Protein AF-A0A7G1IHC3-F1 (afdb_monomer)

Nearest PDB structures (foldseek):
  1m8n-assembly3_C  TM=1.573E-01  e=2.334E+00  Choristoneura fumiferana
  3ult-assembly2_B  TM=1.343E-01  e=1.373E+00  Lolium perenne

InterPro domains:
  IPR000030 PPE domain [PF00823] (1-62)
  IPR002989 Mycobacterial pentapeptide repeat [PF01469] (125-163)
  IPR002989 Mycobacterial pentapeptide repeat [PF01469] (211-246)
  IPR002989 Mycobacterial pentapeptide repeat [PF01469] (264-300)
  IPR002989 Mycobacterial pentapeptide repeat [PF01469] (302-340)
  IPR002989 Mycobacterial pentapeptide repeat [PF01469] (373-404)
  IPR038332 PPE superfamily [G3DSA:1.20.1260.20] (1-70)
  IPR038332 PPE superfamily [SSF140459] (1-67)

Mean predicted aligned error: 14.93 Å

Sequence (526 aa):
MVHPLEVAANRNAFVKLVLSNVFGQNAPLIAAAEGIYEEMWAADVSAMVGYHGGAATAASALQSWQQALSGLPGLGQAAASAVGAAAASPAAAPFGIVLSNTGLGNTGDWNVGGGNMGSFNLGNGNFGSLNLGGGNIGNLNSGSGNFGFANFGSGNTGNTNFGWGNRAGNLNFGSGNFFGNGNFGFGNSFSSGNLGSGNTFNPFDFSSGNNFGDANQGAFNIGSANIGSSNIGFANIGDNNFGFGNNGNNNIGFGLTGDNQVGFGAFNTGTNNMGFGNSGNNNIGFFNSGEGNFGFFNSGTGNFGFANSGDTNSGFWNSGNTNTGFGNGGSVNFGVGNGGFTNMGFGNSGDANLGLGNAGIDNAGGFSSGNLNTGFYNAGDSNTGFGNFGDVNTGLFNSGDFNTAIGSAATPAGATSSGFGNTGTNVSGFFNNGNDTSGFQNHGDFSSGFQNMGDGQTGLFNSGNDNTGIGNSGSFVYGIGNTAMTGFSSGLFHSGVGSSGVGNSGDGSAGLFNQGDNQAGILGQP

Structure (mmCIF, N/CA/C/O backbone):
data_AF-A0A7G1IHC3-F1
#
_entry.id   AF-A0A7G1IHC3-F1
#
loop_
_atom_site.group_PDB
_atom_site.id
_atom_site.type_symbol
_atom_site.label_atom_id
_atom_site.label_alt_id
_atom_site.label_comp_id
_atom_site.label_asym_id
_atom_site.label_entity_id
_atom_site.label_seq_id
_atom_site.pdbx_PDB_ins_code
_atom_site.Cartn_x
_atom_site.Cartn_y
_atom_site.Cartn_z
_atom_site.occupancy
_atom_site.B_iso_or_equiv
_atom_site.auth_seq_id
_atom_site.auth_comp_id
_atom_site.auth_asym_id
_atom_site.auth_atom_id
_atom_site.pdbx_PDB_model_num
ATOM 1 N N . MET A 1 1 ? 0.791 -19.599 -56.441 1.00 90.50 1 MET A N 1
ATOM 2 C CA . MET A 1 1 ? 1.344 -18.394 -55.811 1.00 90.50 1 MET A CA 1
ATOM 3 C C . MET A 1 1 ? 0.178 -17.490 -55.472 1.00 90.50 1 MET A C 1
ATOM 5 O O . MET A 1 1 ? -0.541 -17.086 -56.382 1.00 90.50 1 MET A O 1
ATOM 9 N N . VAL A 1 2 ? -0.047 -17.276 -54.188 1.00 94.88 2 VAL A N 1
ATOM 10 C CA . VAL A 1 2 ? -1.046 -16.399 -53.589 1.00 94.88 2 VAL A CA 1
ATOM 11 C C . VAL A 1 2 ? -0.651 -14.956 -53.865 1.00 94.88 2 VAL A C 1
ATOM 13 O O . VAL A 1 2 ? 0.533 -14.609 -53.905 1.00 94.88 2 VAL A O 1
ATOM 16 N N . HIS A 1 3 ? -1.636 -14.094 -54.104 1.00 96.88 3 HIS A N 1
ATOM 17 C CA . HIS A 1 3 ? -1.338 -12.704 -54.412 1.00 96.88 3 HIS A CA 1
ATOM 18 C C . HIS A 1 3 ? -0.908 -11.957 -53.132 1.00 96.88 3 HIS A C 1
ATOM 20 O O . HIS A 1 3 ? -1.599 -12.053 -52.116 1.00 96.88 3 HIS A O 1
ATOM 26 N N . PRO A 1 4 ? 0.158 -11.131 -53.142 1.00 95.25 4 PRO A N 1
ATOM 27 C CA . PRO A 1 4 ? 0.633 -10.441 -51.934 1.00 95.25 4 PRO A CA 1
ATOM 28 C C . PRO A 1 4 ? -0.426 -9.585 -51.219 1.00 95.25 4 PRO A C 1
ATOM 30 O O . PRO A 1 4 ? -0.385 -9.425 -50.001 1.00 95.25 4 PRO A O 1
ATOM 33 N N . LEU A 1 5 ? -1.403 -9.049 -51.962 1.00 95.69 5 LEU A N 1
ATOM 34 C CA . LEU A 1 5 ? -2.519 -8.293 -51.376 1.00 95.69 5 LEU A CA 1
ATOM 35 C C . LEU A 1 5 ? -3.477 -9.161 -50.546 1.00 95.69 5 LEU A C 1
ATOM 37 O O . LEU A 1 5 ? -4.069 -8.644 -49.604 1.00 95.69 5 LEU A O 1
ATOM 41 N N . GLU A 1 6 ? -3.618 -10.451 -50.851 1.00 94.50 6 GLU A N 1
ATOM 42 C CA . GLU A 1 6 ? -4.447 -11.379 -50.066 1.00 94.50 6 GLU A CA 1
ATOM 43 C C . GLU A 1 6 ? -3.779 -11.676 -48.721 1.00 94.50 6 GLU A C 1
ATOM 45 O O . GLU A 1 6 ? -4.416 -11.583 -47.669 1.00 94.50 6 GLU A O 1
ATOM 50 N N . VAL A 1 7 ? -2.460 -11.888 -48.741 1.00 96.88 7 VAL A N 1
ATOM 51 C CA . VAL A 1 7 ? -1.641 -12.034 -47.531 1.00 96.88 7 VAL A CA 1
ATOM 52 C C . VAL A 1 7 ? -1.723 -10.771 -46.672 1.00 96.88 7 VAL A C 1
ATOM 54 O O . VAL A 1 7 ? -2.004 -10.841 -45.474 1.00 96.88 7 VAL A O 1
ATOM 57 N N . ALA A 1 8 ? -1.554 -9.594 -47.279 1.00 95.50 8 ALA A N 1
ATOM 58 C CA . ALA A 1 8 ? -1.656 -8.320 -46.572 1.00 95.50 8 ALA A CA 1
ATOM 59 C C . ALA A 1 8 ? -3.064 -8.075 -45.998 1.00 95.50 8 ALA A C 1
ATOM 61 O O . ALA A 1 8 ? -3.195 -7.560 -44.885 1.00 95.50 8 ALA A O 1
ATOM 62 N N . ALA A 1 9 ? -4.124 -8.446 -46.720 1.00 97.19 9 ALA A N 1
ATOM 63 C CA . ALA A 1 9 ? -5.499 -8.333 -46.239 1.00 97.19 9 ALA A CA 1
ATOM 64 C C . ALA A 1 9 ? -5.748 -9.233 -45.018 1.00 97.19 9 ALA A C 1
ATOM 66 O O . ALA A 1 9 ? -6.288 -8.759 -44.015 1.00 97.19 9 ALA A O 1
ATOM 67 N N . ASN A 1 10 ? -5.290 -10.487 -45.064 1.00 98.00 10 ASN A N 1
ATOM 68 C CA . ASN A 1 10 ? -5.365 -11.420 -43.940 1.00 98.00 10 ASN A CA 1
ATOM 69 C C . ASN A 1 10 ? -4.608 -10.887 -42.708 1.00 98.00 10 ASN A C 1
ATOM 71 O O . ASN A 1 10 ? -5.196 -10.791 -41.629 1.00 98.00 10 ASN A O 1
ATOM 75 N N . ARG A 1 11 ? -3.352 -10.438 -42.867 1.00 98.06 11 ARG A N 1
ATOM 76 C CA . ARG A 1 11 ? -2.563 -9.904 -41.740 1.00 98.06 11 ARG A CA 1
ATOM 77 C C . ARG A 1 11 ? -3.173 -8.631 -41.149 1.00 98.06 11 ARG A C 1
ATOM 79 O O . ARG A 1 11 ? -3.184 -8.472 -39.930 1.00 98.06 11 ARG A O 1
ATOM 86 N N . ASN A 1 12 ? -3.740 -7.752 -41.976 1.00 97.75 12 ASN A N 1
ATOM 87 C CA . ASN A 1 12 ? -4.452 -6.565 -41.495 1.00 97.75 12 ASN A CA 1
ATOM 88 C C . ASN A 1 12 ? -5.723 -6.920 -40.706 1.00 97.75 12 ASN A C 1
ATOM 90 O O . ASN A 1 12 ? -6.030 -6.262 -39.711 1.00 97.75 12 ASN A O 1
ATOM 94 N N . ALA A 1 13 ? -6.466 -7.948 -41.125 1.00 96.56 13 ALA A N 1
ATOM 95 C CA . ALA A 1 13 ? -7.625 -8.439 -40.382 1.00 96.56 13 ALA A CA 1
ATOM 96 C C . ALA A 1 13 ? -7.212 -9.059 -39.038 1.00 96.56 13 ALA A C 1
ATOM 98 O O . ALA A 1 13 ? -7.807 -8.735 -38.011 1.00 96.56 13 ALA A O 1
ATOM 99 N N . PHE A 1 14 ? -6.146 -9.863 -39.027 1.00 97.94 14 PHE A N 1
ATOM 100 C CA . PHE A 1 14 ? -5.568 -10.439 -37.813 1.00 97.94 14 PHE A CA 1
ATOM 101 C C . PHE A 1 14 ? -5.195 -9.360 -36.787 1.00 97.94 14 PHE A C 1
ATOM 103 O O . PHE A 1 14 ? -5.631 -9.425 -35.640 1.00 97.94 14 PHE A O 1
ATOM 110 N N . VAL A 1 15 ? -4.462 -8.318 -37.199 1.00 97.38 15 VAL A N 1
ATOM 111 C CA . VAL A 1 15 ? -4.062 -7.223 -36.294 1.00 97.38 15 VAL A CA 1
ATOM 112 C C . VAL A 1 15 ? -5.285 -6.523 -35.696 1.00 97.38 15 VAL A C 1
ATOM 114 O O . VAL A 1 15 ? -5.316 -6.270 -34.494 1.00 97.38 15 VAL A O 1
ATOM 117 N N . LYS A 1 16 ? -6.334 -6.266 -36.488 1.00 96.75 16 LYS A N 1
ATOM 118 C CA . LYS A 1 16 ? -7.584 -5.672 -35.979 1.00 96.75 16 LYS A CA 1
ATOM 119 C C . LYS A 1 16 ? -8.285 -6.567 -34.954 1.00 96.75 16 LYS A C 1
ATOM 121 O O . LYS A 1 16 ? -8.810 -6.057 -33.962 1.00 96.75 16 LYS A O 1
ATOM 126 N N . LEU A 1 17 ? -8.291 -7.881 -35.173 1.00 97.31 17 LEU A N 1
ATOM 127 C CA . LEU A 1 17 ? -8.881 -8.847 -34.243 1.00 97.31 17 LEU A CA 1
ATOM 128 C C . LEU A 1 17 ? -8.104 -8.909 -32.926 1.00 97.31 17 LEU A C 1
ATOM 130 O O . LEU A 1 17 ? -8.733 -8.901 -31.871 1.00 97.31 17 LEU A O 1
ATOM 134 N N . VAL A 1 18 ? -6.768 -8.897 -32.981 1.00 96.81 18 VAL A N 1
ATOM 135 C CA . VAL A 1 18 ? -5.894 -8.873 -31.795 1.00 96.81 18 VAL A CA 1
ATOM 136 C C . VAL A 1 18 ? -6.072 -7.579 -31.004 1.00 96.81 18 VAL A C 1
ATOM 138 O O . VAL A 1 18 ? -6.298 -7.633 -29.798 1.00 96.81 18 VAL A O 1
ATOM 141 N N . LEU A 1 19 ? -6.052 -6.420 -31.672 1.00 96.44 19 LEU A N 1
ATOM 142 C CA . LEU A 1 19 ? -6.216 -5.116 -31.017 1.00 96.44 19 LEU A CA 1
ATOM 143 C C . LEU A 1 19 ? -7.574 -4.961 -30.320 1.00 96.44 19 LEU A C 1
ATOM 145 O O . LEU A 1 19 ? -7.679 -4.236 -29.336 1.00 96.44 19 LEU A O 1
ATOM 149 N N . SER A 1 20 ? -8.613 -5.640 -30.811 1.00 96.06 20 SER A N 1
ATOM 150 C CA . SER A 1 20 ? -9.948 -5.613 -30.206 1.00 96.06 20 SER A CA 1
ATOM 151 C C . SER A 1 20 ? -10.203 -6.749 -29.208 1.00 96.06 20 SER A C 1
ATOM 153 O O . SER A 1 20 ? -11.289 -6.808 -28.639 1.00 96.06 20 SER A O 1
ATOM 155 N N . ASN A 1 21 ? -9.228 -7.621 -28.928 1.00 95.88 21 ASN A N 1
ATOM 156 C CA . ASN A 1 21 ? -9.387 -8.821 -28.095 1.00 95.88 21 ASN A CA 1
ATOM 157 C C . ASN A 1 21 ? -9.190 -8.582 -26.581 1.00 95.88 21 ASN A C 1
ATOM 159 O O . ASN A 1 21 ? -8.541 -9.378 -25.906 1.00 95.88 21 ASN A O 1
ATOM 163 N N . VAL A 1 22 ? -9.726 -7.484 -26.041 1.00 93.44 22 VAL A N 1
ATOM 164 C CA . VAL A 1 22 ? -9.483 -7.039 -24.650 1.00 93.44 22 VAL A CA 1
ATOM 165 C C . VAL A 1 22 ? -9.882 -8.082 -23.590 1.00 93.44 22 VAL A C 1
ATOM 167 O O . VAL A 1 22 ? -9.236 -8.171 -22.552 1.00 93.44 22 VAL A O 1
ATOM 170 N N . PHE A 1 23 ? -10.902 -8.903 -23.855 1.00 92.12 23 PHE A N 1
ATOM 171 C CA . PHE A 1 23 ? -11.416 -9.927 -22.934 1.00 92.12 23 PHE A CA 1
ATOM 172 C C . PHE A 1 23 ? -11.316 -11.354 -23.495 1.00 92.12 23 PHE A C 1
ATOM 174 O O . PHE A 1 23 ? -11.978 -12.263 -22.999 1.00 92.12 23 PHE A O 1
ATOM 181 N N . GLY A 1 24 ? -10.536 -11.572 -24.558 1.00 91.31 24 GLY A N 1
ATOM 182 C CA . GLY A 1 24 ? -10.444 -12.884 -25.213 1.00 91.31 24 GLY A CA 1
ATOM 183 C C . GLY A 1 24 ? -11.624 -13.234 -26.135 1.00 91.31 24 GLY A C 1
ATOM 184 O O . GLY A 1 24 ? -11.681 -14.343 -26.664 1.00 91.31 24 GLY A O 1
ATOM 185 N N . GLN A 1 25 ? -12.550 -12.303 -26.376 1.00 96.12 25 GLN A N 1
ATOM 186 C CA . GLN A 1 25 ? -13.776 -12.516 -27.151 1.00 96.12 25 GLN A CA 1
ATOM 187 C C . GLN A 1 25 ? -13.547 -12.860 -28.636 1.00 96.12 25 GLN A C 1
ATOM 189 O O . GLN A 1 25 ? -14.422 -13.445 -29.271 1.00 96.12 25 GLN A O 1
ATOM 194 N N . ASN A 1 26 ? -12.375 -12.535 -29.188 1.00 97.00 26 ASN A N 1
ATOM 195 C CA . ASN A 1 26 ? -12.017 -12.771 -30.589 1.00 97.00 26 ASN A CA 1
ATOM 196 C C . ASN A 1 26 ? -11.132 -14.008 -30.798 1.00 97.00 26 ASN A C 1
ATOM 198 O O . ASN A 1 26 ? -10.715 -14.253 -31.931 1.00 97.00 26 ASN A O 1
ATOM 202 N N . ALA A 1 27 ? -10.840 -14.802 -29.761 1.00 96.06 27 ALA A N 1
ATOM 203 C CA . ALA A 1 27 ? -9.932 -15.948 -29.879 1.00 96.06 27 ALA A CA 1
ATOM 204 C C . ALA A 1 27 ? -10.288 -16.926 -31.030 1.00 96.06 27 ALA A C 1
ATOM 206 O O . ALA A 1 27 ? -9.381 -17.280 -31.788 1.00 96.06 27 ALA A O 1
ATOM 207 N N . PRO A 1 28 ? -11.567 -17.297 -31.273 1.00 96.81 28 PRO A N 1
ATOM 208 C CA . PRO A 1 28 ? -11.924 -18.155 -32.410 1.00 96.81 28 PRO A CA 1
ATOM 209 C C . PRO A 1 28 ? -11.663 -17.509 -33.781 1.00 96.81 28 PRO A C 1
ATOM 211 O O . PRO A 1 28 ? -11.268 -18.190 -34.724 1.00 96.81 28 PRO A O 1
ATOM 214 N N . LEU A 1 29 ? -11.856 -16.192 -33.900 1.00 95.44 29 LEU A N 1
ATOM 215 C CA . LEU A 1 29 ? -11.645 -15.456 -35.152 1.00 95.44 29 LEU A CA 1
ATOM 216 C C . LEU A 1 29 ? -10.157 -15.253 -35.450 1.00 95.44 29 LEU A C 1
ATOM 218 O O . LEU A 1 29 ? -9.751 -15.299 -36.608 1.00 95.44 29 LEU A O 1
ATOM 222 N N . ILE A 1 30 ? -9.342 -15.067 -34.411 1.00 97.25 30 ILE A N 1
ATOM 223 C CA . ILE A 1 30 ? -7.880 -15.010 -34.523 1.00 97.25 30 ILE A CA 1
ATOM 224 C C . ILE A 1 30 ? -7.348 -16.357 -35.029 1.00 97.25 30 ILE A C 1
ATOM 226 O O . ILE A 1 30 ? -6.575 -16.382 -35.984 1.00 97.25 30 ILE A O 1
ATOM 230 N N . ALA A 1 31 ? -7.818 -17.471 -34.455 1.00 96.81 31 ALA A N 1
ATOM 231 C CA . ALA A 1 31 ? -7.443 -18.812 -34.903 1.00 96.81 31 ALA A CA 1
ATOM 232 C C . ALA A 1 31 ? -7.859 -19.083 -36.360 1.00 96.81 31 ALA A C 1
ATOM 234 O O . ALA A 1 31 ? -7.087 -19.655 -37.125 1.00 96.81 31 ALA A O 1
ATOM 235 N N . ALA A 1 32 ? -9.048 -18.630 -36.773 1.00 97.06 32 ALA A N 1
ATOM 236 C CA . ALA A 1 32 ? -9.495 -18.748 -38.161 1.00 97.06 32 ALA A CA 1
ATOM 237 C C . ALA A 1 32 ? -8.635 -17.919 -39.135 1.00 97.06 32 ALA A C 1
ATOM 239 O O . ALA A 1 32 ? -8.307 -18.392 -40.221 1.00 97.06 32 ALA A O 1
ATOM 240 N N . ALA A 1 33 ? -8.242 -16.699 -38.751 1.00 97.00 33 ALA A N 1
ATOM 241 C CA . ALA A 1 33 ? -7.371 -15.856 -39.569 1.00 97.00 33 ALA A CA 1
ATOM 242 C C . ALA A 1 33 ? -5.976 -16.477 -39.760 1.00 97.00 33 ALA A C 1
ATOM 244 O O . ALA A 1 33 ? -5.457 -16.458 -40.876 1.00 97.00 33 ALA A O 1
ATOM 245 N N . GLU A 1 34 ? -5.406 -17.063 -38.705 1.00 97.69 34 GLU A N 1
ATOM 246 C CA . GLU A 1 34 ? -4.150 -17.822 -38.783 1.00 97.69 34 GLU A CA 1
ATOM 247 C C . GLU A 1 34 ? -4.308 -19.091 -39.638 1.00 97.69 34 GLU A C 1
ATOM 249 O O . GLU A 1 34 ? -3.471 -19.352 -40.494 1.00 97.69 34 GLU A O 1
ATOM 254 N N . GLY A 1 35 ? -5.426 -19.818 -39.533 1.00 97.69 35 GLY A N 1
ATOM 255 C CA . GLY A 1 35 ? -5.702 -20.969 -40.404 1.00 97.69 35 GLY A CA 1
ATOM 256 C C . GLY A 1 35 ? -5.699 -20.620 -41.900 1.00 97.69 35 GLY A C 1
ATOM 257 O O . GLY A 1 35 ? -5.083 -21.320 -42.698 1.00 97.69 35 GLY A O 1
ATOM 258 N N . ILE A 1 36 ? -6.310 -19.492 -42.281 1.00 97.00 36 ILE A N 1
ATOM 259 C CA . ILE A 1 36 ? -6.294 -18.999 -43.673 1.00 97.00 36 ILE A CA 1
ATOM 260 C C . ILE A 1 36 ? -4.870 -18.622 -44.114 1.00 97.00 36 ILE A C 1
ATOM 262 O O . ILE A 1 36 ? -4.503 -18.806 -45.275 1.00 97.00 36 ILE A O 1
ATOM 266 N N . TYR A 1 37 ? -4.053 -18.086 -43.206 1.00 97.94 37 TYR A N 1
ATOM 267 C CA . TYR A 1 37 ? -2.656 -17.775 -43.501 1.00 97.94 37 TYR A CA 1
ATOM 268 C C . TYR A 1 37 ? -1.836 -19.042 -43.782 1.00 97.94 37 TYR A C 1
ATOM 270 O O . TYR A 1 37 ? -1.081 -19.074 -44.755 1.00 97.94 37 TYR A O 1
ATOM 278 N N . GLU A 1 38 ? -2.045 -20.101 -43.002 1.00 97.00 38 GLU A N 1
ATOM 279 C CA . GLU A 1 38 ? -1.405 -21.405 -43.214 1.00 97.00 38 GLU A CA 1
ATOM 280 C C . GLU A 1 38 ? -1.816 -22.053 -44.545 1.00 97.00 38 GLU A C 1
ATOM 282 O O . GLU A 1 38 ? -0.980 -22.630 -45.243 1.00 97.00 38 GLU A O 1
ATOM 287 N N . GLU A 1 39 ? -3.076 -21.908 -44.963 1.00 96.81 39 GLU A N 1
ATOM 288 C CA . GLU A 1 39 ? -3.523 -22.358 -46.289 1.00 96.81 39 GLU A CA 1
ATOM 289 C C . GLU A 1 39 ? -2.813 -21.606 -47.423 1.00 96.81 39 GLU A C 1
ATOM 291 O O . GLU A 1 39 ? -2.359 -22.222 -48.393 1.00 96.81 39 GLU A O 1
ATOM 296 N N . MET A 1 40 ? -2.667 -20.281 -47.293 1.00 97.69 40 MET A N 1
ATOM 297 C CA . MET A 1 40 ? -1.923 -19.473 -48.264 1.00 97.69 40 MET A CA 1
ATOM 298 C C . MET A 1 40 ? -0.446 -19.885 -48.324 1.00 97.69 40 MET A C 1
ATOM 300 O O . MET A 1 40 ? 0.117 -20.017 -49.414 1.00 97.69 40 MET A O 1
ATOM 304 N N . TRP A 1 41 ? 0.169 -20.151 -47.170 1.00 97.00 41 TRP A N 1
ATOM 305 C CA . TRP A 1 41 ? 1.542 -20.646 -47.089 1.00 97.00 41 TRP A CA 1
ATOM 306 C C . TRP A 1 41 ? 1.699 -22.008 -47.778 1.00 97.00 41 TRP A C 1
ATOM 308 O O . TRP A 1 41 ? 2.582 -22.179 -48.624 1.00 97.00 41 TRP A O 1
ATOM 318 N N . ALA A 1 42 ? 0.806 -22.958 -47.496 1.00 96.19 42 ALA A N 1
ATOM 319 C CA . ALA A 1 42 ? 0.822 -24.280 -48.117 1.00 96.19 42 ALA A CA 1
ATOM 320 C C . ALA A 1 42 ? 0.663 -24.211 -49.648 1.00 96.19 42 ALA A C 1
ATOM 322 O O . ALA A 1 42 ? 1.341 -24.942 -50.380 1.00 96.19 42 ALA A O 1
ATOM 323 N N . ALA A 1 43 ? -0.189 -23.312 -50.148 1.00 96.38 43 ALA A N 1
ATOM 324 C CA . ALA A 1 43 ? -0.388 -23.100 -51.581 1.00 96.38 43 ALA A CA 1
ATOM 325 C C . ALA A 1 43 ? 0.877 -22.569 -52.281 1.00 96.38 43 ALA A C 1
ATOM 327 O O . ALA A 1 43 ? 1.217 -23.027 -53.379 1.00 96.38 43 ALA A O 1
ATOM 328 N N . ASP A 1 44 ? 1.602 -21.645 -51.650 1.00 96.81 44 ASP A N 1
ATOM 329 C CA . ASP A 1 44 ? 2.861 -21.110 -52.181 1.00 96.81 44 ASP A CA 1
ATOM 330 C C . ASP A 1 44 ? 3.984 -22.140 -52.164 1.00 96.81 44 ASP A C 1
ATOM 332 O O . ASP A 1 44 ? 4.686 -22.303 -53.167 1.00 96.81 44 ASP A O 1
ATOM 336 N N . VAL A 1 45 ? 4.108 -22.903 -51.076 1.00 96.06 45 VAL A N 1
ATOM 337 C CA . VAL A 1 45 ? 5.068 -24.010 -50.985 1.00 96.06 45 VAL A CA 1
ATOM 338 C C . VAL A 1 45 ? 4.799 -25.038 -52.083 1.00 96.06 45 VAL A C 1
ATOM 340 O O . VAL A 1 45 ? 5.721 -25.417 -52.806 1.00 96.06 45 VAL A O 1
ATOM 343 N N . SER A 1 46 ? 3.542 -25.448 -52.273 1.00 96.00 46 SER A N 1
ATOM 344 C CA . SER A 1 46 ? 3.161 -26.388 -53.334 1.00 96.00 46 SER A CA 1
ATOM 345 C C . SER A 1 46 ? 3.521 -25.861 -54.728 1.00 96.00 46 SER A C 1
ATOM 347 O O . SER A 1 46 ? 4.121 -26.581 -55.533 1.00 96.00 46 SER A O 1
ATOM 349 N N . ALA A 1 47 ? 3.237 -24.583 -55.000 1.00 94.94 47 ALA A N 1
ATOM 350 C CA . ALA A 1 47 ? 3.565 -23.950 -56.274 1.00 94.94 47 ALA A CA 1
ATOM 351 C C . ALA A 1 47 ? 5.081 -23.907 -56.532 1.00 94.94 47 ALA A C 1
ATOM 353 O O . ALA A 1 47 ? 5.527 -24.227 -57.637 1.00 94.94 47 ALA A O 1
ATOM 354 N N . MET A 1 48 ? 5.882 -23.561 -55.521 1.00 94.31 48 MET A N 1
ATOM 355 C CA . MET A 1 48 ? 7.341 -23.489 -55.642 1.00 94.31 48 MET A CA 1
ATOM 356 C C . MET A 1 48 ? 7.992 -24.868 -55.768 1.00 94.31 48 MET A C 1
ATOM 358 O O . MET A 1 48 ? 8.934 -25.026 -56.545 1.00 94.31 48 MET A O 1
ATOM 362 N N . VAL A 1 49 ? 7.468 -25.883 -55.076 1.00 95.06 49 VAL A N 1
ATOM 363 C CA . VAL A 1 49 ? 7.908 -27.278 -55.238 1.00 95.06 49 VAL A CA 1
ATOM 364 C C . VAL A 1 49 ? 7.599 -27.778 -56.650 1.00 95.06 49 VAL A C 1
ATOM 366 O O . VAL A 1 49 ? 8.464 -28.380 -57.289 1.00 95.06 49 VAL A O 1
ATOM 369 N N . GLY A 1 50 ? 6.408 -27.478 -57.178 1.00 94.50 50 GLY A N 1
ATOM 370 C CA . GLY A 1 50 ? 6.041 -27.798 -58.559 1.00 94.50 50 GLY A CA 1
ATOM 371 C C . GLY A 1 50 ? 6.947 -27.108 -59.583 1.00 94.50 50 GLY A C 1
ATOM 372 O O . GLY A 1 50 ? 7.455 -27.759 -60.498 1.00 94.50 50 GLY A O 1
ATOM 373 N N . TYR A 1 51 ? 7.216 -25.813 -59.394 1.00 94.38 51 TYR A N 1
ATOM 374 C CA . TYR A 1 51 ? 8.143 -25.052 -60.236 1.00 94.38 51 TYR A CA 1
ATOM 375 C C . TYR A 1 51 ? 9.559 -25.638 -60.205 1.00 94.38 51 TYR A C 1
ATOM 377 O O . TYR A 1 51 ? 10.146 -25.872 -61.260 1.00 94.38 51 TYR A O 1
ATOM 385 N N . HIS A 1 52 ? 10.087 -25.938 -59.015 1.00 94.50 52 HIS A N 1
ATOM 386 C CA . HIS A 1 52 ? 11.395 -26.570 -58.859 1.00 94.50 52 HIS A CA 1
ATOM 387 C C . HIS A 1 52 ? 11.454 -27.929 -59.566 1.00 94.50 52 HIS A C 1
ATOM 389 O O . HIS A 1 52 ? 12.407 -28.191 -60.293 1.00 94.50 52 HIS A O 1
ATOM 395 N N . GLY A 1 53 ? 10.428 -28.774 -59.416 1.00 93.88 53 GLY A N 1
ATOM 396 C CA . GLY A 1 53 ? 10.353 -30.065 -60.105 1.00 93.88 53 GLY A CA 1
ATOM 397 C C . GLY A 1 53 ? 10.373 -29.927 -61.631 1.00 93.88 53 GLY A C 1
ATOM 398 O O . GLY A 1 53 ? 11.123 -30.635 -62.311 1.00 93.88 53 GLY A O 1
ATOM 399 N N . GLY A 1 54 ? 9.609 -28.975 -62.174 1.00 93.44 54 GLY A N 1
ATOM 400 C CA . GLY A 1 54 ? 9.606 -28.667 -63.606 1.00 93.44 54 GLY A CA 1
ATOM 401 C C . GLY A 1 54 ? 10.957 -28.142 -64.101 1.00 93.44 54 GLY A C 1
ATOM 402 O O . GLY A 1 54 ? 11.494 -28.647 -65.088 1.00 93.44 54 GLY A O 1
ATOM 403 N N . ALA A 1 55 ? 11.546 -27.182 -63.384 1.00 92.50 55 ALA A N 1
ATOM 404 C CA . ALA A 1 55 ? 12.846 -26.604 -63.716 1.00 92.50 55 ALA A CA 1
ATOM 405 C C . ALA A 1 55 ? 13.981 -27.637 -63.633 1.00 92.50 55 ALA A C 1
ATOM 407 O O . ALA A 1 55 ? 14.815 -27.702 -64.534 1.00 92.50 55 ALA A O 1
ATOM 408 N N . ALA A 1 56 ? 13.990 -28.488 -62.604 1.00 92.62 56 ALA A N 1
ATOM 409 C CA . ALA A 1 56 ? 14.974 -29.555 -62.440 1.00 92.62 56 ALA A CA 1
ATOM 410 C C . ALA A 1 56 ? 14.878 -30.606 -63.557 1.00 92.62 56 ALA A C 1
ATOM 412 O O . ALA A 1 56 ? 15.902 -31.067 -64.057 1.00 92.62 56 ALA A O 1
ATOM 413 N N . THR A 1 57 ? 13.660 -30.943 -63.992 1.00 94.25 57 THR A N 1
ATOM 414 C CA . THR A 1 57 ? 13.437 -31.859 -65.124 1.00 94.25 57 THR A CA 1
ATOM 415 C C . THR A 1 57 ? 13.909 -31.249 -66.445 1.00 94.25 57 THR A C 1
ATOM 417 O O . THR A 1 57 ? 14.541 -31.923 -67.253 1.00 94.25 57 THR A O 1
ATOM 420 N N . ALA A 1 58 ? 13.653 -29.957 -66.669 1.00 90.75 58 ALA A N 1
ATOM 421 C CA . ALA A 1 58 ? 14.163 -29.259 -67.847 1.00 90.75 58 ALA A CA 1
ATOM 422 C C . ALA A 1 58 ? 15.700 -29.165 -67.833 1.00 90.75 58 ALA A C 1
ATOM 424 O O . ALA A 1 58 ? 16.340 -29.376 -68.860 1.00 90.75 58 ALA A O 1
ATOM 425 N N . ALA A 1 59 ? 16.298 -28.901 -66.669 1.00 87.12 59 ALA A N 1
ATOM 426 C CA . ALA A 1 59 ? 17.745 -28.835 -66.506 1.00 87.12 59 ALA A CA 1
ATOM 427 C C . ALA A 1 59 ? 18.424 -30.198 -66.711 1.00 87.12 59 ALA A C 1
ATOM 429 O O . ALA A 1 59 ? 19.488 -30.253 -67.322 1.00 87.12 59 ALA A O 1
ATOM 430 N N . SER A 1 60 ? 17.813 -31.302 -66.264 1.00 87.06 60 SER A N 1
ATOM 431 C CA . SER A 1 60 ? 18.370 -32.650 -66.458 1.00 87.06 60 SER A CA 1
ATOM 432 C C . SER A 1 60 ? 18.312 -33.131 -67.912 1.00 87.06 60 SER A C 1
ATOM 434 O O . SER A 1 60 ? 19.088 -34.005 -68.295 1.00 87.06 60 SER A O 1
ATOM 436 N N . ALA A 1 61 ? 17.444 -32.538 -68.737 1.00 88.44 61 ALA A N 1
ATOM 437 C CA . ALA A 1 61 ? 17.392 -32.789 -70.175 1.00 88.44 61 ALA A CA 1
ATOM 438 C C . ALA A 1 61 ? 18.497 -32.056 -70.968 1.00 88.44 61 ALA A C 1
ATOM 440 O O . ALA A 1 61 ? 18.699 -32.354 -72.148 1.00 88.44 61 ALA A O 1
ATOM 441 N N . LEU A 1 62 ? 19.220 -31.110 -70.355 1.00 83.69 62 LEU A N 1
ATOM 442 C CA . LEU A 1 62 ? 20.333 -30.410 -70.998 1.00 83.69 62 LEU A CA 1
ATOM 443 C C . LEU A 1 62 ? 21.591 -31.287 -71.000 1.00 83.69 62 LEU A C 1
ATOM 445 O O . LEU A 1 62 ? 22.060 -31.744 -69.959 1.00 83.69 62 LEU A O 1
ATOM 449 N N . GLN A 1 63 ? 22.172 -31.495 -72.182 1.00 79.56 63 GLN A N 1
ATOM 450 C CA . GLN A 1 63 ? 23.440 -32.212 -72.315 1.00 79.56 63 GLN A CA 1
ATOM 451 C C . GLN A 1 63 ? 24.608 -31.364 -71.803 1.00 79.56 63 GLN A C 1
ATOM 453 O O . GLN A 1 63 ? 24.647 -30.148 -71.994 1.00 79.56 63 GLN A O 1
ATOM 458 N N . SER A 1 64 ? 25.600 -32.016 -71.191 1.00 76.31 64 SER A N 1
ATOM 459 C CA . SER A 1 64 ? 26.838 -31.337 -70.801 1.00 76.31 64 SER A CA 1
ATOM 460 C C . SER A 1 64 ? 27.586 -30.819 -72.033 1.00 76.31 64 SER A C 1
ATOM 462 O O . SER A 1 64 ? 27.598 -31.465 -73.084 1.00 76.31 64 SER A O 1
ATOM 464 N N . TRP A 1 65 ? 28.268 -29.676 -71.899 1.00 69.38 65 TRP A N 1
ATOM 465 C CA . TRP A 1 65 ? 29.087 -29.120 -72.983 1.00 69.38 65 TRP A CA 1
ATOM 466 C C . TRP A 1 65 ? 30.142 -30.136 -73.463 1.00 69.38 65 TRP A C 1
ATOM 468 O O . TRP A 1 65 ? 30.348 -30.280 -74.665 1.00 69.38 65 TRP A O 1
ATOM 478 N N . GLN A 1 66 ? 30.742 -30.926 -72.558 1.00 65.12 66 GLN A N 1
ATOM 479 C CA . GLN A 1 66 ? 31.638 -32.028 -72.934 1.00 65.12 66 GLN A CA 1
ATOM 480 C C . GLN A 1 66 ? 30.973 -33.071 -73.852 1.00 65.12 66 GLN A C 1
ATOM 482 O O . GLN A 1 66 ? 31.593 -33.499 -74.825 1.00 65.12 66 GLN A O 1
ATOM 487 N N . GLN A 1 67 ? 29.729 -33.479 -73.579 1.00 67.06 67 GLN A N 1
ATOM 488 C CA . GLN A 1 67 ? 29.004 -34.425 -74.436 1.00 67.06 67 GLN A CA 1
ATOM 489 C C . GLN A 1 67 ? 28.608 -33.793 -75.773 1.00 67.06 67 GLN A C 1
ATOM 491 O O . GLN A 1 67 ? 28.802 -34.425 -76.811 1.00 67.06 67 GLN A O 1
ATOM 496 N N . ALA A 1 68 ? 28.153 -32.538 -75.770 1.00 68.25 68 ALA A N 1
ATOM 497 C CA . ALA A 1 68 ? 27.800 -31.803 -76.986 1.00 68.25 68 ALA A CA 1
ATOM 498 C C . ALA A 1 68 ? 29.007 -31.576 -77.927 1.00 68.25 68 ALA A C 1
ATOM 500 O O . ALA A 1 68 ? 28.851 -31.584 -79.146 1.00 68.25 68 ALA A O 1
ATOM 501 N N . LEU A 1 69 ? 30.222 -31.427 -77.382 1.00 67.00 69 LEU A N 1
ATOM 502 C CA . LEU A 1 69 ? 31.467 -31.233 -78.149 1.00 67.00 69 LEU A CA 1
ATOM 503 C C . LEU A 1 69 ? 32.129 -32.533 -78.616 1.00 67.00 69 LEU A C 1
ATOM 505 O O . LEU A 1 69 ? 32.983 -32.490 -79.499 1.00 67.00 69 LEU A O 1
ATOM 509 N N . SER A 1 70 ? 31.759 -33.685 -78.050 1.00 63.53 70 SER A N 1
ATOM 510 C CA . SER A 1 70 ? 32.399 -34.975 -78.359 1.00 63.53 70 SER A CA 1
ATOM 511 C C . SER A 1 70 ? 32.205 -35.441 -79.811 1.00 63.53 70 SER A C 1
ATOM 513 O O . SER A 1 70 ? 33.000 -36.235 -80.310 1.00 63.53 70 SER A O 1
ATOM 515 N N . GLY A 1 71 ? 31.190 -34.914 -80.507 1.00 62.19 71 GLY A N 1
ATOM 516 C CA . GLY A 1 71 ? 30.920 -35.180 -81.924 1.00 62.19 71 GLY A CA 1
ATOM 517 C C . GLY A 1 71 ? 31.615 -34.234 -82.914 1.00 62.19 71 GLY A C 1
ATOM 518 O O . GLY A 1 71 ? 31.484 -34.434 -84.120 1.00 62.19 71 GLY A O 1
ATOM 519 N N . LEU A 1 72 ? 32.341 -33.210 -82.444 1.00 60.56 72 LEU A N 1
ATOM 520 C CA . LEU A 1 72 ? 33.023 -32.219 -83.286 1.00 60.56 72 LEU A CA 1
ATOM 521 C C . LEU A 1 72 ? 34.531 -32.536 -83.368 1.00 60.56 72 LEU A C 1
ATOM 523 O O . LEU A 1 72 ? 35.232 -32.432 -82.355 1.00 60.56 72 LEU A O 1
ATOM 527 N N . PRO A 1 73 ? 35.070 -32.913 -84.547 1.00 58.91 73 PRO A N 1
ATOM 528 C CA . PRO A 1 73 ? 36.481 -3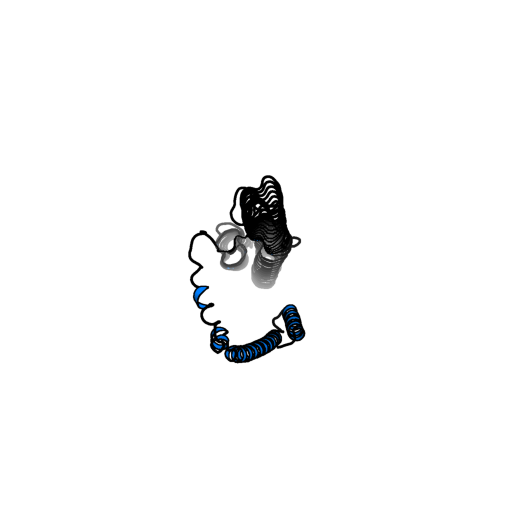3.266 -84.682 1.00 58.91 73 PRO A CA 1
ATOM 529 C C . PRO A 1 73 ? 37.398 -32.092 -84.295 1.00 58.91 73 PRO A C 1
ATOM 531 O O . PRO A 1 73 ? 37.361 -31.040 -84.926 1.00 58.91 73 PRO A O 1
ATOM 534 N N . GLY A 1 74 ? 38.237 -32.281 -83.270 1.00 60.62 74 GLY A N 1
ATOM 535 C CA . GLY A 1 74 ? 39.363 -31.389 -82.946 1.00 60.62 74 GLY A CA 1
ATOM 536 C C . GLY A 1 74 ? 39.242 -30.502 -81.697 1.00 60.62 74 GLY A C 1
ATOM 537 O O . GLY A 1 74 ? 40.257 -29.955 -81.278 1.00 60.62 74 GLY A O 1
ATOM 538 N N . LEU A 1 75 ? 38.074 -30.380 -81.048 1.00 56.28 75 LEU A N 1
ATOM 539 C CA . LEU A 1 75 ? 37.904 -29.488 -79.876 1.00 56.28 75 LEU A CA 1
ATOM 540 C C . LEU A 1 75 ? 37.948 -30.182 -78.501 1.00 56.28 75 LEU A C 1
ATOM 542 O O . LEU A 1 75 ? 38.279 -29.540 -77.505 1.00 56.28 75 LEU A O 1
ATOM 546 N N . GLY A 1 76 ? 37.690 -31.491 -78.419 1.00 54.44 76 GLY A N 1
ATOM 547 C CA . GLY A 1 76 ? 37.656 -32.220 -77.139 1.00 54.44 76 GLY A CA 1
ATOM 548 C C . GLY A 1 76 ? 38.999 -32.306 -76.394 1.00 54.44 76 GLY A C 1
ATOM 549 O O . GLY A 1 76 ? 39.013 -32.488 -75.180 1.00 54.44 76 GLY A O 1
ATOM 550 N N . GLN A 1 77 ? 40.132 -32.136 -77.086 1.00 52.97 77 GLN A N 1
ATOM 551 C CA . GLN A 1 77 ? 41.468 -32.257 -76.483 1.00 52.97 77 GLN A CA 1
ATOM 552 C C . GLN A 1 77 ? 41.970 -30.965 -75.811 1.00 52.97 77 GLN A C 1
ATOM 554 O O . GLN A 1 77 ? 42.845 -31.038 -74.955 1.00 52.97 77 GLN A O 1
ATOM 559 N N . ALA A 1 78 ? 41.394 -29.796 -76.119 1.00 53.47 78 ALA A N 1
ATOM 560 C CA . ALA A 1 78 ? 41.815 -28.515 -75.533 1.00 53.47 78 ALA A CA 1
ATOM 561 C C . ALA A 1 78 ? 41.216 -28.250 -74.134 1.00 53.47 78 ALA A C 1
ATOM 563 O O . ALA A 1 78 ? 41.800 -27.523 -73.329 1.00 53.47 78 ALA A O 1
ATOM 564 N N . ALA A 1 79 ? 40.067 -28.858 -73.815 1.00 49.56 79 ALA A N 1
ATOM 565 C CA . ALA A 1 79 ? 39.353 -28.630 -72.556 1.00 49.56 79 ALA A CA 1
ATOM 566 C C . ALA A 1 79 ? 39.950 -29.389 -71.351 1.00 49.56 79 ALA A C 1
ATOM 568 O O . ALA A 1 79 ? 39.783 -28.958 -70.213 1.00 49.56 79 ALA A O 1
ATOM 569 N N . ALA A 1 80 ? 40.687 -30.484 -71.579 1.00 44.91 80 ALA A N 1
ATOM 570 C CA . ALA A 1 80 ? 41.334 -31.253 -70.508 1.00 44.91 80 ALA A CA 1
ATOM 571 C C . ALA A 1 80 ? 42.571 -30.545 -69.914 1.00 44.91 80 ALA A C 1
ATOM 573 O O . ALA A 1 80 ? 42.933 -30.782 -68.764 1.00 44.91 80 ALA A O 1
ATOM 574 N N . SER A 1 81 ? 43.195 -29.635 -70.665 1.00 49.25 81 SER A N 1
ATOM 575 C CA . SER A 1 81 ? 44.406 -28.903 -70.263 1.00 49.25 81 SER A CA 1
ATOM 576 C C . SER A 1 81 ? 44.159 -27.683 -69.362 1.00 49.25 81 SER A C 1
ATOM 578 O O . SER A 1 81 ? 45.108 -27.172 -68.774 1.00 49.25 81 SER A O 1
ATOM 580 N N . ALA A 1 82 ? 42.915 -27.213 -69.213 1.00 50.50 82 ALA A N 1
ATOM 581 C CA . ALA A 1 82 ? 42.611 -25.982 -68.470 1.00 50.50 82 ALA A CA 1
ATOM 582 C C . ALA A 1 82 ? 42.389 -26.184 -66.955 1.00 50.50 82 ALA A C 1
ATOM 584 O O . ALA A 1 82 ? 42.452 -25.224 -66.194 1.00 50.50 82 ALA A O 1
ATOM 585 N N . VAL A 1 83 ? 42.161 -27.419 -66.491 1.00 44.53 83 VAL A N 1
ATOM 586 C CA . VAL A 1 83 ? 41.792 -27.703 -65.085 1.00 44.53 83 VAL A CA 1
ATOM 587 C C . VAL A 1 83 ? 43.015 -27.994 -64.192 1.00 44.53 83 VAL A C 1
ATOM 589 O O . VAL A 1 83 ? 42.906 -28.019 -62.971 1.00 44.53 83 VAL A O 1
ATOM 592 N N . GLY A 1 84 ? 44.209 -28.159 -64.776 1.00 40.91 84 GLY A N 1
ATOM 593 C CA . GLY A 1 84 ? 45.458 -28.430 -64.046 1.00 40.91 84 GLY A CA 1
ATOM 594 C C . GL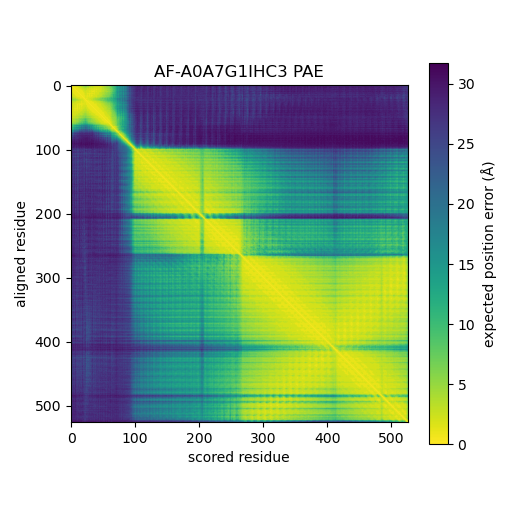Y A 1 84 ? 46.275 -27.196 -63.632 1.00 40.91 84 GLY A C 1
ATOM 595 O O . GLY A 1 84 ? 47.310 -27.347 -62.993 1.00 40.91 84 GLY A O 1
ATOM 596 N N . ALA A 1 85 ? 45.850 -25.979 -63.988 1.00 43.53 85 ALA A N 1
ATOM 597 C CA . ALA A 1 85 ? 46.666 -24.763 -63.857 1.00 43.53 85 ALA A CA 1
ATOM 598 C C . ALA A 1 85 ? 46.410 -23.932 -62.579 1.00 43.53 85 ALA A C 1
ATOM 600 O O . ALA A 1 85 ? 46.896 -22.810 -62.474 1.00 43.53 85 ALA A O 1
ATOM 601 N N . ALA A 1 86 ? 45.655 -24.448 -61.603 1.00 41.78 86 ALA A N 1
ATOM 602 C CA . ALA A 1 86 ? 45.259 -23.693 -60.405 1.00 41.78 86 ALA A CA 1
ATOM 603 C C . ALA A 1 86 ? 46.233 -23.801 -59.205 1.00 41.78 86 ALA A C 1
ATOM 605 O O . ALA A 1 86 ? 45.919 -23.302 -58.129 1.00 41.78 86 ALA A O 1
ATOM 606 N N . ALA A 1 87 ? 47.402 -24.440 -59.354 1.00 40.50 87 ALA A N 1
ATOM 607 C CA . ALA A 1 87 ? 48.306 -24.739 -58.230 1.00 40.50 87 ALA A CA 1
ATOM 608 C C . ALA A 1 87 ? 49.802 -24.461 -58.496 1.00 40.50 87 ALA A C 1
ATOM 610 O O . ALA A 1 87 ? 50.660 -25.164 -57.965 1.00 40.50 87 ALA A O 1
ATOM 611 N N . ALA A 1 88 ? 50.145 -23.444 -59.295 1.00 36.28 88 ALA A N 1
ATOM 612 C CA . ALA A 1 88 ? 51.540 -23.047 -59.507 1.00 36.28 88 ALA A CA 1
ATOM 613 C C . ALA A 1 88 ? 51.750 -21.539 -59.299 1.00 36.28 88 ALA A C 1
ATOM 615 O O . ALA A 1 88 ? 51.008 -20.713 -59.827 1.00 36.28 88 ALA A O 1
ATOM 616 N N . SER A 1 89 ? 52.780 -21.210 -58.515 1.00 36.94 89 SER A N 1
ATOM 617 C CA . SER A 1 89 ? 53.361 -19.879 -58.287 1.00 36.94 89 SER A CA 1
ATOM 618 C C . SER A 1 89 ? 53.536 -19.073 -59.587 1.00 36.94 89 SER A C 1
ATOM 620 O O . SER A 1 89 ? 53.715 -19.678 -60.646 1.00 36.94 89 SER A O 1
ATOM 622 N N . PRO A 1 90 ? 53.547 -17.723 -59.548 1.00 45.34 90 PRO A N 1
ATOM 623 C CA . PRO A 1 90 ? 53.530 -16.912 -60.758 1.00 45.34 90 PRO A CA 1
ATOM 624 C C . PRO A 1 90 ? 54.905 -16.945 -61.431 1.00 45.34 90 PRO A C 1
ATOM 626 O O . PRO A 1 90 ? 55.778 -16.125 -61.163 1.00 45.34 90 PRO A O 1
ATOM 629 N N . ALA A 1 91 ? 55.096 -17.906 -62.324 1.00 40.00 91 ALA A N 1
ATOM 630 C CA . ALA A 1 91 ? 56.184 -17.919 -63.282 1.00 40.00 91 ALA A CA 1
ATOM 631 C C . ALA A 1 91 ? 55.587 -18.149 -64.675 1.00 40.00 91 ALA A C 1
ATOM 633 O O . ALA A 1 91 ? 55.229 -19.263 -65.039 1.00 40.00 91 ALA A O 1
ATOM 634 N N . ALA A 1 92 ? 55.493 -17.043 -65.420 1.00 44.78 92 ALA A N 1
ATOM 635 C CA . ALA A 1 92 ? 55.244 -16.941 -66.858 1.00 44.78 92 ALA A CA 1
ATOM 636 C C . ALA A 1 92 ? 53.907 -17.503 -67.392 1.00 44.78 92 ALA A C 1
ATOM 638 O O . ALA A 1 92 ? 53.812 -18.636 -67.855 1.00 44.78 92 ALA A O 1
ATOM 639 N N . ALA A 1 93 ? 52.892 -16.633 -67.458 1.00 43.12 93 ALA A N 1
ATOM 640 C CA . ALA A 1 93 ? 51.780 -16.800 -68.394 1.00 43.12 93 ALA A CA 1
ATOM 641 C C . ALA A 1 93 ? 52.236 -16.447 -69.835 1.00 43.12 93 ALA A C 1
ATOM 643 O O . ALA A 1 93 ? 52.968 -15.471 -70.011 1.00 43.12 93 ALA A O 1
ATOM 644 N N . PRO A 1 94 ? 51.795 -17.177 -70.881 1.00 44.06 94 PRO A N 1
ATOM 645 C CA . PRO A 1 94 ? 52.284 -17.034 -72.261 1.00 44.06 94 PRO A CA 1
ATOM 646 C C . PRO A 1 94 ? 51.687 -15.840 -73.037 1.00 44.06 94 PRO A C 1
ATOM 648 O O . PRO A 1 94 ? 51.887 -15.722 -74.242 1.00 44.06 94 PRO A O 1
ATOM 651 N N . PHE A 1 95 ? 51.000 -14.922 -72.354 1.00 45.31 95 PHE A N 1
ATOM 652 C CA . PHE A 1 95 ? 50.568 -13.635 -72.894 1.00 45.31 95 PHE A CA 1
ATOM 653 C C . PHE A 1 95 ? 51.033 -12.542 -71.931 1.00 45.31 95 PHE A C 1
ATOM 655 O O . PHE A 1 95 ? 50.470 -12.374 -70.851 1.00 45.31 95 PHE A O 1
ATOM 662 N N . GLY A 1 96 ? 52.092 -11.822 -72.301 1.00 42.69 96 GLY A N 1
ATOM 663 C CA . GLY A 1 96 ? 52.616 -10.697 -71.531 1.00 42.69 96 GLY A CA 1
ATOM 664 C C . GLY A 1 96 ? 51.672 -9.501 -71.597 1.00 42.69 96 GLY A C 1
ATOM 665 O O . GLY A 1 96 ? 51.915 -8.561 -72.350 1.00 42.69 96 GLY A O 1
ATOM 666 N N . ILE A 1 97 ? 50.587 -9.526 -70.823 1.00 50.25 97 ILE A N 1
ATOM 667 C CA . ILE A 1 97 ? 49.858 -8.303 -70.491 1.00 50.25 97 ILE A CA 1
ATOM 668 C C . ILE A 1 97 ? 50.809 -7.501 -69.608 1.00 50.25 97 ILE A C 1
ATOM 670 O O . ILE A 1 97 ? 51.079 -7.884 -68.472 1.00 50.25 97 ILE A O 1
ATOM 674 N N . VAL A 1 98 ? 51.372 -6.421 -70.149 1.00 56.84 98 VAL A N 1
ATOM 675 C CA . VAL A 1 98 ? 52.205 -5.512 -69.363 1.00 56.84 98 VAL A CA 1
ATOM 676 C C . VAL A 1 98 ? 51.318 -4.934 -68.265 1.00 56.84 98 VAL A C 1
ATOM 678 O O . VAL A 1 98 ? 50.396 -4.167 -68.547 1.00 56.84 98 VAL A O 1
ATOM 681 N N . LEU A 1 99 ? 51.570 -5.318 -67.011 1.00 70.56 99 LEU A N 1
ATOM 682 C CA . LEU A 1 99 ? 50.839 -4.781 -65.873 1.00 70.56 99 LEU A CA 1
ATOM 683 C C . LEU A 1 99 ? 51.368 -3.396 -65.465 1.00 70.56 99 LEU A C 1
ATOM 685 O O . LEU A 1 99 ? 51.794 -3.174 -64.339 1.00 70.56 99 LEU A O 1
ATOM 689 N N . SER A 1 100 ? 51.338 -2.443 -66.399 1.00 84.38 100 SER A N 1
ATOM 690 C CA . SER A 1 100 ? 51.866 -1.094 -66.187 1.00 84.38 100 SER A CA 1
ATOM 691 C C . SER A 1 100 ? 51.029 -0.269 -65.215 1.00 84.38 100 SER A C 1
ATOM 693 O O . SER A 1 100 ? 49.801 -0.231 -65.288 1.00 84.38 100 SER A O 1
ATOM 695 N N . ASN A 1 101 ? 51.722 0.494 -64.374 1.00 89.38 101 ASN A N 1
ATOM 696 C CA . ASN A 1 101 ? 51.124 1.614 -63.662 1.00 89.38 101 ASN A CA 1
ATOM 697 C C . ASN A 1 101 ? 50.871 2.792 -64.617 1.00 89.38 101 ASN A C 1
ATOM 699 O O . ASN A 1 101 ? 51.668 3.063 -65.514 1.00 89.38 101 ASN A O 1
ATOM 703 N N . THR A 1 102 ? 49.795 3.534 -64.374 1.00 91.75 102 THR A N 1
ATOM 704 C CA . THR A 1 102 ? 49.430 4.772 -65.069 1.00 91.75 102 THR A CA 1
ATOM 705 C C . THR A 1 102 ? 49.498 5.942 -64.090 1.00 91.75 102 THR A C 1
ATOM 707 O O . THR A 1 102 ? 48.678 6.026 -63.181 1.00 91.75 102 THR A O 1
ATOM 710 N N . GLY A 1 103 ? 50.457 6.852 -64.289 1.00 89.44 103 GLY A N 1
ATOM 711 C CA . GLY A 1 103 ? 50.720 8.021 -63.436 1.00 89.44 103 GLY A CA 1
ATOM 712 C C . GLY A 1 103 ? 52.038 7.921 -62.651 1.00 89.44 103 GLY A C 1
ATOM 713 O O . GLY A 1 103 ? 52.785 6.953 -62.792 1.00 89.44 103 GLY A O 1
ATOM 714 N N . LEU A 1 104 ? 52.377 8.964 -61.884 1.00 91.00 104 LEU A N 1
ATOM 715 C CA . LEU A 1 104 ? 53.713 9.140 -61.290 1.00 91.00 104 LEU A CA 1
ATOM 716 C C . LEU A 1 104 ? 53.821 8.569 -59.870 1.00 91.00 104 LEU A C 1
ATOM 718 O O . LEU A 1 104 ? 52.903 8.703 -59.067 1.00 91.00 104 LEU A O 1
ATOM 722 N N . GLY A 1 105 ? 54.982 8.000 -59.533 1.00 91.62 105 GLY A N 1
ATOM 723 C CA . GLY A 1 105 ? 55.306 7.581 -58.162 1.00 91.62 105 GLY A CA 1
ATOM 724 C C . GLY A 1 105 ? 54.583 6.321 -57.678 1.00 91.62 105 GLY A C 1
ATOM 725 O O . GLY A 1 105 ? 54.474 6.121 -56.474 1.00 91.62 105 GLY A O 1
ATOM 726 N N . ASN A 1 106 ? 54.070 5.495 -58.595 1.00 93.19 106 ASN A N 1
ATOM 727 C CA . ASN A 1 106 ? 53.437 4.222 -58.254 1.00 93.19 106 ASN A CA 1
ATOM 728 C C . ASN A 1 106 ? 54.474 3.089 -58.125 1.00 93.19 106 ASN A C 1
ATOM 730 O O . ASN A 1 106 ? 55.307 2.917 -59.016 1.00 93.19 106 ASN A O 1
ATOM 734 N N . THR A 1 107 ? 54.356 2.278 -57.074 1.00 94.25 107 THR A N 1
ATOM 735 C CA . THR A 1 107 ? 55.162 1.081 -56.787 1.00 94.25 107 THR A CA 1
ATOM 736 C C . THR A 1 107 ? 54.247 -0.145 -56.714 1.00 94.25 107 THR A C 1
ATOM 738 O O . THR A 1 107 ? 53.355 -0.174 -55.871 1.00 94.25 107 THR A O 1
ATOM 741 N N . GLY A 1 108 ? 54.482 -1.157 -57.559 1.00 90.69 108 GLY A N 1
ATOM 742 C CA . GLY A 1 108 ? 53.632 -2.351 -57.731 1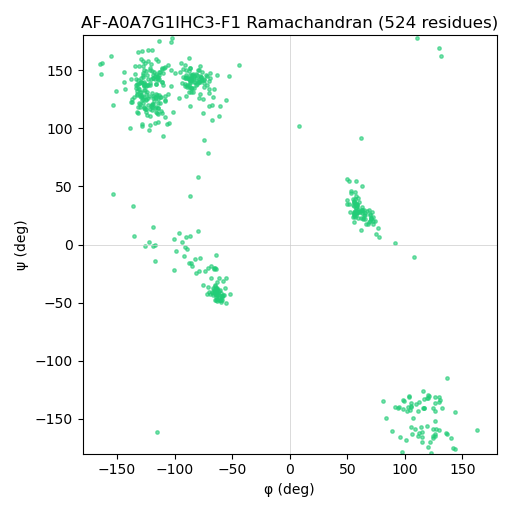.00 90.69 108 GLY A CA 1
ATOM 743 C C . GLY A 1 108 ? 52.990 -2.405 -59.125 1.00 90.69 108 GLY A C 1
ATOM 744 O O . GLY A 1 108 ? 53.521 -1.768 -60.034 1.00 90.69 108 GLY A O 1
ATOM 745 N N . ASP A 1 109 ? 51.867 -3.114 -59.287 1.00 90.50 109 ASP A N 1
ATOM 746 C CA . ASP A 1 109 ? 51.256 -3.406 -60.600 1.00 90.50 109 ASP A CA 1
ATOM 747 C C . ASP A 1 109 ? 49.831 -2.831 -60.753 1.00 90.50 109 ASP A C 1
ATOM 749 O O . ASP A 1 109 ? 49.046 -2.825 -59.806 1.00 90.50 109 ASP A O 1
ATOM 753 N N . TRP A 1 110 ? 49.450 -2.402 -61.965 1.00 92.44 110 TRP A N 1
ATOM 754 C CA . TRP A 1 110 ? 48.078 -1.950 -62.304 1.00 92.44 110 TRP A CA 1
ATOM 755 C C . TRP A 1 110 ? 47.512 -0.812 -61.437 1.00 92.44 110 TRP A C 1
ATOM 757 O O . TRP A 1 110 ? 46.308 -0.720 -61.197 1.00 92.44 110 TRP A O 1
ATOM 767 N N . ASN A 1 111 ? 48.365 0.102 -60.983 1.00 92.75 111 ASN A N 1
ATOM 768 C CA . ASN A 1 111 ? 47.910 1.307 -60.296 1.00 92.75 111 ASN A CA 1
ATOM 769 C C . ASN A 1 111 ? 47.559 2.414 -61.297 1.00 92.75 111 ASN A C 1
ATOM 771 O O . ASN A 1 111 ? 48.342 2.697 -62.201 1.00 92.75 111 ASN A O 1
ATOM 775 N N . VAL A 1 112 ? 46.430 3.090 -61.106 1.00 94.12 112 VAL A N 1
ATOM 776 C CA . VAL A 1 112 ? 45.972 4.232 -61.907 1.00 94.12 112 VAL A CA 1
ATOM 777 C C . VAL A 1 112 ? 45.838 5.456 -61.002 1.00 94.12 112 VAL A C 1
ATOM 779 O O . VAL A 1 112 ? 45.039 5.452 -60.072 1.00 94.12 112 VAL A O 1
ATOM 782 N N . GLY A 1 113 ? 46.610 6.508 -61.280 1.00 92.62 113 GLY A N 1
ATOM 783 C CA . GLY A 1 113 ? 46.764 7.702 -60.439 1.00 92.62 113 GLY A CA 1
ATOM 784 C C . GLY A 1 113 ? 48.218 7.885 -59.992 1.00 92.62 113 GLY A C 1
ATOM 785 O O . GLY A 1 113 ? 49.128 7.420 -60.672 1.00 92.62 113 GLY A O 1
ATOM 786 N N . GLY A 1 114 ? 48.477 8.581 -58.886 1.00 93.44 114 GLY A N 1
ATOM 787 C CA . GLY A 1 114 ? 49.838 8.891 -58.432 1.00 93.44 114 GLY A CA 1
ATOM 788 C C . GLY A 1 114 ? 50.134 8.513 -56.983 1.00 93.44 114 GLY A C 1
ATOM 789 O O . GLY A 1 114 ? 49.277 8.636 -56.112 1.00 93.44 114 GLY A O 1
ATOM 790 N N . GLY A 1 115 ? 51.375 8.107 -56.709 1.00 94.94 115 GLY A N 1
ATOM 791 C CA . GLY A 1 115 ? 51.879 7.864 -55.353 1.00 94.94 115 GLY A CA 1
ATOM 792 C C . GLY A 1 115 ? 51.339 6.604 -54.668 1.00 94.94 115 GLY A C 1
ATOM 793 O O . GLY A 1 115 ? 51.293 6.572 -53.442 1.00 94.94 115 GLY A O 1
ATOM 794 N N . ASN A 1 116 ? 50.880 5.599 -55.419 1.00 95.81 116 ASN A N 1
ATOM 795 C CA . ASN A 1 116 ? 50.348 4.362 -54.839 1.00 95.81 116 ASN A CA 1
ATOM 796 C C . ASN A 1 116 ? 51.460 3.336 -54.546 1.00 95.81 116 ASN A C 1
ATOM 798 O O . ASN A 1 116 ? 52.375 3.177 -55.347 1.00 95.81 116 ASN A O 1
ATOM 802 N N . MET A 1 117 ? 51.363 2.592 -53.444 1.00 96.00 117 MET A N 1
ATOM 803 C CA . MET A 1 117 ? 52.239 1.469 -53.093 1.00 96.00 117 MET A CA 1
ATOM 804 C C . MET A 1 117 ? 51.410 0.200 -52.864 1.00 96.00 117 MET A C 1
ATOM 806 O O . MET A 1 117 ? 50.686 0.108 -51.879 1.00 96.00 117 MET A O 1
ATOM 810 N N . GLY A 1 118 ? 51.538 -0.782 -53.753 1.00 92.81 118 GLY A N 1
ATOM 811 C CA . GLY A 1 118 ? 50.716 -1.995 -53.815 1.00 92.81 118 GLY A CA 1
ATOM 812 C C . GLY A 1 118 ? 50.182 -2.204 -55.231 1.00 92.81 118 GLY A C 1
ATOM 813 O O . GLY A 1 118 ? 50.737 -1.646 -56.175 1.00 92.81 118 GLY A O 1
ATOM 814 N N . SER A 1 119 ? 49.118 -2.990 -55.399 1.00 93.94 119 SER A N 1
ATOM 815 C CA . SER A 1 119 ? 48.621 -3.351 -56.735 1.00 93.94 119 SER A CA 1
ATOM 816 C C . SER A 1 119 ? 47.130 -3.066 -56.916 1.00 93.94 119 SER A C 1
ATOM 818 O O . SER A 1 119 ? 46.361 -3.103 -55.955 1.00 93.94 119 SER A O 1
ATOM 820 N N . PHE A 1 120 ? 46.700 -2.834 -58.159 1.00 94.81 120 PHE A N 1
ATOM 821 C CA . PHE A 1 120 ? 45.294 -2.630 -58.541 1.00 94.81 120 PHE A CA 1
ATOM 822 C C . PHE A 1 120 ? 44.599 -1.450 -57.837 1.00 94.81 120 PHE A C 1
ATOM 824 O O . PHE A 1 120 ? 43.409 -1.525 -57.531 1.00 94.81 120 PHE A O 1
ATOM 831 N N . ASN A 1 121 ? 45.320 -0.363 -57.550 1.00 94.88 121 ASN A N 1
ATOM 832 C CA . ASN A 1 121 ? 44.719 0.829 -56.946 1.00 94.88 121 ASN A CA 1
ATOM 833 C C . ASN A 1 121 ? 44.232 1.824 -58.009 1.00 94.88 121 ASN A C 1
ATOM 835 O O . ASN A 1 121 ? 44.955 2.113 -58.960 1.00 94.88 121 ASN A O 1
ATOM 839 N N . LEU A 1 122 ? 43.053 2.415 -57.812 1.00 96.31 122 LEU A N 1
ATOM 840 C CA . LEU A 1 122 ? 42.508 3.502 -58.629 1.00 96.31 122 LEU A CA 1
ATOM 841 C C . LEU A 1 122 ? 42.337 4.768 -57.779 1.00 96.31 122 LEU A C 1
ATOM 843 O O . LEU A 1 122 ? 41.397 4.877 -57.000 1.00 96.31 122 LEU A O 1
ATOM 847 N N . GLY A 1 123 ? 43.230 5.739 -57.955 1.00 94.81 123 GLY A N 1
ATOM 848 C CA . GLY A 1 123 ? 43.281 7.004 -57.224 1.00 94.81 123 GLY A CA 1
ATOM 849 C C . GLY A 1 123 ? 44.707 7.363 -56.801 1.00 94.81 123 GLY A C 1
ATOM 850 O O . GLY A 1 123 ? 45.674 6.849 -57.359 1.00 94.81 123 GLY A O 1
ATOM 851 N N . ASN A 1 124 ? 44.855 8.271 -55.831 1.00 96.19 124 ASN A N 1
ATOM 852 C CA . ASN A 1 124 ? 46.165 8.798 -55.428 1.00 96.19 124 ASN A CA 1
ATOM 853 C C . ASN A 1 124 ? 46.539 8.412 -53.993 1.00 96.19 124 ASN A C 1
ATOM 855 O O . ASN A 1 124 ? 45.695 8.476 -53.104 1.00 96.19 124 ASN A O 1
ATOM 859 N N . GLY A 1 125 ? 47.818 8.134 -53.741 1.00 95.56 125 GLY A N 1
ATOM 860 C CA . GLY A 1 125 ? 48.379 8.030 -52.390 1.00 95.56 125 GLY A CA 1
ATOM 861 C C . GLY A 1 125 ? 47.894 6.828 -51.580 1.00 95.56 125 GLY A C 1
ATOM 862 O O . GLY A 1 125 ? 47.777 6.939 -50.363 1.00 95.56 125 GLY A O 1
ATOM 863 N N . ASN A 1 126 ? 47.556 5.710 -52.226 1.00 96.56 126 ASN A N 1
ATOM 864 C CA . ASN A 1 126 ? 47.116 4.501 -51.530 1.00 96.56 126 ASN A CA 1
ATOM 865 C C . ASN A 1 126 ? 48.306 3.620 -51.112 1.00 96.56 126 ASN A C 1
ATOM 867 O O . ASN A 1 126 ? 49.221 3.410 -51.902 1.00 96.56 126 ASN A O 1
ATOM 871 N N . PHE A 1 127 ? 48.268 3.053 -49.907 1.00 97.19 127 PHE A N 1
ATOM 872 C CA . PHE A 1 127 ? 49.205 2.047 -49.404 1.00 97.19 127 PHE A CA 1
ATOM 873 C C . PHE A 1 127 ? 48.459 0.732 -49.145 1.00 97.19 127 PHE A C 1
ATOM 875 O O . PHE A 1 127 ? 47.619 0.662 -48.255 1.00 97.19 127 PHE A O 1
ATOM 882 N N . GLY A 1 128 ? 48.768 -0.315 -49.902 1.00 94.62 128 GLY A N 1
ATOM 883 C CA . GLY A 1 128 ? 48.016 -1.570 -49.976 1.00 94.62 128 GLY A CA 1
ATOM 884 C C . GLY A 1 128 ? 47.406 -1.773 -51.366 1.00 94.62 128 GLY A C 1
ATOM 885 O O . GLY A 1 128 ? 47.772 -1.081 -52.313 1.00 94.62 128 GLY A O 1
ATOM 886 N N . SER A 1 129 ? 46.523 -2.758 -51.523 1.00 95.06 129 SER A N 1
ATOM 887 C CA . SER A 1 129 ? 46.029 -3.208 -52.834 1.00 95.06 129 SER A CA 1
ATOM 888 C C . SER A 1 129 ? 44.509 -3.144 -52.972 1.00 95.06 129 SER A C 1
ATOM 890 O O . SER A 1 129 ? 43.777 -3.219 -51.984 1.00 95.06 129 SER A O 1
ATOM 892 N N . LEU A 1 130 ? 44.036 -3.092 -54.221 1.00 96.56 130 LEU A N 1
ATOM 893 C CA . LEU A 1 130 ? 42.613 -3.100 -54.588 1.00 96.56 130 LEU A CA 1
ATOM 894 C C . LEU A 1 130 ? 41.820 -1.937 -53.966 1.00 96.56 130 LEU A C 1
ATOM 896 O O . LEU A 1 130 ? 40.660 -2.106 -53.594 1.00 96.56 130 LEU A O 1
ATOM 900 N N . ASN A 1 131 ? 42.442 -0.764 -53.820 1.00 96.00 131 ASN A N 1
ATOM 901 C CA . ASN A 1 131 ? 41.764 0.419 -53.296 1.00 96.00 131 ASN A CA 1
ATOM 902 C C . ASN A 1 131 ? 41.199 1.294 -54.424 1.00 96.00 131 ASN A C 1
ATOM 904 O O . ASN A 1 131 ? 41.870 1.549 -55.422 1.00 96.00 131 ASN A O 1
ATOM 908 N N . LEU A 1 132 ? 39.989 1.812 -54.232 1.00 97.12 132 LEU A N 1
ATOM 909 C CA . LEU A 1 132 ? 39.335 2.803 -55.083 1.00 97.12 132 LEU A CA 1
ATOM 910 C C . LEU A 1 132 ? 39.207 4.116 -54.306 1.00 97.12 132 LEU A C 1
ATOM 912 O O . LEU A 1 132 ? 38.639 4.116 -53.225 1.00 97.12 132 LEU A O 1
ATOM 916 N N . GLY A 1 133 ? 39.679 5.234 -54.853 1.00 95.50 133 GLY A N 1
ATOM 917 C CA . GLY A 1 133 ? 39.770 6.527 -54.169 1.00 95.50 133 GLY A CA 1
ATOM 918 C C . GLY A 1 133 ? 41.190 6.834 -53.685 1.00 95.50 133 GLY A C 1
ATOM 919 O O . GLY A 1 133 ? 42.153 6.211 -54.133 1.00 95.50 133 GLY A O 1
ATOM 920 N N . GLY A 1 134 ? 41.354 7.855 -52.838 1.00 95.06 134 GLY A N 1
ATOM 921 C CA . GLY A 1 134 ? 42.680 8.372 -52.474 1.00 95.06 134 GLY A CA 1
ATOM 922 C C . GLY A 1 134 ? 43.022 8.292 -50.989 1.00 95.06 134 GLY A C 1
ATOM 923 O O . GLY A 1 134 ? 42.153 8.436 -50.134 1.00 95.06 134 GLY A O 1
ATOM 924 N N . GLY A 1 135 ? 44.307 8.135 -50.672 1.00 96.25 1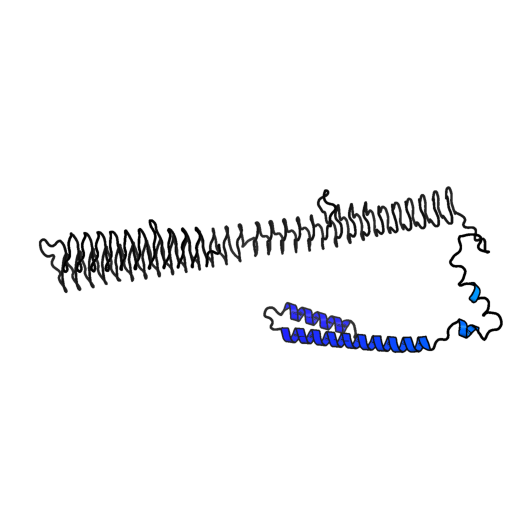35 GLY A N 1
ATOM 925 C CA . GLY A 1 135 ? 44.821 8.193 -49.302 1.00 96.25 135 GLY A CA 1
ATOM 926 C C . GLY A 1 135 ? 44.412 7.011 -48.423 1.00 96.25 135 GLY A C 1
ATOM 927 O O . GLY A 1 135 ? 44.297 7.180 -47.212 1.00 96.25 135 GLY A O 1
ATOM 928 N N . ASN A 1 136 ? 44.129 5.843 -49.005 1.00 97.31 136 ASN A N 1
ATOM 929 C CA . ASN A 1 136 ? 43.772 4.651 -48.236 1.00 97.31 136 ASN A CA 1
ATOM 930 C C . ASN A 1 136 ? 45.020 3.895 -47.757 1.00 97.31 136 ASN A C 1
ATOM 932 O O . ASN A 1 136 ? 45.990 3.773 -48.500 1.00 97.31 136 ASN A O 1
ATOM 936 N N . ILE A 1 137 ? 44.977 3.340 -46.547 1.00 97.56 137 ILE A N 1
ATOM 937 C CA . ILE A 1 137 ? 45.993 2.451 -45.972 1.00 97.56 137 ILE A CA 1
ATOM 938 C C . ILE A 1 137 ? 45.327 1.107 -45.648 1.00 97.56 137 ILE A C 1
ATOM 940 O O . ILE A 1 137 ? 44.414 1.044 -44.831 1.00 97.56 137 ILE A O 1
ATOM 944 N N . GLY A 1 138 ? 45.792 0.026 -46.266 1.00 95.69 138 GLY A N 1
ATOM 945 C CA . GLY A 1 138 ? 45.200 -1.311 -46.205 1.00 95.69 138 GLY A CA 1
ATOM 946 C C . GLY A 1 138 ? 44.617 -1.748 -47.553 1.00 95.69 138 GLY A C 1
ATOM 947 O O . GLY A 1 138 ? 44.989 -1.213 -48.596 1.00 95.69 138 GLY A O 1
ATOM 948 N N . ASN A 1 139 ? 43.740 -2.757 -47.556 1.00 95.81 139 ASN A N 1
ATOM 949 C CA . ASN A 1 139 ? 43.274 -3.402 -48.792 1.00 95.81 139 ASN A CA 1
ATOM 950 C C . ASN A 1 139 ? 41.755 -3.313 -48.969 1.00 95.81 139 ASN A C 1
ATOM 952 O O . ASN A 1 139 ? 41.014 -3.281 -47.986 1.00 95.81 139 ASN A O 1
ATOM 956 N N . LEU A 1 140 ? 41.299 -3.391 -50.222 1.00 97.25 140 LEU A N 1
ATOM 957 C CA . LEU A 1 140 ? 39.878 -3.470 -50.592 1.00 97.25 140 LEU A CA 1
ATOM 958 C C . LEU A 1 140 ? 39.029 -2.277 -50.115 1.00 97.25 140 LEU A C 1
ATOM 960 O O . LEU A 1 140 ? 37.831 -2.422 -49.886 1.00 97.25 140 LEU A O 1
ATOM 964 N N . ASN A 1 141 ? 39.618 -1.090 -49.958 1.00 96.62 141 ASN A N 1
ATOM 965 C CA . ASN A 1 141 ? 38.865 0.091 -49.537 1.00 96.62 141 ASN A CA 1
ATOM 966 C C . ASN A 1 141 ? 38.296 0.853 -50.740 1.00 96.62 141 ASN A C 1
ATOM 968 O O . ASN A 1 141 ? 38.997 1.082 -51.720 1.00 96.62 141 ASN A O 1
ATOM 972 N N . SER A 1 142 ? 37.045 1.299 -50.647 1.00 97.50 142 SER A N 1
ATOM 973 C CA . SER A 1 142 ? 36.363 2.101 -51.666 1.00 97.50 142 SER A CA 1
ATOM 974 C C . SER A 1 142 ? 35.902 3.433 -51.082 1.00 97.50 142 SER A C 1
ATOM 976 O O . SER A 1 142 ? 34.963 3.473 -50.294 1.00 97.50 142 SER A O 1
ATOM 978 N N . GLY A 1 143 ? 36.533 4.522 -51.505 1.00 96.12 143 GLY A N 1
ATOM 979 C CA . GLY A 1 143 ? 36.417 5.882 -50.985 1.00 96.12 143 GLY A CA 1
ATOM 980 C C . GLY A 1 143 ? 37.795 6.421 -50.588 1.00 96.12 143 GLY A C 1
ATOM 981 O O . GLY A 1 143 ? 38.818 5.882 -51.004 1.00 96.12 143 GLY A O 1
ATOM 982 N N . SER A 1 144 ? 37.851 7.502 -49.813 1.00 96.56 144 SER A N 1
ATOM 983 C CA . SER A 1 144 ? 39.127 8.165 -49.500 1.00 96.56 144 SER A CA 1
ATOM 984 C C . SER A 1 144 ? 39.454 8.164 -48.011 1.00 96.56 144 SER A C 1
ATOM 986 O O . SER A 1 144 ? 38.565 8.280 -47.169 1.00 96.56 144 SER A O 1
ATOM 988 N N . GLY A 1 145 ? 40.742 8.114 -47.676 1.00 96.31 145 GLY A N 1
ATOM 989 C CA . GLY A 1 145 ? 41.228 8.269 -46.304 1.00 96.31 145 GLY A CA 1
ATOM 990 C C . GLY A 1 145 ? 40.841 7.126 -45.365 1.00 96.31 145 GLY A C 1
ATOM 991 O O . GLY A 1 145 ? 40.648 7.371 -44.176 1.00 96.31 145 GLY A O 1
ATOM 992 N N . ASN A 1 146 ? 40.659 5.906 -45.878 1.00 97.25 146 ASN A N 1
ATOM 993 C CA . ASN A 1 146 ? 40.346 4.745 -45.046 1.00 97.25 146 ASN A CA 1
ATOM 994 C C . ASN A 1 146 ? 41.617 4.067 -44.525 1.00 97.25 146 ASN A C 1
ATOM 996 O O . ASN A 1 146 ? 42.589 3.923 -45.260 1.00 97.25 146 ASN A O 1
ATOM 1000 N N . PHE A 1 147 ? 41.581 3.586 -43.286 1.00 97.62 147 PHE A N 1
ATOM 1001 C CA . PHE A 1 147 ? 42.617 2.764 -42.668 1.00 97.62 147 PHE A CA 1
ATOM 1002 C C . PHE A 1 147 ? 42.031 1.405 -42.270 1.00 97.62 147 PHE A C 1
ATOM 1004 O O . PHE A 1 147 ? 41.171 1.342 -41.392 1.00 97.62 147 PHE A O 1
ATOM 1011 N N . GLY A 1 148 ? 42.507 0.322 -42.881 1.00 95.56 148 GLY A N 1
ATOM 1012 C CA . GLY A 1 148 ? 42.086 -1.053 -42.604 1.00 95.56 148 GLY A CA 1
ATOM 1013 C C . GLY A 1 148 ? 41.636 -1.806 -43.855 1.00 95.56 148 GLY A C 1
ATOM 1014 O O . GLY A 1 148 ? 42.129 -1.560 -44.957 1.00 95.56 148 GLY A O 1
ATOM 1015 N N . PHE A 1 149 ? 40.736 -2.770 -43.678 1.00 96.75 149 PHE A N 1
ATOM 1016 C CA . PHE A 1 149 ? 40.322 -3.705 -44.723 1.00 96.75 149 PHE A CA 1
ATOM 1017 C C . PHE A 1 149 ? 38.843 -3.564 -45.093 1.00 96.75 149 PHE A C 1
ATOM 1019 O O . PHE A 1 149 ? 37.990 -3.502 -44.208 1.00 96.75 149 PHE A O 1
ATOM 1026 N N . ALA A 1 150 ? 38.535 -3.621 -46.391 1.00 97.06 150 ALA A N 1
ATOM 1027 C CA . ALA A 1 150 ? 37.171 -3.724 -46.920 1.00 97.06 150 ALA A CA 1
ATOM 1028 C C . ALA A 1 150 ? 36.207 -2.629 -46.426 1.00 97.06 150 ALA A C 1
ATOM 1030 O O . ALA A 1 150 ? 35.043 -2.905 -46.132 1.00 97.06 150 ALA A O 1
ATOM 1031 N N . ASN A 1 151 ? 36.680 -1.386 -46.308 1.00 96.88 151 ASN A N 1
ATOM 1032 C CA . ASN A 1 151 ? 35.816 -0.264 -45.949 1.00 96.88 151 ASN A CA 1
ATOM 1033 C C . ASN A 1 151 ? 35.166 0.353 -47.192 1.00 96.88 151 ASN A C 1
ATOM 1035 O O . ASN A 1 151 ? 35.835 0.595 -48.197 1.00 96.88 151 ASN A O 1
ATOM 1039 N N . PHE A 1 152 ? 33.880 0.674 -47.099 1.00 97.50 152 PHE A N 1
ATOM 1040 C CA . PHE A 1 152 ? 33.133 1.397 -48.123 1.00 97.50 152 PHE A CA 1
ATOM 1041 C C . PHE A 1 152 ? 32.701 2.766 -47.592 1.00 97.50 152 PHE A C 1
ATOM 1043 O O . PHE A 1 152 ? 32.038 2.858 -46.563 1.00 97.50 152 PHE A O 1
ATOM 1050 N N . GLY A 1 153 ? 33.059 3.831 -48.304 1.00 96.25 153 GLY A N 1
ATOM 1051 C CA . GLY A 1 153 ? 32.940 5.222 -47.876 1.00 96.25 153 GLY A CA 1
ATOM 1052 C C . GLY A 1 153 ? 34.300 5.819 -47.506 1.00 96.25 153 GLY A C 1
ATOM 1053 O O . GLY A 1 153 ? 35.338 5.302 -47.907 1.00 96.25 153 GLY A O 1
ATOM 1054 N N . SER A 1 154 ? 34.315 6.939 -46.787 1.00 96.69 154 SER A N 1
ATOM 1055 C CA . SER A 1 154 ? 35.542 7.722 -46.551 1.00 96.69 154 SER A CA 1
ATOM 1056 C C . SER A 1 154 ? 35.813 7.954 -45.070 1.00 96.69 154 SER A C 1
ATOM 1058 O O . SER A 1 154 ? 34.885 8.125 -44.278 1.00 96.69 154 SER A O 1
ATOM 1060 N N . GLY A 1 155 ? 37.092 8.049 -44.710 1.00 96.06 155 GLY A N 1
ATOM 1061 C CA . GLY A 1 155 ? 37.536 8.398 -43.360 1.00 96.06 155 GLY A CA 1
ATOM 1062 C C . GLY A 1 155 ? 37.294 7.311 -42.313 1.00 96.06 155 GLY A C 1
ATOM 1063 O O . GLY A 1 155 ? 37.179 7.641 -41.131 1.00 96.06 155 GLY A O 1
ATOM 1064 N N . ASN A 1 156 ? 37.170 6.046 -42.722 1.00 97.00 156 ASN A N 1
ATOM 1065 C CA . ASN A 1 156 ? 36.956 4.935 -41.798 1.00 97.00 156 ASN A CA 1
ATOM 1066 C C . ASN A 1 156 ? 38.284 4.412 -41.223 1.00 97.00 156 ASN A C 1
ATOM 1068 O O . ASN A 1 156 ? 39.302 4.396 -41.907 1.00 97.00 156 ASN A O 1
ATOM 1072 N N . THR A 1 157 ? 38.292 3.961 -39.969 1.00 96.62 157 THR A N 1
ATOM 1073 C CA . THR A 1 157 ? 39.440 3.321 -39.304 1.00 96.62 157 THR A CA 1
ATOM 1074 C C . THR A 1 157 ? 38.990 2.033 -38.622 1.00 96.62 157 THR A C 1
ATOM 1076 O O . THR A 1 157 ? 38.248 2.080 -37.641 1.00 96.62 157 THR A O 1
ATOM 1079 N N . GLY A 1 158 ? 39.471 0.901 -39.130 1.00 94.88 158 GLY A N 1
ATOM 1080 C CA . GLY A 1 158 ? 39.044 -0.450 -38.771 1.00 94.88 158 GLY A CA 1
ATOM 1081 C C . GLY A 1 158 ? 38.645 -1.239 -40.018 1.00 94.88 158 GLY A C 1
ATOM 1082 O O . GLY A 1 158 ? 38.983 -0.849 -41.136 1.00 94.88 158 GLY A O 1
ATOM 1083 N N . ASN A 1 159 ? 37.947 -2.355 -39.842 1.00 95.94 159 ASN A N 1
ATOM 1084 C CA . ASN A 1 159 ? 37.613 -3.261 -40.939 1.00 95.94 159 ASN A CA 1
ATOM 1085 C C . ASN A 1 159 ? 36.113 -3.301 -41.217 1.00 95.94 159 ASN A C 1
ATOM 1087 O O . ASN A 1 159 ? 35.294 -3.260 -40.294 1.00 95.94 159 ASN A O 1
ATOM 1091 N N . THR A 1 160 ? 35.751 -3.525 -42.481 1.00 96.88 160 THR A N 1
ATOM 1092 C CA . THR A 1 160 ? 34.377 -3.840 -42.912 1.00 96.88 160 THR A CA 1
ATOM 1093 C C . THR A 1 160 ? 33.349 -2.788 -42.485 1.00 96.88 160 THR A C 1
ATOM 1095 O O . THR A 1 160 ? 32.224 -3.121 -42.124 1.00 96.88 160 THR A O 1
ATOM 1098 N N . ASN A 1 161 ? 33.737 -1.511 -42.494 1.00 96.69 161 ASN A N 1
ATOM 1099 C CA . ASN A 1 161 ? 32.822 -0.412 -42.199 1.00 96.69 161 ASN A CA 1
ATOM 1100 C C . ASN A 1 161 ? 32.165 0.108 -43.481 1.00 96.69 161 ASN A C 1
ATOM 1102 O O . ASN A 1 161 ? 32.843 0.328 -44.486 1.00 96.69 161 ASN A O 1
ATOM 1106 N N . PHE A 1 162 ? 30.861 0.358 -43.425 1.00 97.56 162 PHE A N 1
ATOM 1107 C CA . PHE A 1 162 ? 30.073 0.960 -44.494 1.00 97.56 162 PHE A CA 1
ATOM 1108 C C . PHE A 1 162 ? 29.555 2.331 -44.051 1.00 97.56 162 PHE A C 1
ATOM 1110 O O . PHE A 1 162 ? 28.762 2.413 -43.118 1.00 97.56 162 PHE A O 1
ATOM 1117 N N . GLY A 1 163 ? 29.967 3.397 -44.736 1.00 95.75 163 GLY A N 1
ATOM 1118 C CA . GLY A 1 163 ? 29.587 4.786 -44.465 1.00 95.75 163 GLY A CA 1
ATOM 1119 C C . GLY A 1 163 ? 30.800 5.694 -44.257 1.00 95.75 163 GLY A C 1
ATOM 1120 O O . GLY A 1 163 ? 31.901 5.394 -44.722 1.00 95.75 163 GLY A O 1
ATOM 1121 N N . TRP A 1 164 ? 30.610 6.832 -43.589 1.00 96.19 164 TRP A N 1
ATOM 1122 C CA . TRP A 1 164 ? 31.660 7.839 -43.419 1.00 96.19 164 TRP A CA 1
ATOM 1123 C C . TRP A 1 164 ? 32.093 8.007 -41.970 1.00 96.19 164 TRP A C 1
ATOM 1125 O O . TRP A 1 164 ? 31.271 8.054 -41.056 1.00 96.19 164 TRP A O 1
ATOM 1135 N N . GLY A 1 165 ? 33.395 8.195 -41.766 1.00 94.75 165 GLY A N 1
ATOM 1136 C CA . GLY A 1 165 ? 33.935 8.639 -40.484 1.00 94.75 165 GLY A CA 1
ATOM 1137 C C . GLY A 1 165 ? 33.741 7.652 -39.333 1.00 94.75 165 GLY A C 1
ATOM 1138 O O . GLY A 1 165 ? 33.704 8.091 -38.185 1.00 94.75 165 GLY A O 1
ATOM 1139 N N . ASN A 1 166 ? 33.608 6.349 -39.605 1.00 95.62 166 ASN A N 1
ATOM 1140 C CA . ASN A 1 166 ? 33.592 5.339 -38.548 1.00 95.62 166 ASN A CA 1
ATOM 1141 C C . ASN A 1 166 ? 35.019 5.138 -38.035 1.00 95.62 166 ASN A C 1
ATOM 1143 O O . ASN A 1 166 ? 35.888 4.673 -38.771 1.00 95.62 166 ASN A O 1
ATOM 1147 N N . ARG A 1 167 ? 35.293 5.520 -36.791 1.00 92.31 167 ARG A N 1
ATOM 1148 C CA . ARG A 1 167 ? 36.652 5.600 -36.244 1.00 92.31 167 ARG A CA 1
ATOM 1149 C C . ARG A 1 167 ? 36.846 4.594 -35.117 1.00 92.31 167 ARG A C 1
ATOM 1151 O O . ARG A 1 167 ? 36.091 4.599 -34.150 1.00 92.31 167 ARG A O 1
ATOM 1158 N N . ALA A 1 168 ? 37.917 3.808 -35.218 1.00 90.12 168 ALA A N 1
ATOM 1159 C CA . ALA A 1 168 ? 38.327 2.818 -34.223 1.00 90.12 168 ALA A CA 1
ATOM 1160 C C . ALA A 1 168 ? 37.230 1.776 -33.936 1.00 90.12 168 ALA A C 1
ATOM 1162 O O . ALA A 1 168 ? 36.815 1.579 -32.796 1.00 90.12 168 ALA A O 1
ATOM 1163 N N . GLY A 1 169 ? 36.752 1.121 -34.995 1.00 89.69 169 GLY A N 1
ATOM 1164 C CA . GLY A 1 169 ? 35.675 0.141 -34.908 1.00 89.69 169 GLY A CA 1
ATOM 1165 C C . GLY A 1 169 ? 35.563 -0.725 -36.156 1.00 89.69 169 GLY A C 1
ATOM 1166 O O . GLY A 1 169 ? 35.978 -0.317 -37.241 1.00 89.69 169 GLY A O 1
ATOM 1167 N N . ASN A 1 170 ? 35.006 -1.922 -36.004 1.00 94.06 170 ASN A N 1
ATOM 1168 C CA . ASN A 1 170 ? 34.759 -2.853 -37.101 1.00 94.06 170 ASN A CA 1
ATOM 1169 C C . ASN A 1 170 ? 33.262 -3.068 -37.317 1.00 94.06 170 ASN A C 1
ATOM 1171 O O . ASN A 1 170 ? 32.474 -2.926 -36.383 1.00 94.06 170 ASN A O 1
ATOM 1175 N N . LEU A 1 171 ? 32.892 -3.513 -38.519 1.00 95.56 171 LEU A N 1
ATOM 1176 C CA . LEU A 1 171 ? 31.535 -3.974 -38.848 1.00 95.56 171 LEU A CA 1
ATOM 1177 C C . LEU A 1 171 ? 30.448 -2.912 -38.615 1.00 95.56 171 LEU A C 1
ATOM 1179 O O . LEU A 1 171 ? 29.306 -3.251 -38.314 1.00 95.56 171 LEU A O 1
ATOM 1183 N N . ASN A 1 172 ? 30.784 -1.627 -38.719 1.00 95.56 172 ASN A N 1
ATOM 1184 C CA . ASN A 1 172 ? 29.800 -0.566 -38.544 1.00 95.56 172 ASN A CA 1
ATOM 1185 C C . ASN A 1 172 ? 29.078 -0.280 -39.863 1.00 95.56 172 ASN A C 1
ATOM 1187 O O . ASN A 1 172 ? 29.719 -0.070 -40.894 1.00 95.56 172 ASN A O 1
ATOM 1191 N N . PHE A 1 173 ? 27.752 -0.216 -39.815 1.00 96.81 173 PHE A N 1
ATOM 1192 C CA . PHE A 1 173 ? 26.896 0.228 -40.906 1.00 96.81 173 PHE A CA 1
ATOM 1193 C C . PHE A 1 173 ? 26.259 1.570 -40.539 1.00 96.81 173 PHE A C 1
ATOM 1195 O O . PHE A 1 173 ? 25.438 1.655 -39.631 1.00 96.81 173 PHE A O 1
ATOM 1202 N N . GLY A 1 174 ? 26.634 2.628 -41.249 1.00 95.19 174 GLY A N 1
ATOM 1203 C CA . GLY A 1 174 ? 26.246 4.004 -40.952 1.00 95.19 174 GLY A CA 1
ATOM 1204 C C . GLY A 1 174 ? 27.470 4.903 -40.798 1.00 95.19 174 GLY A C 1
ATOM 1205 O O . GLY A 1 174 ? 28.566 4.561 -41.230 1.00 95.19 174 GLY A O 1
ATOM 1206 N N . SER A 1 175 ? 27.294 6.106 -40.259 1.00 95.81 175 SER A N 1
ATOM 1207 C CA . SER A 1 175 ? 28.364 7.117 -40.224 1.00 95.81 175 SER A CA 1
ATOM 1208 C C . SER A 1 175 ? 28.610 7.661 -38.826 1.00 95.81 175 SER A C 1
ATOM 1210 O O . SER A 1 175 ? 27.691 7.766 -38.018 1.00 95.81 175 SER A O 1
ATOM 1212 N N . GLY A 1 176 ? 29.853 8.055 -38.561 1.00 94.94 176 GLY A N 1
ATOM 1213 C CA . GLY A 1 176 ? 30.247 8.690 -37.306 1.00 94.94 176 GLY A CA 1
ATOM 1214 C C . GLY A 1 176 ? 30.230 7.764 -36.091 1.00 94.94 176 GLY A C 1
ATOM 1215 O O . GLY A 1 176 ? 30.160 8.267 -34.975 1.00 94.94 176 GLY A O 1
ATOM 1216 N N . ASN A 1 177 ? 30.280 6.440 -36.273 1.00 94.31 177 ASN A N 1
ATOM 1217 C CA . ASN A 1 177 ? 30.415 5.523 -35.142 1.00 94.31 177 ASN A CA 1
ATOM 1218 C C . ASN A 1 177 ? 31.861 5.555 -34.620 1.00 94.31 177 ASN A C 1
ATOM 1220 O O . ASN A 1 177 ? 32.810 5.363 -35.386 1.00 94.31 177 ASN A O 1
ATOM 1224 N N . PHE A 1 178 ? 32.036 5.821 -33.330 1.00 91.75 178 PHE A N 1
ATOM 1225 C CA . PHE A 1 178 ? 33.329 6.071 -32.699 1.00 91.75 178 PHE A CA 1
ATOM 1226 C C . PHE A 1 178 ? 33.587 5.090 -31.558 1.00 91.75 178 PHE A C 1
ATOM 1228 O O . PHE A 1 178 ? 32.760 4.967 -30.661 1.00 91.75 178 PHE A O 1
ATOM 1235 N N . PHE A 1 179 ? 34.744 4.420 -31.565 1.00 90.38 179 PHE A N 1
ATOM 1236 C CA . PHE A 1 179 ? 35.141 3.459 -30.525 1.00 90.38 179 PHE A CA 1
ATOM 1237 C C . PHE A 1 179 ? 34.065 2.397 -30.242 1.00 90.38 179 PHE A C 1
ATOM 1239 O O . PHE A 1 179 ? 33.613 2.224 -29.112 1.00 90.38 179 PHE A O 1
ATOM 1246 N N . GLY A 1 180 ? 33.636 1.691 -31.288 1.00 88.88 180 GLY A N 1
ATOM 1247 C CA . GLY A 1 180 ? 32.551 0.720 -31.201 1.00 88.88 180 GLY A CA 1
ATOM 1248 C C . GLY A 1 180 ? 32.503 -0.213 -32.403 1.00 88.88 180 GLY A C 1
ATOM 1249 O O . GLY A 1 180 ? 32.839 0.185 -33.520 1.00 88.88 180 GLY A O 1
ATOM 1250 N N . ASN A 1 181 ? 32.098 -1.460 -32.177 1.00 92.19 181 ASN A N 1
ATOM 1251 C CA . ASN A 1 181 ? 31.973 -2.471 -33.226 1.00 92.19 181 ASN A CA 1
ATOM 1252 C C . ASN A 1 181 ? 30.507 -2.823 -33.482 1.00 92.19 181 ASN A C 1
ATOM 1254 O O . ASN A 1 181 ? 29.703 -2.819 -32.554 1.00 92.19 181 ASN A O 1
ATOM 1258 N N . GLY A 1 182 ? 30.176 -3.218 -34.710 1.00 93.69 182 GLY A N 1
ATOM 1259 C CA . GLY A 1 182 ? 28.879 -3.821 -35.024 1.00 93.69 182 GLY A CA 1
ATOM 1260 C C . GLY A 1 182 ? 27.687 -2.880 -34.850 1.00 93.69 182 GLY A C 1
ATOM 1261 O O . GLY A 1 182 ? 26.595 -3.351 -34.552 1.00 93.69 182 GLY A O 1
ATOM 1262 N N . ASN A 1 183 ? 27.884 -1.566 -34.979 1.00 94.38 183 ASN A N 1
ATOM 1263 C CA . ASN A 1 183 ? 26.790 -0.608 -34.869 1.00 94.38 183 ASN A CA 1
ATOM 1264 C C . ASN A 1 183 ? 26.060 -0.461 -36.204 1.00 94.38 183 ASN A C 1
ATOM 1266 O O . ASN A 1 183 ? 26.691 -0.216 -37.232 1.00 94.38 183 ASN A O 1
ATOM 1270 N N . PHE A 1 184 ? 24.734 -0.534 -36.171 1.00 96.38 184 PHE A N 1
ATOM 1271 C CA . PHE A 1 184 ? 23.856 -0.166 -37.272 1.00 96.38 184 PHE A CA 1
ATOM 1272 C C . PHE A 1 184 ? 23.164 1.158 -36.936 1.00 96.38 184 PHE A C 1
ATOM 1274 O O . PHE A 1 184 ? 22.231 1.196 -36.136 1.00 96.38 184 PHE A O 1
ATOM 1281 N N . GLY A 1 185 ? 23.618 2.249 -37.546 1.00 95.12 185 GLY A N 1
ATOM 1282 C CA . GLY A 1 185 ? 23.105 3.598 -37.315 1.00 95.12 185 GLY A CA 1
ATOM 1283 C C . GLY A 1 185 ? 24.207 4.652 -37.283 1.00 95.12 185 GLY A C 1
ATOM 1284 O O . GLY A 1 185 ? 25.338 4.418 -37.722 1.00 95.12 185 GLY A O 1
ATOM 1285 N N . PHE A 1 186 ? 23.867 5.845 -36.798 1.00 96.06 186 PHE A N 1
ATOM 1286 C CA . PHE A 1 186 ? 24.741 7.015 -36.863 1.00 96.06 186 PHE A CA 1
ATOM 1287 C C . PHE A 1 186 ? 25.216 7.468 -35.486 1.00 96.06 186 PHE A C 1
ATOM 1289 O O . PHE A 1 186 ? 24.441 7.501 -34.539 1.00 96.06 186 PHE A O 1
ATOM 1296 N N . GLY A 1 187 ? 26.468 7.911 -35.378 1.00 94.19 187 GLY A N 1
ATOM 1297 C CA . GLY A 1 187 ? 26.933 8.660 -34.206 1.00 94.19 187 GLY A CA 1
ATOM 1298 C C . GLY A 1 187 ? 27.014 7.870 -32.896 1.00 94.19 187 GLY A C 1
ATOM 1299 O O . GLY A 1 187 ? 27.046 8.488 -31.833 1.00 94.19 187 GLY A O 1
ATOM 1300 N N . ASN A 1 188 ? 27.028 6.533 -32.931 1.00 93.94 188 ASN A N 1
ATOM 1301 C CA . ASN A 1 188 ? 27.206 5.746 -31.710 1.00 93.94 188 ASN A CA 1
ATOM 1302 C C . ASN A 1 188 ? 28.643 5.908 -31.202 1.00 93.94 188 ASN A C 1
ATOM 1304 O O . ASN A 1 188 ? 29.588 5.782 -31.980 1.00 93.94 188 ASN A O 1
ATOM 1308 N N . SER A 1 189 ? 28.818 6.208 -29.917 1.00 91.88 189 SER A N 1
ATOM 1309 C CA . SER A 1 189 ? 30.125 6.543 -29.339 1.00 91.88 189 SER A CA 1
ATOM 1310 C C . SER A 1 189 ? 30.436 5.679 -28.123 1.00 91.88 189 SER A C 1
ATOM 1312 O O . SER A 1 189 ? 29.595 5.535 -27.240 1.00 91.88 189 SER A O 1
ATOM 1314 N N . PHE A 1 190 ? 31.650 5.128 -28.062 1.00 90.31 190 PHE A N 1
ATOM 1315 C CA . PHE A 1 190 ? 32.120 4.251 -26.976 1.00 90.31 190 PHE A CA 1
ATOM 1316 C C . PHE A 1 190 ? 31.222 3.032 -26.745 1.00 90.31 190 PHE A C 1
ATOM 1318 O O . PHE A 1 190 ? 31.159 2.494 -25.649 1.00 90.31 190 PHE A O 1
ATOM 1325 N N . SER A 1 191 ? 30.486 2.619 -27.773 1.00 88.69 191 SER A N 1
ATOM 1326 C CA . SER A 1 191 ? 29.396 1.664 -27.656 1.00 88.69 191 SER A CA 1
ATOM 1327 C C . SER A 1 191 ? 29.385 0.760 -28.883 1.00 88.69 191 SER A C 1
ATOM 1329 O O . SER A 1 191 ? 29.552 1.221 -30.014 1.00 88.69 191 SER A O 1
ATOM 1331 N N . SER A 1 192 ? 29.252 -0.543 -28.654 1.00 91.31 192 SER A N 1
ATOM 1332 C CA . SER A 1 192 ? 29.174 -1.568 -29.704 1.00 91.31 192 SER A CA 1
ATOM 1333 C C . SER A 1 192 ? 27.727 -2.037 -29.875 1.00 91.31 192 SER A C 1
ATOM 1335 O O . SER A 1 192 ? 26.877 -1.598 -29.117 1.00 91.31 192 SER A O 1
ATOM 1337 N N . GLY A 1 193 ? 27.437 -2.885 -30.863 1.00 92.62 193 GLY A N 1
ATOM 1338 C CA . GLY A 1 193 ? 26.208 -3.690 -30.933 1.00 92.62 193 GLY A CA 1
ATOM 1339 C C . GLY A 1 193 ? 24.881 -2.928 -31.011 1.00 92.62 193 GLY A C 1
ATOM 1340 O O . GLY A 1 193 ? 23.829 -3.531 -30.811 1.00 92.62 193 GLY A O 1
ATOM 1341 N N . ASN A 1 194 ? 24.893 -1.620 -31.272 1.00 94.06 194 ASN A N 1
ATOM 1342 C CA . ASN A 1 194 ? 23.664 -0.832 -31.274 1.00 94.06 194 ASN A CA 1
ATOM 1343 C C . ASN A 1 194 ? 22.919 -0.962 -32.602 1.00 94.06 194 ASN A C 1
ATOM 1345 O O . ASN A 1 194 ? 23.524 -0.885 -33.673 1.00 94.06 194 ASN A O 1
ATOM 1349 N N . LEU A 1 195 ? 21.595 -1.058 -32.524 1.00 96.44 195 LEU A N 1
ATOM 1350 C CA . LEU A 1 195 ? 20.686 -0.846 -33.643 1.00 96.44 195 LEU A CA 1
ATOM 1351 C C . LEU A 1 195 ? 19.928 0.458 -33.397 1.00 96.44 195 LEU A C 1
ATOM 1353 O O . LEU A 1 195 ? 18.916 0.482 -32.705 1.00 96.44 195 LEU A O 1
ATOM 1357 N N . GLY A 1 196 ? 20.461 1.547 -33.941 1.00 95.12 196 GLY A N 1
ATOM 1358 C CA . GLY A 1 196 ? 20.005 2.911 -33.699 1.00 95.12 196 GLY A CA 1
ATOM 1359 C C . GLY A 1 196 ? 21.167 3.900 -33.664 1.00 95.12 196 GLY A C 1
ATOM 1360 O O . GLY A 1 196 ? 22.319 3.557 -33.944 1.00 95.12 196 GLY A O 1
ATOM 1361 N N . SER A 1 197 ? 20.861 5.155 -33.364 1.00 96.06 197 SER A N 1
ATOM 1362 C CA . SER A 1 197 ? 21.777 6.287 -33.505 1.00 96.06 197 SER A CA 1
ATOM 1363 C C . SER A 1 197 ? 22.020 7.017 -32.191 1.00 96.06 197 SER A C 1
ATOM 1365 O O . SER A 1 197 ? 21.161 7.074 -31.319 1.00 96.06 197 SER A O 1
ATOM 1367 N N . GLY A 1 198 ? 23.191 7.637 -32.057 1.00 94.69 198 GLY A N 1
ATOM 1368 C CA . GLY A 1 198 ? 23.533 8.492 -30.922 1.00 94.69 198 GLY A CA 1
ATOM 1369 C C . GLY A 1 198 ? 23.633 7.754 -29.588 1.00 94.69 198 GLY A C 1
ATOM 1370 O O . GLY A 1 198 ? 23.576 8.400 -28.545 1.00 94.69 198 GLY A O 1
ATOM 1371 N N . ASN A 1 199 ? 23.759 6.425 -29.596 1.00 94.06 199 ASN A N 1
ATOM 1372 C CA . ASN A 1 199 ? 23.912 5.671 -28.362 1.00 94.06 199 ASN A CA 1
ATOM 1373 C C . ASN A 1 199 ? 25.324 5.847 -27.806 1.00 94.06 199 ASN A C 1
ATOM 1375 O O . ASN A 1 199 ? 26.317 5.824 -28.540 1.00 94.06 199 ASN A O 1
ATOM 1379 N N . THR A 1 200 ? 25.407 6.007 -26.492 1.00 91.88 200 THR A N 1
ATOM 1380 C CA . THR A 1 200 ? 26.658 6.186 -25.760 1.00 91.88 200 THR A CA 1
ATOM 1381 C C . THR A 1 200 ? 26.753 5.184 -24.624 1.00 91.88 200 THR A C 1
ATOM 1383 O O . THR A 1 200 ? 25.747 4.776 -24.048 1.00 91.88 200 THR A O 1
ATOM 1386 N N . PHE A 1 201 ? 27.966 4.758 -24.302 1.00 85.25 201 PHE A N 1
ATOM 1387 C CA . PHE A 1 201 ? 28.237 3.929 -23.132 1.00 85.25 201 PHE A CA 1
ATOM 1388 C C . PHE A 1 201 ? 29.426 4.507 -22.357 1.00 85.25 201 PHE A C 1
ATOM 1390 O O . PHE A 1 201 ? 30.109 5.412 -22.845 1.00 85.25 201 PHE A O 1
ATOM 1397 N N . ASN A 1 202 ? 29.622 4.051 -21.118 1.00 72.44 202 ASN A N 1
ATOM 1398 C CA . ASN A 1 202 ? 30.676 4.546 -20.238 1.00 72.44 202 ASN A CA 1
ATOM 1399 C C . ASN A 1 202 ? 32.056 4.420 -20.927 1.00 72.44 202 ASN A C 1
ATOM 1401 O O . ASN A 1 202 ? 32.437 3.312 -21.298 1.00 72.44 202 ASN A O 1
ATOM 1405 N N . PRO A 1 203 ? 32.840 5.510 -21.060 1.00 65.94 203 PRO A N 1
ATOM 1406 C CA . PRO A 1 203 ? 34.123 5.500 -21.771 1.00 65.94 203 PRO A CA 1
ATOM 1407 C C . PRO A 1 203 ? 35.209 4.609 -21.143 1.00 65.94 203 PRO A C 1
ATOM 1409 O O . PRO A 1 203 ? 36.264 4.434 -21.752 1.00 65.94 203 PRO A O 1
ATOM 1412 N N . PHE A 1 204 ? 34.986 4.066 -19.940 1.00 66.12 204 PHE A N 1
ATOM 1413 C CA . PHE A 1 204 ? 35.932 3.184 -19.245 1.00 66.12 204 PHE A CA 1
ATOM 1414 C C . PHE A 1 204 ? 35.625 1.691 -19.382 1.00 66.12 204 PHE A C 1
ATOM 1416 O O . PHE A 1 204 ? 36.430 0.873 -18.937 1.00 66.12 204 PHE A O 1
ATOM 1423 N N . ASP A 1 205 ? 34.501 1.328 -19.997 1.00 56.75 205 ASP A N 1
ATOM 1424 C CA . ASP A 1 205 ? 34.122 -0.061 -20.213 1.00 56.75 205 ASP A CA 1
ATOM 1425 C C . ASP A 1 205 ? 33.839 -0.290 -21.704 1.00 56.75 205 ASP A C 1
ATOM 1427 O O . ASP A 1 205 ? 32.960 0.316 -22.304 1.00 56.75 205 ASP A O 1
ATOM 1431 N N . PHE A 1 206 ? 34.649 -1.145 -22.329 1.00 55.25 206 PHE A N 1
ATOM 1432 C CA . PHE A 1 206 ? 34.535 -1.484 -23.749 1.00 55.25 206 PHE A CA 1
ATOM 1433 C C . PHE A 1 206 ? 33.544 -2.637 -23.991 1.00 55.25 206 PHE A C 1
ATOM 1435 O O . PHE A 1 206 ? 33.459 -3.146 -25.115 1.00 55.25 206 PHE A O 1
ATOM 1442 N N . SER A 1 207 ? 32.819 -3.083 -22.957 1.00 54.19 207 SER A N 1
ATOM 1443 C CA . SER A 1 207 ? 31.833 -4.154 -23.053 1.00 54.19 207 SER A CA 1
ATOM 1444 C C . SER A 1 207 ? 30.448 -3.633 -23.471 1.00 54.19 207 SER A C 1
ATOM 1446 O O . SER A 1 207 ? 29.843 -2.756 -22.871 1.00 54.19 207 SER A O 1
ATOM 1448 N N . SER A 1 208 ? 30.025 -4.166 -24.617 1.00 67.38 208 SER A N 1
ATOM 1449 C CA . SER A 1 208 ? 28.751 -4.058 -25.333 1.00 67.38 208 SER A CA 1
ATOM 1450 C C . SER A 1 208 ? 27.691 -3.058 -24.841 1.00 67.38 208 SER A C 1
ATOM 1452 O O . SER A 1 208 ? 26.823 -3.379 -24.028 1.00 67.38 208 SER A O 1
ATOM 1454 N N . GLY A 1 209 ? 27.618 -1.932 -25.554 1.00 74.62 209 GLY A N 1
ATOM 1455 C CA . GLY A 1 209 ? 26.310 -1.441 -25.976 1.00 74.62 209 GLY A CA 1
ATOM 1456 C C . GLY A 1 209 ? 25.546 -2.545 -26.709 1.00 74.62 209 GLY A C 1
ATOM 1457 O O . GLY A 1 209 ? 26.136 -3.396 -27.369 1.00 74.62 209 GLY A O 1
ATOM 1458 N N . ASN A 1 210 ? 24.238 -2.575 -26.522 1.00 90.56 210 ASN A N 1
ATOM 1459 C CA . ASN A 1 210 ? 23.302 -3.459 -27.218 1.00 90.56 210 ASN A CA 1
ATOM 1460 C C . ASN A 1 210 ? 21.948 -2.752 -27.223 1.00 90.56 210 ASN A C 1
ATOM 1462 O O . ASN A 1 210 ? 20.927 -3.322 -26.840 1.00 90.56 210 ASN A O 1
ATOM 1466 N N . ASN A 1 211 ? 21.969 -1.451 -27.513 1.00 94.00 211 ASN A N 1
ATOM 1467 C CA . ASN A 1 211 ? 20.758 -0.657 -27.467 1.00 94.00 211 ASN A CA 1
ATOM 1468 C C . ASN A 1 211 ? 19.999 -0.826 -28.782 1.00 94.00 211 ASN A C 1
ATOM 1470 O O . ASN A 1 211 ? 20.585 -0.756 -29.866 1.00 94.00 211 ASN A O 1
ATOM 1474 N N . PHE A 1 212 ? 18.692 -1.026 -28.676 1.00 96.69 212 PHE A N 1
ATOM 1475 C CA . PHE A 1 212 ? 17.766 -0.962 -29.794 1.00 96.69 212 PHE A CA 1
ATOM 1476 C C . PHE A 1 212 ? 16.989 0.347 -29.699 1.00 96.69 212 PHE A C 1
ATOM 1478 O O . PHE A 1 212 ? 16.094 0.472 -28.870 1.00 96.69 212 PHE A O 1
ATOM 1485 N N . GLY A 1 213 ? 17.324 1.315 -30.543 1.00 95.69 213 GLY A N 1
ATOM 1486 C CA . GLY A 1 213 ? 16.766 2.664 -30.540 1.00 95.69 213 GLY A CA 1
ATOM 1487 C C . GLY A 1 213 ? 17.834 3.739 -30.362 1.00 95.69 213 GLY A C 1
ATOM 1488 O O . GLY A 1 213 ? 19.034 3.473 -30.472 1.00 95.69 213 GLY A O 1
ATOM 1489 N N . ASP A 1 214 ? 17.391 4.975 -30.145 1.00 96.69 214 ASP A N 1
ATOM 1490 C CA . ASP A 1 214 ? 18.236 6.157 -30.318 1.00 96.69 214 ASP A CA 1
ATOM 1491 C C . ASP A 1 214 ? 18.572 6.856 -28.998 1.00 96.69 214 ASP A C 1
ATOM 1493 O O . ASP A 1 214 ? 17.775 6.889 -28.063 1.00 96.69 214 ASP A O 1
ATOM 1497 N N . ALA A 1 215 ? 19.727 7.517 -28.960 1.00 96.00 215 ALA A N 1
ATOM 1498 C CA . ALA A 1 215 ? 20.148 8.413 -27.887 1.00 96.00 215 ALA A CA 1
ATOM 1499 C C . ALA A 1 215 ? 20.168 7.774 -26.486 1.00 96.00 215 ALA A C 1
ATOM 1501 O O . ALA A 1 215 ? 20.010 8.478 -25.490 1.00 96.00 215 ALA A O 1
ATOM 1502 N N . ASN A 1 216 ? 20.355 6.456 -26.385 1.00 94.75 216 ASN A N 1
ATOM 1503 C CA . ASN A 1 216 ? 20.487 5.804 -25.087 1.00 94.75 216 ASN A CA 1
ATOM 1504 C C . ASN A 1 216 ? 21.897 6.009 -24.519 1.00 94.75 216 ASN A C 1
ATOM 1506 O O . ASN A 1 216 ? 22.891 5.962 -25.247 1.00 94.75 216 ASN A O 1
ATOM 1510 N N . GLN A 1 217 ? 21.986 6.201 -23.209 1.00 93.94 217 GLN A N 1
ATOM 1511 C CA . GLN A 1 217 ? 23.228 6.241 -22.451 1.00 93.94 217 GLN A CA 1
ATOM 1512 C C . GLN A 1 217 ? 23.264 5.058 -21.485 1.00 93.94 217 GLN A C 1
ATOM 1514 O O . GLN A 1 217 ? 22.581 5.064 -20.468 1.00 93.94 217 GLN A O 1
ATOM 1519 N N . GLY A 1 218 ? 24.068 4.047 -21.800 1.00 91.19 218 GLY A N 1
ATOM 1520 C CA . GLY A 1 218 ? 24.104 2.779 -21.073 1.00 91.19 218 GLY A CA 1
ATOM 1521 C C . GLY A 1 218 ? 23.929 1.585 -22.010 1.00 91.19 218 GLY A C 1
ATOM 1522 O O . GLY A 1 218 ? 24.217 1.685 -23.208 1.00 91.19 218 GLY A O 1
ATOM 1523 N N . ALA A 1 219 ? 23.514 0.444 -21.465 1.00 91.56 219 ALA A N 1
ATOM 1524 C CA . ALA A 1 219 ? 23.473 -0.825 -22.189 1.00 91.56 219 ALA A CA 1
ATOM 1525 C C . ALA A 1 219 ? 22.091 -1.489 -22.143 1.00 91.56 219 ALA A C 1
ATOM 1527 O O . ALA A 1 219 ? 21.307 -1.271 -21.225 1.00 91.56 219 ALA A O 1
ATOM 1528 N N . PHE A 1 220 ? 21.816 -2.346 -23.130 1.00 93.88 220 PHE A N 1
ATOM 1529 C CA . PHE A 1 220 ? 20.610 -3.184 -23.201 1.00 93.88 220 PHE A CA 1
ATOM 1530 C C . PHE A 1 220 ? 19.274 -2.427 -23.157 1.00 93.88 220 PHE A C 1
ATOM 1532 O O . PHE A 1 220 ? 18.248 -3.002 -22.798 1.00 93.88 220 PHE A O 1
ATOM 1539 N N . ASN A 1 221 ? 19.261 -1.148 -23.532 1.00 95.38 221 ASN A N 1
ATOM 1540 C CA . ASN A 1 221 ? 18.024 -0.386 -23.593 1.00 95.38 221 ASN A CA 1
ATOM 1541 C C . ASN A 1 221 ? 17.264 -0.685 -24.891 1.00 95.38 221 ASN A C 1
ATOM 1543 O O . ASN A 1 221 ? 17.851 -0.744 -25.973 1.00 95.38 221 ASN A O 1
ATOM 1547 N N . ILE A 1 222 ? 15.945 -0.825 -24.788 1.00 97.62 222 ILE A N 1
ATOM 1548 C CA . ILE A 1 222 ? 15.020 -0.918 -25.918 1.00 97.62 222 ILE A CA 1
ATOM 1549 C C . ILE A 1 222 ? 14.152 0.338 -25.907 1.00 97.62 222 ILE A C 1
ATOM 1551 O O . ILE A 1 222 ? 13.442 0.592 -24.942 1.00 97.62 222 ILE A O 1
ATOM 1555 N N . GLY A 1 223 ? 14.173 1.102 -26.990 1.00 96.62 223 GLY A N 1
ATOM 1556 C CA . GLY A 1 223 ? 13.555 2.419 -27.111 1.00 96.62 223 GLY A CA 1
ATOM 1557 C C . GLY A 1 223 ? 14.603 3.531 -27.086 1.00 96.62 223 GLY A C 1
ATOM 1558 O O . GLY A 1 223 ? 15.756 3.297 -27.450 1.00 96.62 223 GLY A O 1
ATOM 1559 N N . SER A 1 224 ? 14.209 4.751 -26.719 1.00 96.69 224 SER A N 1
ATOM 1560 C CA . SER A 1 224 ? 15.063 5.927 -26.933 1.00 96.69 224 SER A CA 1
ATOM 1561 C C . SER A 1 224 ? 15.230 6.810 -25.704 1.00 96.69 224 SER A C 1
ATOM 1563 O O . SER A 1 224 ? 14.338 6.918 -24.863 1.00 96.69 224 SER A O 1
ATOM 1565 N N . ALA A 1 225 ? 16.358 7.520 -25.660 1.00 97.31 225 ALA A N 1
ATOM 1566 C CA . ALA A 1 225 ? 16.707 8.492 -24.626 1.00 97.31 225 ALA A CA 1
ATOM 1567 C C . ALA A 1 225 ? 16.759 7.918 -23.197 1.00 97.31 225 ALA A C 1
ATOM 1569 O O . ALA A 1 225 ? 16.603 8.668 -22.237 1.00 97.31 225 ALA A O 1
ATOM 1570 N N . ASN A 1 226 ? 16.962 6.607 -23.037 1.00 96.31 226 ASN A N 1
ATOM 1571 C CA . ASN A 1 226 ? 17.121 6.010 -21.713 1.00 96.31 226 ASN A CA 1
ATOM 1572 C C . ASN A 1 226 ? 18.540 6.250 -21.181 1.00 96.31 226 ASN A C 1
ATOM 1574 O O . ASN A 1 226 ? 19.511 6.130 -21.929 1.00 96.31 226 ASN A O 1
ATOM 1578 N N . ILE A 1 227 ? 18.658 6.554 -19.892 1.00 95.69 227 ILE A N 1
ATOM 1579 C CA . ILE A 1 227 ? 19.917 6.702 -19.157 1.00 95.69 227 ILE A CA 1
ATOM 1580 C C . ILE A 1 227 ? 19.965 5.606 -18.092 1.00 95.69 227 ILE A C 1
ATOM 1582 O O . ILE A 1 227 ? 19.122 5.581 -17.202 1.00 95.69 227 ILE A O 1
ATOM 1586 N N . GLY A 1 228 ? 20.958 4.725 -18.168 1.00 93.38 228 GLY A N 1
ATOM 1587 C CA . GLY A 1 228 ? 21.058 3.510 -17.358 1.00 93.38 228 GLY A CA 1
ATOM 1588 C C . GLY A 1 228 ? 20.956 2.255 -18.222 1.00 93.38 228 GLY A C 1
ATOM 1589 O O . GLY A 1 228 ? 21.183 2.304 -19.437 1.00 93.38 228 GLY A O 1
ATOM 1590 N N . SER A 1 229 ? 20.656 1.120 -17.603 1.00 93.69 229 SER A N 1
ATOM 1591 C CA . SER A 1 229 ? 20.705 -0.191 -18.250 1.00 93.69 229 SER A CA 1
ATOM 1592 C C . SER A 1 229 ? 19.366 -0.922 -18.232 1.00 93.69 229 SER A C 1
ATOM 1594 O O . SER A 1 229 ? 18.571 -0.799 -17.301 1.00 93.69 229 SER A O 1
ATOM 1596 N N . SER A 1 230 ? 19.142 -1.746 -19.258 1.00 95.69 230 SER A N 1
ATOM 1597 C CA . SER A 1 230 ? 18.000 -2.671 -19.343 1.00 95.69 230 SER A CA 1
ATOM 1598 C C . SER A 1 230 ? 16.622 -1.997 -19.276 1.00 95.69 230 SER A C 1
ATOM 1600 O O . SER A 1 230 ? 15.647 -2.617 -18.850 1.00 95.69 230 SER A O 1
ATOM 1602 N N . ASN A 1 231 ? 16.512 -0.733 -19.692 1.00 96.88 231 ASN A N 1
ATOM 1603 C CA . ASN A 1 231 ? 15.224 -0.049 -19.749 1.00 96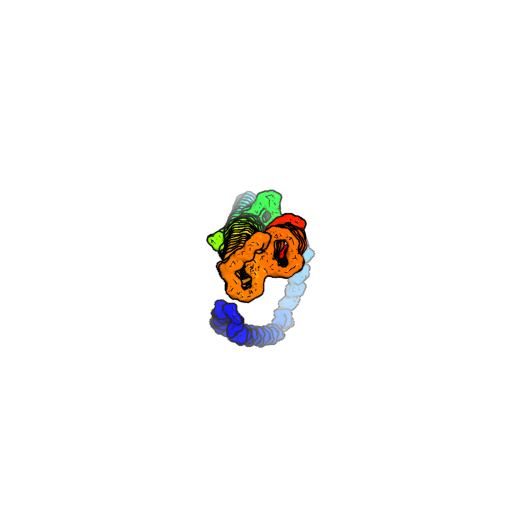.88 231 ASN A CA 1
ATOM 1604 C C . ASN A 1 231 ? 14.479 -0.393 -21.042 1.00 96.88 231 ASN A C 1
ATOM 1606 O O . ASN A 1 231 ? 15.067 -0.421 -22.124 1.00 96.88 231 ASN A O 1
ATOM 1610 N N . ILE A 1 232 ? 13.166 -0.587 -20.946 1.00 98.19 232 ILE A N 1
ATOM 1611 C CA . ILE A 1 232 ? 12.268 -0.776 -22.087 1.00 98.19 232 ILE A CA 1
ATOM 1612 C C . ILE A 1 232 ? 11.300 0.405 -22.139 1.00 98.19 232 ILE A C 1
ATOM 1614 O O . ILE A 1 232 ? 10.442 0.555 -21.274 1.00 98.19 232 ILE A O 1
ATOM 1618 N N . GLY A 1 233 ? 11.410 1.227 -23.176 1.00 97.31 233 GLY A N 1
ATOM 1619 C CA . GLY A 1 233 ? 10.569 2.389 -23.432 1.00 97.31 233 GLY A CA 1
ATOM 1620 C C . GLY A 1 233 ? 11.392 3.658 -23.630 1.00 97.31 233 GLY A C 1
ATOM 1621 O O . GLY A 1 233 ? 12.435 3.622 -24.283 1.00 97.31 233 GLY A O 1
ATOM 1622 N N . PHE A 1 234 ? 10.907 4.798 -23.142 1.00 97.44 234 PHE A N 1
ATOM 1623 C CA . PHE A 1 234 ? 11.473 6.099 -23.508 1.00 97.44 234 PHE A CA 1
ATOM 1624 C C . PHE A 1 234 ? 11.805 6.963 -22.302 1.00 97.44 234 PHE A C 1
ATOM 1626 O O . PHE A 1 234 ? 10.999 7.072 -21.382 1.00 97.44 234 PHE A O 1
ATOM 1633 N N . ALA A 1 235 ? 12.938 7.663 -22.370 1.00 97.50 235 ALA A N 1
ATOM 1634 C CA . ALA A 1 235 ? 13.337 8.677 -21.395 1.00 97.50 235 ALA A CA 1
ATOM 1635 C C . ALA A 1 235 ? 13.386 8.182 -19.935 1.00 97.50 235 ALA A C 1
ATOM 1637 O O . ALA A 1 235 ? 13.183 8.974 -19.016 1.00 97.50 235 ALA A O 1
ATOM 1638 N N . ASN A 1 236 ? 13.622 6.886 -19.704 1.00 97.06 236 ASN A N 1
ATOM 1639 C CA . ASN A 1 236 ? 13.807 6.369 -18.350 1.00 97.06 236 ASN A CA 1
ATOM 1640 C C . ASN A 1 236 ? 15.214 6.710 -17.840 1.00 97.06 236 ASN A C 1
ATOM 1642 O O . ASN A 1 236 ? 16.179 6.645 -18.600 1.00 97.06 236 ASN A O 1
ATOM 1646 N N . ILE A 1 237 ? 15.323 7.051 -16.561 1.00 96.81 237 ILE A N 1
ATOM 1647 C CA . ILE A 1 237 ? 16.571 7.320 -15.846 1.00 96.81 237 ILE A CA 1
ATOM 1648 C C . ILE A 1 237 ? 16.676 6.309 -14.701 1.00 96.81 237 ILE A C 1
ATOM 1650 O O . ILE A 1 237 ? 15.813 6.286 -13.826 1.00 96.81 237 ILE A O 1
ATOM 1654 N N . GLY A 1 238 ? 17.729 5.494 -14.703 1.00 95.19 238 GLY A N 1
ATOM 1655 C CA . GLY A 1 238 ? 17.937 4.372 -13.781 1.00 95.19 238 GLY A CA 1
ATOM 1656 C C . GLY A 1 238 ? 17.926 3.025 -14.507 1.00 95.19 238 GLY A C 1
ATOM 1657 O O . GLY A 1 238 ? 18.035 2.982 -15.734 1.00 95.19 238 GLY A O 1
ATOM 1658 N N . ASP A 1 239 ? 17.808 1.928 -13.762 1.00 95.88 239 ASP A N 1
ATOM 1659 C CA . ASP A 1 239 ? 17.933 0.569 -14.298 1.00 95.88 239 ASP A CA 1
ATOM 1660 C C . ASP A 1 239 ? 16.614 -0.222 -14.253 1.00 95.88 239 ASP A C 1
ATOM 1662 O O . ASP A 1 239 ? 15.806 -0.100 -13.327 1.00 95.88 239 ASP A O 1
ATOM 1666 N N . ASN A 1 240 ? 16.429 -1.112 -15.233 1.00 97.38 240 ASN A N 1
ATOM 1667 C CA . ASN A 1 240 ? 15.324 -2.082 -15.303 1.00 97.38 240 ASN A CA 1
ATOM 1668 C C . ASN A 1 240 ? 13.911 -1.464 -15.293 1.00 97.38 240 ASN A C 1
ATOM 1670 O O . ASN A 1 240 ? 12.975 -2.063 -14.759 1.00 97.38 240 ASN A O 1
ATOM 1674 N N . ASN A 1 241 ? 13.726 -0.276 -15.872 1.00 96.69 241 ASN A N 1
ATOM 1675 C CA . ASN A 1 241 ? 12.401 0.335 -15.971 1.00 96.69 241 ASN A CA 1
ATOM 1676 C C . ASN A 1 241 ? 11.651 -0.118 -17.231 1.00 96.69 241 ASN A C 1
ATOM 1678 O O . ASN A 1 241 ? 12.228 -0.214 -18.315 1.00 96.69 241 ASN A O 1
ATOM 1682 N N . PHE A 1 242 ? 10.339 -0.308 -17.114 1.00 97.62 242 PHE A N 1
ATOM 1683 C CA . PHE A 1 242 ? 9.422 -0.532 -18.227 1.00 97.62 242 PHE A CA 1
ATOM 1684 C C . PHE A 1 242 ? 8.438 0.638 -18.341 1.00 97.62 242 PHE A C 1
ATOM 1686 O O . PHE A 1 242 ? 7.626 0.868 -17.447 1.00 97.62 242 PHE A O 1
ATOM 1693 N N . GLY A 1 243 ? 8.470 1.363 -19.456 1.00 95.88 243 GLY A N 1
ATOM 1694 C CA . GLY A 1 243 ? 7.542 2.448 -19.771 1.00 95.88 243 GLY A CA 1
ATOM 1695 C C . GLY A 1 243 ? 8.242 3.770 -20.085 1.00 95.88 243 GLY A C 1
ATOM 1696 O O . GLY A 1 243 ? 9.235 3.787 -20.811 1.00 95.88 243 GLY A O 1
ATOM 1697 N N . PHE A 1 244 ? 7.689 4.894 -19.630 1.00 95.62 244 PHE A N 1
ATOM 1698 C CA . PHE A 1 244 ? 8.069 6.220 -20.133 1.00 95.62 244 PHE A CA 1
ATOM 1699 C C . PHE A 1 244 ? 8.412 7.184 -19.004 1.00 95.62 244 PHE A C 1
ATOM 1701 O O . PHE A 1 244 ? 7.575 7.428 -18.142 1.00 95.62 244 PHE A O 1
ATOM 1708 N N . GLY A 1 245 ? 9.584 7.815 -19.056 1.00 94.62 245 GLY A N 1
ATOM 1709 C CA . GLY A 1 245 ? 9.932 8.918 -18.158 1.00 94.62 245 GLY A CA 1
ATOM 1710 C C . GLY A 1 245 ? 10.045 8.524 -16.686 1.00 94.62 245 GLY A C 1
ATOM 1711 O O . GLY A 1 245 ? 9.804 9.371 -15.830 1.00 94.62 245 GLY A O 1
ATOM 1712 N N . ASN A 1 246 ? 10.334 7.258 -16.373 1.00 94.50 246 ASN A N 1
ATOM 1713 C CA . ASN A 1 246 ? 10.520 6.829 -14.988 1.00 94.50 246 ASN A CA 1
ATOM 1714 C C . ASN A 1 246 ? 11.908 7.247 -14.484 1.00 94.50 246 ASN A C 1
ATOM 1716 O O . ASN A 1 246 ? 12.883 7.142 -15.222 1.00 94.50 246 ASN A O 1
ATOM 1720 N N . ASN A 1 247 ? 11.994 7.697 -13.236 1.00 94.19 247 ASN A N 1
ATOM 1721 C CA . ASN A 1 247 ? 13.221 8.112 -12.565 1.00 94.19 247 ASN A CA 1
ATOM 1722 C C . ASN A 1 247 ? 13.433 7.274 -11.293 1.00 94.19 247 ASN A C 1
ATOM 1724 O O . ASN A 1 247 ? 12.778 7.517 -10.278 1.00 94.19 247 ASN A O 1
ATOM 1728 N N . GLY A 1 248 ? 14.332 6.297 -11.360 1.00 93.44 248 GLY A N 1
ATOM 1729 C CA . GLY A 1 248 ? 14.598 5.292 -10.325 1.00 93.44 248 GLY A CA 1
ATOM 1730 C C . GLY A 1 248 ? 14.758 3.897 -10.936 1.00 93.44 248 GLY A C 1
ATOM 1731 O O . GLY A 1 248 ? 14.963 3.775 -12.143 1.00 93.44 248 GLY A O 1
ATOM 1732 N N . ASN A 1 249 ? 14.665 2.847 -10.125 1.00 94.50 249 ASN A N 1
ATOM 1733 C CA . ASN A 1 249 ? 14.932 1.466 -10.532 1.00 94.50 249 ASN A CA 1
ATOM 1734 C C . ASN A 1 249 ? 13.697 0.564 -10.441 1.00 94.50 249 ASN A C 1
ATOM 1736 O O . ASN A 1 249 ? 12.899 0.665 -9.508 1.00 94.50 249 ASN A O 1
ATOM 1740 N N . ASN A 1 250 ? 13.601 -0.408 -11.351 1.00 94.44 250 ASN A N 1
ATOM 1741 C CA . ASN A 1 250 ? 12.564 -1.451 -11.352 1.00 94.44 250 ASN A CA 1
ATOM 1742 C C . ASN A 1 250 ? 11.121 -0.909 -11.427 1.00 94.44 250 ASN A C 1
ATOM 1744 O O . ASN A 1 250 ? 10.204 -1.517 -10.869 1.00 94.44 250 ASN A O 1
ATOM 1748 N N . ASN A 1 251 ? 10.906 0.235 -12.082 1.00 91.56 251 ASN A N 1
ATOM 1749 C CA . ASN A 1 251 ? 9.575 0.825 -12.213 1.00 91.56 251 ASN A CA 1
ATOM 1750 C C . ASN A 1 251 ? 8.832 0.300 -13.447 1.00 91.56 251 ASN A C 1
ATOM 1752 O O . ASN A 1 251 ? 9.424 0.135 -14.512 1.00 91.56 251 ASN A O 1
ATOM 1756 N N . ILE A 1 252 ? 7.516 0.112 -13.341 1.00 93.25 252 ILE A N 1
ATOM 1757 C CA . ILE A 1 252 ? 6.640 -0.280 -14.456 1.00 93.25 252 ILE A CA 1
ATOM 1758 C C . ILE A 1 252 ? 5.546 0.775 -14.613 1.00 93.25 252 ILE A C 1
ATOM 1760 O O . ILE A 1 252 ? 4.548 0.764 -13.889 1.00 93.25 252 ILE A O 1
ATOM 1764 N N . GLY A 1 253 ? 5.704 1.708 -15.551 1.00 91.94 253 GLY A N 1
ATOM 1765 C CA . GLY A 1 253 ? 4.760 2.813 -15.649 1.00 91.94 253 GLY A CA 1
ATOM 1766 C C . GLY A 1 253 ? 5.191 4.035 -16.442 1.00 91.94 253 GLY A C 1
ATOM 1767 O O . GLY A 1 253 ? 6.073 3.985 -17.298 1.00 91.94 253 GLY A O 1
ATOM 1768 N N . PHE A 1 254 ? 4.523 5.148 -16.155 1.00 92.38 254 PHE A N 1
ATOM 1769 C CA . PHE A 1 254 ? 4.723 6.426 -16.833 1.00 92.38 254 PHE A CA 1
ATOM 1770 C C . PHE A 1 254 ? 5.008 7.528 -15.814 1.00 92.38 254 PHE A C 1
ATOM 1772 O O . PHE A 1 254 ? 4.137 7.845 -15.008 1.00 92.38 254 PHE A O 1
ATOM 1779 N N . GLY A 1 255 ? 6.175 8.161 -15.881 1.00 90.25 255 GLY A N 1
ATOM 1780 C CA . GLY A 1 255 ? 6.519 9.342 -15.088 1.00 90.25 255 GLY A CA 1
ATOM 1781 C C . GLY A 1 255 ? 6.762 9.072 -13.603 1.00 90.25 255 GLY A C 1
ATOM 1782 O O . GLY A 1 255 ? 6.625 9.999 -12.809 1.00 90.25 255 GLY A O 1
ATOM 1783 N N . LEU A 1 256 ? 7.048 7.829 -13.204 1.00 88.31 256 LEU A N 1
ATOM 1784 C CA . LEU A 1 256 ? 7.263 7.451 -11.800 1.00 88.31 256 LEU A CA 1
ATOM 1785 C C . LEU A 1 256 ? 8.577 8.047 -11.262 1.00 88.31 256 LEU A C 1
ATOM 1787 O O . LEU A 1 256 ? 9.538 8.192 -12.013 1.00 88.31 256 LEU A O 1
ATOM 1791 N N . THR A 1 257 ? 8.641 8.396 -9.973 1.00 88.62 257 THR A N 1
ATOM 1792 C CA . THR A 1 257 ? 9.877 8.860 -9.303 1.00 88.62 257 THR A CA 1
ATOM 1793 C C . THR A 1 257 ? 10.097 8.095 -8.005 1.00 88.62 257 THR A C 1
ATOM 1795 O O . THR A 1 257 ? 9.252 8.178 -7.118 1.00 88.62 257 THR A O 1
ATOM 1798 N N . GLY A 1 258 ? 11.201 7.354 -7.891 1.00 85.81 258 GLY A N 1
ATOM 1799 C CA . GLY A 1 258 ? 11.494 6.395 -6.812 1.00 85.81 258 GLY A CA 1
ATOM 1800 C C . GLY A 1 258 ? 11.703 4.975 -7.355 1.00 85.81 258 GLY A C 1
ATOM 1801 O O . GLY A 1 258 ? 11.693 4.783 -8.567 1.00 85.81 258 GLY A O 1
ATOM 1802 N N . ASP A 1 259 ? 11.851 3.984 -6.476 1.00 87.00 259 ASP A N 1
ATOM 1803 C CA . ASP A 1 259 ? 12.157 2.595 -6.854 1.00 87.00 259 ASP A CA 1
ATOM 1804 C C . ASP A 1 259 ? 10.956 1.656 -6.641 1.00 87.00 259 ASP A C 1
ATOM 1806 O O . ASP A 1 259 ? 10.121 1.886 -5.761 1.00 87.00 259 ASP A O 1
ATOM 1810 N N . ASN A 1 260 ? 10.894 0.580 -7.435 1.00 87.00 260 ASN A N 1
ATOM 1811 C CA . ASN A 1 260 ? 9.927 -0.519 -7.314 1.00 87.00 260 ASN A CA 1
ATOM 1812 C C . ASN A 1 260 ? 8.449 -0.099 -7.439 1.00 87.00 260 ASN A C 1
ATOM 1814 O O . ASN A 1 260 ? 7.568 -0.750 -6.877 1.00 87.00 260 ASN A O 1
ATOM 1818 N N . GLN A 1 261 ? 8.159 0.968 -8.185 1.00 82.81 261 GLN A N 1
ATOM 1819 C CA . GLN A 1 261 ? 6.795 1.460 -8.373 1.00 82.81 261 GLN A CA 1
ATOM 1820 C C . GLN A 1 261 ? 6.125 0.871 -9.611 1.00 82.81 261 GLN A C 1
ATOM 1822 O O . GLN A 1 261 ? 6.753 0.599 -10.633 1.00 82.81 261 GLN A O 1
ATOM 1827 N N . VAL A 1 262 ? 4.800 0.761 -9.555 1.00 86.06 262 VAL A N 1
ATOM 1828 C CA . VAL A 1 262 ? 3.961 0.408 -10.705 1.00 86.06 262 VAL A CA 1
ATOM 1829 C C . VAL A 1 262 ? 2.877 1.477 -10.870 1.00 86.06 262 VAL A C 1
ATOM 1831 O O . VAL A 1 262 ? 2.243 1.853 -9.891 1.00 86.06 262 VAL A O 1
ATOM 1834 N N . GLY A 1 263 ? 2.644 1.996 -12.081 1.00 83.94 263 GLY A N 1
ATOM 1835 C CA . GLY A 1 263 ? 1.519 2.906 -12.359 1.00 83.94 263 GLY A CA 1
ATOM 1836 C C . GLY A 1 263 ? 1.860 4.183 -13.135 1.00 83.94 263 GLY A C 1
ATOM 1837 O O . GLY A 1 263 ? 2.613 4.168 -14.101 1.00 83.94 263 GLY A O 1
ATOM 1838 N N . PHE A 1 264 ? 1.246 5.303 -12.754 1.00 83.88 264 PHE A N 1
ATOM 1839 C CA . PHE A 1 264 ? 1.406 6.601 -13.418 1.00 83.88 264 PHE A CA 1
ATOM 1840 C C . PHE A 1 264 ? 1.846 7.628 -12.372 1.00 83.88 264 PHE A C 1
ATOM 1842 O O . PHE A 1 264 ? 1.150 7.793 -11.379 1.00 83.88 264 PHE A O 1
ATOM 1849 N N . GLY A 1 265 ? 2.966 8.320 -12.572 1.00 76.88 265 GLY A N 1
ATOM 1850 C CA . GLY A 1 265 ? 3.658 9.089 -11.532 1.00 76.88 265 GLY A CA 1
ATOM 1851 C C . GLY A 1 265 ? 2.926 10.298 -10.973 1.00 76.88 265 GLY A C 1
ATOM 1852 O O . GLY A 1 265 ? 3.188 10.683 -9.843 1.00 76.88 265 GLY A O 1
ATOM 1853 N N . ALA A 1 266 ? 1.940 10.851 -11.682 1.00 73.94 266 ALA A N 1
ATOM 1854 C CA . ALA A 1 266 ? 1.038 11.835 -11.073 1.00 73.94 266 ALA A CA 1
ATOM 1855 C C . ALA A 1 266 ? 0.112 11.216 -10.003 1.00 73.94 266 ALA A C 1
ATOM 1857 O O . ALA A 1 266 ? -0.467 11.936 -9.196 1.00 73.94 266 ALA A O 1
ATOM 1858 N N . PHE A 1 267 ? -0.047 9.892 -10.018 1.00 75.75 267 PHE A N 1
ATOM 1859 C CA . PHE A 1 267 ? -1.002 9.139 -9.212 1.00 75.75 267 PHE A CA 1
ATOM 1860 C C . PHE A 1 267 ? -0.344 8.030 -8.382 1.00 75.75 267 PHE A C 1
ATOM 1862 O O . PHE A 1 267 ? -1.055 7.322 -7.689 1.00 75.75 267 PHE A O 1
ATOM 1869 N N . ASN A 1 268 ? 0.971 7.818 -8.453 1.00 84.19 268 ASN A N 1
ATOM 1870 C CA . ASN A 1 268 ? 1.673 6.899 -7.561 1.00 84.19 268 ASN A CA 1
ATOM 1871 C C . ASN A 1 268 ? 3.002 7.544 -7.147 1.00 84.19 268 ASN A C 1
ATOM 1873 O O . ASN A 1 268 ? 3.916 7.619 -7.964 1.00 84.19 268 ASN A O 1
ATOM 1877 N N . THR A 1 269 ? 3.050 8.118 -5.942 1.00 84.50 269 THR A N 1
ATOM 1878 C CA . THR A 1 269 ? 4.153 8.973 -5.463 1.00 84.50 269 THR A CA 1
ATOM 1879 C C . THR A 1 269 ? 4.703 8.480 -4.130 1.00 84.50 269 THR A C 1
ATOM 1881 O O . THR A 1 269 ? 3.916 8.231 -3.221 1.00 84.50 269 THR A O 1
ATOM 1884 N N . GLY A 1 270 ? 6.025 8.465 -3.975 1.00 84.75 270 GLY A N 1
ATOM 1885 C CA . GLY A 1 270 ? 6.722 7.971 -2.782 1.00 84.75 270 GLY A CA 1
ATOM 1886 C C . GLY A 1 270 ? 7.490 6.690 -3.099 1.00 84.75 270 GLY A C 1
ATOM 1887 O O . GLY A 1 270 ? 7.738 6.398 -4.269 1.00 84.75 270 GLY A O 1
ATOM 1888 N N . THR A 1 271 ? 7.924 5.944 -2.087 1.00 83.94 271 THR A N 1
ATOM 1889 C CA . THR A 1 271 ? 8.757 4.745 -2.282 1.00 83.94 271 THR A CA 1
ATOM 1890 C C . THR A 1 271 ? 8.004 3.457 -1.961 1.00 83.94 271 THR A C 1
ATOM 1892 O O . THR A 1 271 ? 7.133 3.428 -1.096 1.00 83.94 271 THR A O 1
ATOM 1895 N N . ASN A 1 272 ? 8.337 2.371 -2.669 1.00 87.19 272 ASN A N 1
ATOM 1896 C CA . ASN A 1 272 ? 7.822 1.016 -2.416 1.00 87.19 272 ASN A CA 1
ATOM 1897 C C . ASN A 1 272 ? 6.288 0.881 -2.414 1.00 87.19 272 ASN A C 1
ATOM 1899 O O . ASN A 1 272 ? 5.738 -0.012 -1.771 1.00 87.19 272 ASN A O 1
ATOM 1903 N N . ASN A 1 273 ? 5.578 1.755 -3.126 1.00 86.44 273 ASN A N 1
ATOM 1904 C CA . ASN A 1 273 ? 4.140 1.604 -3.291 1.00 86.44 273 ASN A CA 1
ATOM 1905 C C . ASN A 1 273 ? 3.833 0.527 -4.336 1.00 86.44 273 ASN A C 1
ATOM 1907 O O . ASN A 1 273 ? 4.300 0.594 -5.476 1.00 86.44 273 ASN A O 1
ATOM 1911 N N . MET A 1 274 ? 2.957 -0.409 -3.983 1.00 88.06 274 MET A N 1
ATOM 1912 C CA . MET A 1 274 ? 2.436 -1.432 -4.883 1.00 88.06 274 MET A CA 1
ATOM 1913 C C . MET A 1 274 ? 0.967 -1.147 -5.214 1.00 88.06 274 MET A C 1
ATOM 1915 O O . MET A 1 274 ? 0.129 -1.077 -4.321 1.00 88.06 274 MET A O 1
ATOM 1919 N N . GLY A 1 275 ? 0.635 -1.021 -6.502 1.00 87.81 275 GLY A N 1
ATOM 1920 C CA . GLY A 1 275 ? -0.733 -0.796 -6.987 1.00 87.81 275 GLY A CA 1
ATOM 1921 C C . GLY A 1 275 ? -0.901 0.546 -7.702 1.00 87.81 275 GLY A C 1
ATOM 1922 O O . GLY A 1 275 ? -0.035 0.910 -8.488 1.00 87.81 275 GLY A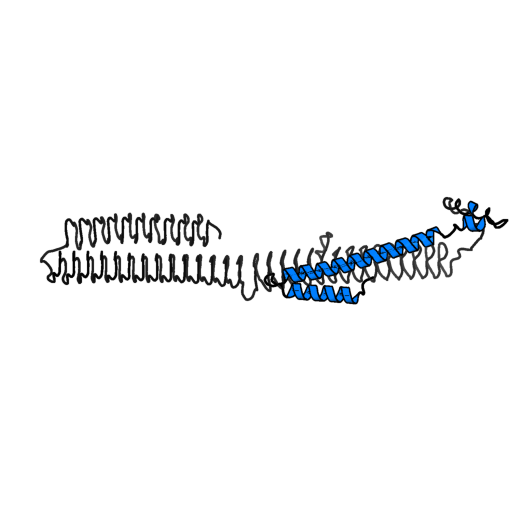 O 1
ATOM 1923 N N . PHE A 1 276 ? -2.016 1.262 -7.518 1.00 85.38 276 PHE A N 1
ATOM 1924 C CA . PHE A 1 276 ? -2.300 2.507 -8.260 1.00 85.38 276 PHE A CA 1
ATOM 1925 C C . PHE A 1 276 ? -3.025 3.546 -7.404 1.00 85.38 276 PHE A C 1
ATOM 1927 O O . PHE A 1 276 ? -3.961 3.213 -6.689 1.00 85.38 276 PHE A O 1
ATOM 1934 N N . GLY A 1 277 ? -2.666 4.824 -7.533 1.00 88.25 277 GLY A N 1
ATOM 1935 C CA . GLY A 1 277 ? -3.307 5.897 -6.769 1.00 88.25 277 GLY A CA 1
ATOM 1936 C C . GLY A 1 277 ? -2.615 6.207 -5.438 1.00 88.25 277 GLY A C 1
ATOM 1937 O O . GLY A 1 277 ? -3.118 7.049 -4.703 1.00 88.25 277 GLY A O 1
ATOM 1938 N N . ASN A 1 278 ? -1.517 5.522 -5.096 1.00 91.44 278 ASN A N 1
ATOM 1939 C CA . ASN A 1 278 ? -0.932 5.611 -3.760 1.00 91.44 278 ASN A CA 1
ATOM 1940 C C . ASN A 1 278 ? -0.016 6.839 -3.593 1.00 91.44 278 ASN A C 1
ATOM 1942 O O . ASN A 1 278 ? 0.717 7.220 -4.503 1.00 91.44 278 ASN A O 1
ATOM 1946 N N . SER A 1 279 ? -0.025 7.458 -2.416 1.00 92.31 279 SER A N 1
ATOM 1947 C CA . SER A 1 279 ? 0.862 8.566 -2.053 1.00 92.31 279 SER A CA 1
ATOM 1948 C C . SER A 1 279 ? 1.509 8.325 -0.688 1.00 92.31 279 SER A C 1
ATOM 1950 O O . SER A 1 279 ? 0.854 7.821 0.215 1.00 92.31 279 SER A O 1
ATOM 1952 N N . GLY A 1 280 ? 2.778 8.691 -0.510 1.00 91.19 280 GLY A N 1
ATOM 1953 C CA . GLY A 1 280 ? 3.578 8.293 0.660 1.00 91.19 280 GLY A CA 1
ATOM 1954 C C . GLY A 1 280 ? 4.277 6.957 0.404 1.00 91.19 280 GLY A C 1
ATOM 1955 O O . GLY A 1 280 ? 4.435 6.602 -0.762 1.00 91.19 280 GLY A O 1
ATOM 1956 N N . ASN A 1 281 ? 4.728 6.227 1.426 1.00 91.50 281 ASN A N 1
ATOM 1957 C CA . ASN A 1 281 ? 5.552 5.030 1.207 1.00 91.50 281 ASN A CA 1
ATOM 1958 C C . ASN A 1 281 ? 4.914 3.720 1.676 1.00 91.50 281 ASN A C 1
ATOM 1960 O O . ASN A 1 281 ? 4.041 3.680 2.542 1.00 91.50 281 ASN A O 1
ATOM 1964 N N . ASN A 1 282 ? 5.416 2.618 1.117 1.00 92.06 282 ASN A N 1
ATOM 1965 C CA . ASN A 1 282 ? 5.086 1.246 1.506 1.00 92.06 282 ASN A CA 1
ATOM 1966 C C . ASN A 1 282 ? 3.577 0.930 1.458 1.00 92.06 282 ASN A C 1
ATOM 1968 O O . ASN A 1 282 ? 3.097 0.079 2.198 1.00 92.06 282 ASN A O 1
ATOM 1972 N N . ASN A 1 283 ? 2.798 1.625 0.627 1.00 93.12 283 ASN A N 1
ATOM 1973 C CA . ASN A 1 283 ? 1.366 1.364 0.520 1.00 93.12 283 ASN A CA 1
ATOM 1974 C C . ASN A 1 283 ? 1.091 0.264 -0.506 1.00 93.12 283 ASN A C 1
ATOM 1976 O O . ASN A 1 283 ? 1.531 0.355 -1.657 1.00 93.12 283 ASN A O 1
ATOM 1980 N N . ILE A 1 284 ? 0.275 -0.716 -0.128 1.00 93.44 284 ILE A N 1
ATOM 1981 C CA . ILE A 1 284 ? -0.168 -1.806 -0.998 1.00 93.44 284 ILE A CA 1
ATOM 1982 C C . ILE A 1 284 ? -1.660 -1.671 -1.289 1.00 93.44 284 ILE A C 1
ATOM 1984 O O . ILE A 1 284 ? -2.490 -1.595 -0.386 1.00 93.44 284 ILE A O 1
ATOM 1988 N N . GLY A 1 285 ? -2.012 -1.680 -2.571 1.00 93.25 285 GLY A N 1
ATOM 1989 C CA . GLY A 1 285 ? -3.382 -1.596 -3.066 1.00 93.25 285 GLY A CA 1
ATOM 1990 C C . GLY A 1 285 ? -3.640 -0.281 -3.793 1.00 93.25 285 GLY A C 1
ATOM 1991 O O . GLY A 1 285 ? -2.838 0.102 -4.645 1.00 93.25 285 GLY A O 1
ATOM 1992 N N . PHE A 1 286 ? -4.769 0.382 -3.541 1.00 93.69 286 PHE A N 1
ATOM 1993 C CA . PHE A 1 286 ? -5.197 1.499 -4.388 1.00 93.69 286 PHE A CA 1
ATOM 1994 C C . PHE A 1 286 ? -5.615 2.741 -3.618 1.00 93.69 286 PHE A C 1
ATOM 1996 O O . PHE A 1 286 ? -6.388 2.658 -2.669 1.00 93.69 286 PHE A O 1
ATOM 2003 N N . PHE A 1 287 ? -5.206 3.906 -4.119 1.00 95.12 287 PHE A N 1
ATOM 2004 C CA . PHE A 1 287 ? -5.604 5.211 -3.586 1.00 95.12 287 PHE A CA 1
ATOM 2005 C C . PHE A 1 287 ? -5.306 5.403 -2.093 1.00 95.12 287 PHE A C 1
ATOM 2007 O O . PHE A 1 287 ? -6.017 6.141 -1.415 1.00 95.12 287 PHE A O 1
ATOM 2014 N N . ASN A 1 288 ? -4.281 4.731 -1.571 1.00 95.81 288 ASN A N 1
ATOM 2015 C CA . ASN A 1 288 ? -3.859 4.888 -0.184 1.00 95.81 288 ASN A CA 1
ATOM 2016 C C . ASN A 1 288 ? -2.935 6.105 -0.035 1.00 95.81 288 ASN A C 1
ATOM 2018 O O . ASN A 1 288 ? -2.118 6.368 -0.914 1.00 95.81 288 ASN A O 1
ATOM 2022 N N . SER A 1 289 ? -3.015 6.824 1.080 1.00 96.56 289 SER A N 1
ATOM 2023 C CA . SER A 1 289 ? -2.126 7.942 1.399 1.00 96.56 289 SER A CA 1
ATOM 2024 C C . SER A 1 289 ? -1.454 7.783 2.763 1.00 96.56 289 SER A C 1
ATOM 2026 O O . SER A 1 289 ? -2.113 7.466 3.746 1.00 96.56 289 SER A O 1
ATOM 2028 N N . GLY A 1 290 ? -0.165 8.092 2.863 1.00 95.50 290 GLY A N 1
ATOM 2029 C CA . GLY A 1 290 ? 0.609 7.955 4.099 1.00 95.50 290 GLY A CA 1
ATOM 2030 C C . GLY A 1 290 ? 1.538 6.748 4.042 1.00 95.50 290 GLY A C 1
ATOM 2031 O O . GLY A 1 290 ? 2.148 6.513 3.004 1.00 95.50 290 GLY A O 1
ATOM 2032 N N . GLU A 1 291 ? 1.674 6.007 5.139 1.00 95.81 291 GLU A N 1
ATOM 2033 C CA . GLU A 1 291 ? 2.729 4.998 5.293 1.00 95.81 291 GLU A CA 1
ATOM 2034 C C . GLU A 1 291 ? 2.167 3.612 5.616 1.00 95.81 291 GLU A C 1
ATOM 2036 O O . GLU A 1 291 ? 1.381 3.457 6.550 1.00 95.81 291 GLU A O 1
ATOM 2041 N N . GLY A 1 292 ? 2.615 2.585 4.891 1.00 94.56 292 GLY A N 1
ATOM 2042 C CA . GLY A 1 292 ? 2.380 1.189 5.276 1.00 94.56 292 GLY A CA 1
ATOM 2043 C C . GLY A 1 292 ? 0.905 0.786 5.305 1.00 94.56 292 GLY A C 1
ATOM 2044 O O . GLY A 1 292 ? 0.505 0.013 6.166 1.00 94.56 292 GLY A O 1
ATOM 2045 N N . ASN A 1 293 ? 0.060 1.353 4.440 1.00 96.69 293 ASN A N 1
ATOM 2046 C CA . ASN A 1 293 ? -1.350 0.970 4.382 1.00 96.69 293 ASN A CA 1
ATOM 2047 C C . ASN A 1 293 ? -1.564 -0.195 3.409 1.00 96.69 293 ASN A C 1
ATOM 2049 O O . ASN A 1 293 ? -1.115 -0.144 2.263 1.00 96.69 293 ASN A O 1
ATOM 2053 N N . PHE A 1 294 ? -2.351 -1.185 3.824 1.00 97.19 294 PHE A N 1
ATOM 2054 C CA . PHE A 1 294 ? -2.743 -2.334 3.016 1.00 97.19 294 PHE A CA 1
ATOM 2055 C C . PHE A 1 294 ? -4.244 -2.284 2.701 1.00 97.19 294 PHE A C 1
ATOM 2057 O O . PHE A 1 294 ? -5.093 -2.413 3.586 1.00 97.19 294 PHE A O 1
ATOM 2064 N N . GLY A 1 295 ? -4.596 -2.131 1.426 1.00 96.25 295 GLY A N 1
ATOM 2065 C CA . GLY A 1 295 ? -5.976 -2.158 0.940 1.00 96.25 295 GLY A CA 1
ATOM 2066 C C . GLY A 1 295 ? -6.325 -0.961 0.062 1.00 96.25 295 GLY A C 1
ATOM 2067 O O . GLY A 1 295 ? -5.611 -0.679 -0.897 1.00 96.25 295 GLY A O 1
ATOM 2068 N N . PHE A 1 296 ? -7.447 -0.290 0.318 1.00 97.44 296 PHE A N 1
ATOM 2069 C CA . PHE A 1 296 ? -7.985 0.722 -0.596 1.00 97.44 296 PHE A CA 1
ATOM 2070 C C . PHE A 1 296 ? -8.402 1.994 0.134 1.00 97.44 296 PHE A C 1
ATOM 2072 O O . PHE A 1 296 ? -9.100 1.909 1.139 1.00 97.44 296 PHE A O 1
ATOM 2079 N N . PHE A 1 297 ? -8.083 3.162 -0.426 1.00 97.88 297 PHE A N 1
ATOM 2080 C CA . PHE A 1 297 ? -8.509 4.476 0.077 1.00 97.88 297 PHE A CA 1
ATOM 2081 C C . PHE A 1 297 ? -8.131 4.757 1.539 1.00 97.88 297 PHE A C 1
ATOM 2083 O O . PHE A 1 297 ? -8.742 5.613 2.178 1.00 97.88 297 PHE A O 1
ATOM 2090 N N . ASN A 1 298 ? -7.161 4.031 2.091 1.00 97.94 298 ASN A N 1
ATOM 2091 C CA . ASN A 1 298 ? -6.721 4.229 3.463 1.00 97.94 298 ASN A CA 1
ATOM 2092 C C . ASN A 1 298 ? -5.828 5.469 3.559 1.00 97.94 298 ASN A C 1
ATOM 2094 O O . ASN A 1 298 ? -5.034 5.729 2.660 1.00 97.94 298 ASN A O 1
ATOM 2098 N N . SER A 1 299 ? -5.925 6.210 4.658 1.00 97.94 299 SER A N 1
ATOM 2099 C CA . SER A 1 299 ? -5.096 7.383 4.928 1.00 97.94 299 SER A CA 1
ATOM 2100 C C . SER A 1 299 ? -4.458 7.311 6.312 1.00 97.94 299 SER A C 1
ATOM 2102 O O . SER A 1 299 ? -5.139 7.005 7.282 1.00 97.94 299 SER A O 1
ATOM 2104 N N . GLY A 1 300 ? -3.196 7.710 6.441 1.00 97.00 300 GLY A N 1
ATOM 2105 C CA . GLY A 1 300 ? -2.464 7.688 7.712 1.00 97.00 300 GLY A CA 1
ATOM 2106 C C . GLY A 1 300 ? -1.463 6.541 7.742 1.00 97.00 300 GLY A C 1
ATOM 2107 O O . GLY A 1 300 ? -0.790 6.322 6.730 1.00 97.00 300 GLY A O 1
ATOM 2108 N N . THR A 1 301 ? -1.325 5.844 8.871 1.00 96.88 301 THR A N 1
ATOM 2109 C CA . THR A 1 301 ? -0.279 4.826 9.036 1.00 96.88 301 THR A CA 1
ATOM 2110 C C . THR A 1 301 ? -0.819 3.438 9.364 1.00 96.88 301 THR A C 1
ATOM 2112 O O . THR A 1 301 ? -1.719 3.274 10.185 1.00 96.88 301 THR A O 1
ATOM 2115 N N . GLY A 1 302 ? -0.262 2.407 8.729 1.00 95.81 302 GLY A N 1
ATOM 2116 C CA . GLY A 1 302 ? -0.459 1.023 9.158 1.00 95.81 302 GLY A CA 1
ATOM 2117 C C . GLY A 1 302 ? -1.905 0.524 9.102 1.00 95.81 302 GLY A C 1
ATOM 2118 O O . GLY A 1 302 ? -2.270 -0.333 9.899 1.00 95.81 302 GLY A O 1
ATOM 2119 N N . ASN A 1 303 ? -2.767 1.061 8.232 1.00 97.56 303 ASN A N 1
ATOM 2120 C CA . ASN A 1 303 ? -4.165 0.625 8.168 1.00 97.56 303 ASN A CA 1
ATOM 2121 C C . ASN A 1 303 ? -4.345 -0.595 7.257 1.00 97.56 303 ASN A C 1
ATOM 2123 O O . ASN A 1 303 ? -3.798 -0.647 6.157 1.00 97.56 303 ASN A O 1
ATOM 2127 N N . PHE A 1 304 ? -5.205 -1.526 7.666 1.00 97.44 304 PHE A N 1
ATOM 2128 C CA . PHE A 1 304 ? -5.617 -2.694 6.895 1.00 97.44 304 PHE A CA 1
ATOM 2129 C C . PHE A 1 304 ? -7.106 -2.625 6.527 1.00 97.44 304 PHE A C 1
ATOM 2131 O O . PHE A 1 304 ? -7.976 -2.590 7.398 1.00 97.44 304 PHE A O 1
ATOM 2138 N N . GLY A 1 305 ? -7.423 -2.666 5.232 1.00 97.38 305 GLY A N 1
ATOM 2139 C CA . GLY A 1 305 ? -8.793 -2.772 4.723 1.00 97.38 305 GLY A CA 1
ATOM 2140 C C . GLY A 1 305 ? -9.204 -1.609 3.822 1.00 97.38 305 GLY A C 1
ATOM 2141 O O . GLY A 1 305 ? -8.501 -1.314 2.858 1.00 97.38 305 GLY A O 1
ATOM 2142 N N . PHE A 1 306 ? -10.361 -0.992 4.062 1.00 98.25 306 PHE A N 1
ATOM 2143 C CA . PHE A 1 306 ? -10.959 -0.026 3.134 1.00 98.25 306 PHE A CA 1
ATOM 2144 C C . PHE A 1 306 ? -11.330 1.295 3.809 1.00 98.25 306 PHE A C 1
ATOM 2146 O O . PHE A 1 306 ? -12.109 1.310 4.761 1.00 98.25 306 PHE A O 1
ATOM 2153 N N . ALA A 1 307 ? -10.872 2.406 3.236 1.00 98.19 307 ALA A N 1
ATOM 2154 C CA . ALA A 1 307 ? -11.227 3.768 3.623 1.00 98.19 307 ALA A CA 1
ATOM 2155 C C . ALA A 1 307 ? -11.069 4.050 5.125 1.00 98.19 307 ALA A C 1
ATOM 2157 O O . ALA A 1 307 ? -11.861 4.791 5.707 1.00 98.19 307 ALA A O 1
ATOM 2158 N N . ASN A 1 308 ? -10.067 3.440 5.756 1.00 98.31 308 ASN A N 1
ATOM 2159 C CA . ASN A 1 308 ? -9.701 3.752 7.128 1.00 98.31 308 ASN A CA 1
ATOM 2160 C C . ASN A 1 308 ? -8.817 5.005 7.157 1.00 98.31 308 ASN A C 1
ATOM 2162 O O . ASN A 1 308 ? -7.972 5.186 6.282 1.00 98.31 308 ASN A O 1
ATOM 2166 N N . SER A 1 309 ? -8.982 5.856 8.165 1.00 98.06 309 SER A N 1
ATOM 2167 C CA . SER A 1 309 ? -8.179 7.065 8.357 1.00 98.06 309 SER A CA 1
ATOM 2168 C C . SER A 1 309 ? -7.560 7.115 9.753 1.00 98.06 309 SER A C 1
ATOM 2170 O O . SER A 1 309 ? -8.272 6.905 10.730 1.00 98.06 309 SER A O 1
ATOM 2172 N N . GLY A 1 310 ? -6.295 7.498 9.867 1.00 97.00 310 GLY A N 1
ATOM 2173 C CA . GLY A 1 310 ? -5.564 7.515 11.137 1.00 97.00 310 GLY A CA 1
ATOM 2174 C C . GLY A 1 310 ? -4.600 6.341 11.207 1.00 97.00 310 GLY A C 1
ATOM 2175 O O . GLY A 1 310 ? -4.009 6.004 10.180 1.00 97.00 310 GLY A O 1
ATOM 2176 N N . ASP A 1 311 ? -4.438 5.734 12.380 1.00 96.31 311 ASP A N 1
ATOM 2177 C CA . ASP A 1 311 ? -3.341 4.796 12.620 1.00 96.31 311 ASP A CA 1
ATOM 2178 C C . ASP A 1 311 ? -3.822 3.398 13.023 1.00 96.31 311 ASP A C 1
ATOM 2180 O O . ASP A 1 311 ? -4.754 3.243 13.813 1.00 96.31 311 ASP A O 1
ATOM 2184 N N . THR A 1 312 ? -3.173 2.369 12.476 1.00 96.00 312 THR A N 1
ATOM 2185 C CA . THR A 1 312 ? -3.339 0.956 12.858 1.00 96.00 312 THR A CA 1
ATOM 2186 C C . THR A 1 312 ? -4.786 0.472 12.920 1.00 96.00 312 THR A C 1
ATOM 2188 O O . THR A 1 312 ? -5.138 -0.322 13.787 1.00 96.00 312 THR A O 1
ATOM 2191 N N . ASN A 1 313 ? -5.659 0.901 12.005 1.00 97.69 313 ASN A N 1
ATOM 2192 C CA . ASN A 1 313 ? -7.039 0.409 11.956 1.00 97.69 313 ASN A CA 1
ATOM 2193 C C . ASN A 1 313 ? -7.182 -0.830 11.064 1.00 97.69 313 ASN A C 1
ATOM 2195 O O . ASN A 1 313 ? -6.594 -0.900 9.988 1.00 97.69 313 ASN A O 1
ATOM 2199 N N . SER A 1 314 ? -8.044 -1.763 11.463 1.00 97.69 314 SER A N 1
ATOM 2200 C CA . SER A 1 314 ? -8.395 -2.970 10.712 1.00 97.69 314 SER A CA 1
ATOM 2201 C C . SER A 1 314 ? -9.880 -2.991 10.357 1.00 97.69 314 SER A C 1
ATOM 2203 O O . SER A 1 314 ? -10.735 -2.978 11.240 1.00 97.69 314 SER A O 1
ATOM 2205 N N . GLY A 1 315 ? -10.212 -3.099 9.072 1.00 97.81 315 GLY A N 1
ATOM 2206 C CA . GLY A 1 315 ? -11.586 -3.241 8.582 1.00 97.81 315 GLY A CA 1
ATOM 2207 C C . GLY A 1 315 ? -11.999 -2.114 7.640 1.00 97.81 315 GLY A C 1
ATOM 2208 O O . GLY A 1 315 ? -11.297 -1.857 6.665 1.00 97.81 315 GLY A O 1
ATOM 2209 N N . PHE A 1 316 ? -13.147 -1.480 7.873 1.00 98.44 316 PHE A N 1
ATOM 2210 C CA . PHE A 1 316 ? -13.763 -0.559 6.911 1.00 98.44 316 PHE A CA 1
ATOM 2211 C C . PHE A 1 316 ? -14.192 0.751 7.565 1.00 98.44 316 PHE A C 1
ATOM 2213 O O . PHE A 1 316 ? -14.878 0.722 8.583 1.00 98.44 316 PHE A O 1
ATOM 2220 N N . TRP A 1 317 ? -13.888 1.888 6.938 1.00 98.44 317 TRP A N 1
ATOM 2221 C CA . TRP A 1 317 ? -14.362 3.221 7.343 1.00 98.44 317 TRP A CA 1
ATOM 2222 C C . TRP A 1 317 ? -14.058 3.607 8.794 1.00 98.44 317 TRP A C 1
ATOM 2224 O O . TRP A 1 317 ? -14.768 4.425 9.377 1.00 98.44 317 TRP A O 1
ATOM 2234 N N . ASN A 1 318 ? -13.039 3.010 9.405 1.00 98.31 318 ASN A N 1
ATOM 2235 C CA . ASN A 1 318 ? -12.646 3.383 10.754 1.00 98.31 318 ASN A CA 1
ATOM 2236 C C . ASN A 1 318 ? -11.843 4.687 10.726 1.00 98.31 318 ASN A C 1
ATOM 2238 O O . ASN A 1 318 ? -11.070 4.926 9.801 1.00 98.31 318 ASN A O 1
ATOM 2242 N N . SER A 1 319 ? -12.005 5.518 11.749 1.00 97.94 319 SER A N 1
ATOM 2243 C CA . SER A 1 319 ? -11.275 6.771 11.914 1.00 97.94 319 SER A CA 1
ATOM 2244 C C . SER A 1 319 ? -10.647 6.871 13.300 1.00 97.94 319 SER A C 1
ATOM 2246 O O . SER A 1 319 ? -11.258 6.454 14.281 1.00 97.94 319 SER A O 1
ATOM 2248 N N . GLY A 1 320 ? -9.452 7.454 13.379 1.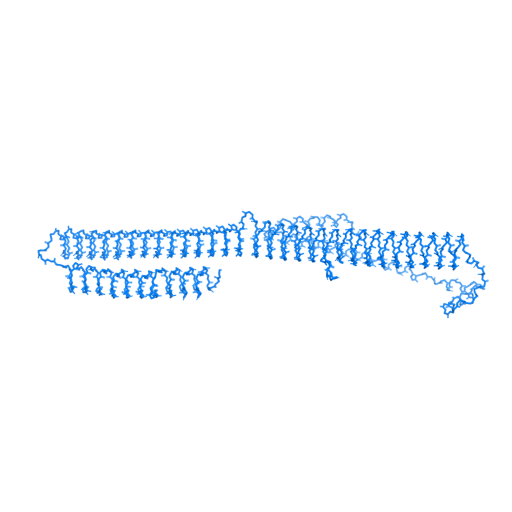00 96.88 320 GLY A N 1
ATOM 2249 C CA . GLY A 1 320 ? -8.658 7.524 14.605 1.00 96.88 320 GLY A CA 1
ATOM 2250 C C . GLY A 1 320 ? -7.709 6.333 14.706 1.00 96.88 320 GLY A C 1
ATOM 2251 O O . GLY A 1 320 ? -7.118 5.973 13.690 1.00 96.88 320 GLY A O 1
ATOM 2252 N N . ASN A 1 321 ? -7.524 5.750 15.895 1.00 96.50 321 ASN A N 1
ATOM 2253 C CA . ASN A 1 321 ? -6.383 4.859 16.144 1.00 96.50 321 ASN A CA 1
ATOM 2254 C C . ASN A 1 321 ? -6.785 3.467 16.647 1.00 96.50 321 ASN A C 1
ATOM 2256 O O . ASN A 1 321 ? -7.609 3.341 17.549 1.00 96.50 321 ASN A O 1
ATOM 2260 N N . THR A 1 322 ? -6.145 2.417 16.133 1.00 96.12 322 THR A N 1
ATOM 2261 C CA . THR A 1 322 ? -6.237 1.045 16.663 1.00 96.12 322 THR A CA 1
ATOM 2262 C C . THR A 1 322 ? -7.669 0.502 16.710 1.00 96.12 322 THR A C 1
ATOM 2264 O O . THR A 1 322 ? -8.029 -0.233 17.624 1.00 96.12 322 THR A O 1
ATOM 2267 N N . ASN A 1 323 ? -8.533 0.851 15.757 1.00 97.62 323 ASN A N 1
ATOM 2268 C CA . ASN A 1 323 ? -9.898 0.321 15.711 1.00 97.62 323 ASN A CA 1
ATOM 2269 C C . ASN A 1 323 ? -9.976 -0.966 14.882 1.00 97.62 323 ASN A C 1
ATOM 2271 O O . ASN A 1 323 ? -9.319 -1.092 13.851 1.00 97.62 323 ASN A O 1
ATOM 2275 N N . THR A 1 324 ? -10.846 -1.889 15.279 1.00 98.00 324 THR A N 1
ATOM 2276 C CA . THR A 1 324 ? -11.122 -3.133 14.555 1.00 98.00 324 THR A CA 1
ATOM 2277 C C . THR A 1 324 ? -12.611 -3.243 14.228 1.00 98.00 324 THR A C 1
ATOM 2279 O O . THR A 1 324 ? -13.446 -3.319 15.126 1.00 98.00 324 THR A O 1
ATOM 2282 N N . GLY A 1 325 ? -12.962 -3.325 12.945 1.00 97.81 325 GLY A N 1
ATOM 2283 C CA . GLY A 1 325 ? -14.331 -3.551 12.476 1.00 97.81 325 GLY A CA 1
ATOM 2284 C C . GLY A 1 325 ? -14.803 -2.501 11.473 1.00 97.81 325 GLY A C 1
ATOM 2285 O O . GLY A 1 325 ? -14.114 -2.259 10.483 1.00 97.81 325 GLY A O 1
ATOM 2286 N N . PHE A 1 326 ? -15.990 -1.924 11.671 1.00 98.44 326 PHE A N 1
ATOM 2287 C CA . PHE A 1 326 ? -16.662 -1.093 10.666 1.00 98.44 326 PHE A CA 1
ATOM 2288 C C . PHE A 1 326 ? -17.103 0.261 11.221 1.00 98.44 326 PHE A C 1
ATOM 2290 O O . PHE A 1 326 ? -17.912 0.313 12.141 1.00 98.44 326 PHE A O 1
ATOM 2297 N N . GLY A 1 327 ? -16.677 1.359 10.603 1.00 97.81 327 GLY A N 1
ATOM 2298 C CA . GLY A 1 327 ? -17.223 2.690 10.869 1.00 97.81 327 GLY A CA 1
ATOM 2299 C C . GLY A 1 327 ? -16.985 3.197 12.290 1.00 97.81 327 GLY A C 1
ATOM 2300 O O . GLY A 1 327 ? -17.766 4.017 12.763 1.00 97.81 327 GLY A O 1
ATOM 2301 N N . ASN A 1 328 ? -15.979 2.682 13.001 1.00 98.25 328 ASN A N 1
ATOM 2302 C CA . ASN A 1 328 ? -15.667 3.164 14.343 1.00 98.25 328 ASN A CA 1
ATOM 2303 C C . ASN A 1 328 ? -14.940 4.514 14.263 1.00 98.25 328 ASN A C 1
ATOM 2305 O O . ASN A 1 328 ? -14.103 4.719 13.385 1.00 98.25 328 ASN A O 1
ATOM 2309 N N . GLY A 1 329 ? -15.242 5.429 15.176 1.00 95.94 329 GLY A N 1
ATOM 2310 C CA . GLY A 1 329 ? -14.574 6.716 15.325 1.00 95.94 329 GLY A CA 1
ATOM 2311 C C . GLY A 1 329 ? -13.943 6.870 16.703 1.00 95.94 329 GLY A C 1
ATOM 2312 O O . GLY A 1 329 ? -14.515 6.462 17.709 1.00 95.94 329 GLY A O 1
ATOM 2313 N N . GLY A 1 330 ? -12.773 7.497 16.757 1.00 95.88 330 GLY A N 1
ATOM 2314 C CA . GLY A 1 330 ? -11.987 7.608 17.984 1.00 95.88 330 GLY A CA 1
ATOM 2315 C C . GLY A 1 330 ? -10.947 6.497 18.052 1.00 95.88 330 GLY A C 1
ATOM 2316 O O . GLY A 1 330 ? -10.326 6.195 17.034 1.00 95.88 330 GLY A O 1
ATOM 2317 N N . SER A 1 331 ? -10.718 5.900 19.219 1.00 96.56 331 SER A N 1
ATOM 2318 C CA . SER A 1 331 ? -9.594 4.971 19.367 1.00 96.56 331 SER A CA 1
ATOM 2319 C C . SER A 1 331 ? -9.952 3.682 20.091 1.00 96.56 331 SER A C 1
ATOM 2321 O O . SER A 1 331 ? -10.728 3.675 21.041 1.00 96.56 331 SER A O 1
ATOM 2323 N N . VAL A 1 332 ? -9.289 2.599 19.686 1.00 96.12 332 VAL A N 1
ATOM 2324 C CA . VAL A 1 332 ? -9.285 1.297 20.366 1.00 96.12 332 VAL A CA 1
ATOM 2325 C C . VAL A 1 332 ? -10.663 0.627 20.433 1.00 96.12 332 VAL A C 1
ATOM 2327 O O . VAL A 1 332 ? -10.961 -0.137 21.346 1.00 96.12 332 VAL A O 1
ATOM 2330 N N . ASN A 1 333 ? -11.524 0.891 19.452 1.00 97.62 333 ASN A N 1
ATOM 2331 C CA . ASN A 1 333 ? -12.861 0.311 19.409 1.00 97.62 333 ASN A CA 1
ATOM 2332 C C . ASN A 1 333 ? -12.883 -1.017 18.639 1.00 97.62 333 ASN A C 1
ATOM 2334 O O . ASN A 1 333 ? -12.234 -1.158 17.602 1.00 97.62 333 ASN A O 1
ATOM 2338 N N . PHE A 1 334 ? -13.696 -1.969 19.093 1.00 97.88 334 PHE A N 1
ATOM 2339 C CA . PHE A 1 334 ? -13.959 -3.238 18.418 1.00 97.88 334 PHE A CA 1
ATOM 2340 C C . PHE A 1 334 ? -15.441 -3.380 18.048 1.00 97.88 334 PHE A C 1
ATOM 2342 O O . PHE A 1 334 ? -16.319 -3.314 18.902 1.00 97.88 334 PHE A O 1
ATOM 2349 N N . GLY A 1 335 ? -15.744 -3.640 16.779 1.00 97.81 335 GLY A N 1
ATOM 2350 C CA . GLY A 1 335 ? -17.109 -3.863 16.299 1.00 97.81 335 GLY A CA 1
ATOM 2351 C C . GLY A 1 335 ? -17.556 -2.799 15.305 1.00 97.81 335 GLY A C 1
ATOM 2352 O O . GLY A 1 335 ? -16.844 -2.537 14.336 1.00 97.81 335 GLY A O 1
ATOM 2353 N N . VAL A 1 336 ? -18.753 -2.240 15.473 1.00 98.50 336 VAL A N 1
ATOM 2354 C CA . VAL A 1 336 ? -19.400 -1.416 14.444 1.00 98.50 336 VAL A CA 1
ATOM 2355 C C . VAL A 1 336 ? -19.895 -0.083 14.989 1.00 98.50 336 VAL A C 1
ATOM 2357 O O . VAL A 1 336 ? -20.700 -0.049 15.914 1.00 98.50 336 VAL A O 1
ATOM 2360 N N . GLY A 1 337 ? -19.514 1.014 14.339 1.00 98.00 337 GLY A N 1
ATOM 2361 C CA . GLY A 1 337 ? -20.115 2.329 14.562 1.00 98.00 337 GLY A CA 1
ATOM 2362 C C . GLY A 1 337 ? -19.909 2.882 15.968 1.00 98.00 337 GLY A C 1
ATOM 2363 O O . GLY A 1 337 ? -20.716 3.695 16.408 1.00 98.00 337 GLY A O 1
ATOM 2364 N N . ASN A 1 338 ? -18.895 2.415 16.697 1.00 98.19 338 ASN A N 1
ATOM 2365 C CA . ASN A 1 338 ? -18.604 2.935 18.027 1.00 98.19 338 ASN A CA 1
ATOM 2366 C C . ASN A 1 338 ? -17.858 4.268 17.918 1.00 98.19 338 ASN A C 1
ATOM 2368 O O . ASN A 1 338 ? -16.994 4.415 17.058 1.00 98.19 338 ASN A O 1
ATOM 2372 N N . GLY A 1 339 ? -18.185 5.223 18.781 1.00 97.12 339 GLY A N 1
ATOM 2373 C CA . GLY A 1 339 ? -17.543 6.527 18.893 1.00 97.12 339 GLY A CA 1
ATOM 2374 C C . GLY A 1 339 ? -16.872 6.707 20.253 1.00 97.12 339 GLY A C 1
ATOM 2375 O O . GLY A 1 339 ? -17.441 6.329 21.271 1.00 97.12 339 GLY A O 1
ATOM 2376 N N . GLY A 1 340 ? -15.710 7.352 20.290 1.00 96.44 340 GLY A N 1
ATOM 2377 C CA . GLY A 1 340 ? -14.979 7.602 21.535 1.00 96.44 340 GLY A CA 1
ATOM 2378 C C . GLY A 1 340 ? -13.871 6.578 21.749 1.00 96.44 340 GLY A C 1
ATOM 2379 O O . GLY A 1 340 ? -13.182 6.215 20.788 1.00 96.44 340 GLY A O 1
ATOM 2380 N N . PHE A 1 341 ? -13.661 6.155 22.989 1.00 96.94 341 PHE A N 1
ATOM 2381 C CA . PHE A 1 341 ? -12.541 5.305 23.365 1.00 96.94 341 PHE A CA 1
ATOM 2382 C C . PHE A 1 341 ? -13.009 3.899 23.742 1.00 96.94 341 PHE A C 1
ATOM 2384 O O . PHE A 1 341 ? -14.021 3.725 24.409 1.00 96.94 341 PHE A O 1
ATOM 2391 N N . THR A 1 342 ? -12.258 2.877 23.336 1.00 95.94 342 THR A N 1
ATOM 2392 C CA . THR A 1 342 ? -12.251 1.570 24.018 1.00 95.94 342 THR A CA 1
ATOM 2393 C C . THR A 1 342 ? -13.565 0.791 24.068 1.00 95.94 342 THR A C 1
ATOM 2395 O O . THR A 1 342 ? -13.751 -0.105 24.889 1.00 95.94 342 THR A O 1
ATOM 2398 N N . ASN A 1 343 ? -14.485 1.060 23.148 1.00 97.56 343 ASN A N 1
ATOM 2399 C CA . ASN A 1 343 ? -15.778 0.392 23.134 1.00 97.56 343 ASN A CA 1
ATOM 2400 C C . ASN A 1 343 ? -15.735 -0.929 22.361 1.00 97.56 343 ASN A C 1
ATOM 2402 O O . ASN A 1 343 ? -15.101 -1.037 21.311 1.00 97.56 343 ASN A O 1
ATOM 2406 N N . MET A 1 344 ? -16.510 -1.911 22.810 1.00 98.00 344 MET A N 1
ATOM 2407 C CA . MET A 1 344 ? -16.754 -3.162 22.104 1.00 98.00 344 MET A CA 1
ATOM 2408 C C . MET A 1 344 ? -18.242 -3.338 21.786 1.00 98.00 344 MET A C 1
ATOM 2410 O O . MET A 1 344 ? -19.085 -3.291 22.672 1.00 98.00 344 MET A O 1
ATOM 2414 N N . GLY A 1 345 ? -18.578 -3.655 20.538 1.00 97.81 345 GLY A N 1
ATOM 2415 C CA . GLY A 1 345 ? -19.938 -3.983 20.109 1.00 97.81 345 GLY A CA 1
ATOM 2416 C C . GLY A 1 345 ? -20.454 -3.023 19.045 1.00 97.81 345 GLY A C 1
ATOM 2417 O O . GLY A 1 345 ? -19.763 -2.798 18.053 1.00 97.81 345 GLY A O 1
ATOM 2418 N N . PHE A 1 346 ? -21.672 -2.508 19.201 1.00 98.38 346 PHE A N 1
ATOM 2419 C CA . PHE A 1 346 ? -22.358 -1.736 18.167 1.00 98.38 346 PHE A CA 1
ATOM 2420 C C . PHE A 1 346 ? -22.856 -0.392 18.686 1.00 98.38 346 PHE A C 1
ATOM 2422 O O . PHE A 1 346 ? -23.673 -0.351 19.603 1.00 98.38 346 PHE A O 1
ATOM 2429 N N . GLY A 1 347 ? -22.462 0.695 18.025 1.00 97.75 347 GLY A N 1
ATOM 2430 C CA . GLY A 1 347 ? -23.068 2.013 18.210 1.00 97.75 347 GLY A CA 1
ATOM 2431 C C . GLY A 1 347 ? -22.870 2.623 19.595 1.00 97.75 347 GLY A C 1
ATOM 2432 O O . GLY A 1 347 ? -23.683 3.451 19.995 1.00 97.75 347 GLY A O 1
ATOM 2433 N N . ASN A 1 348 ? -21.857 2.196 20.348 1.00 98.19 348 ASN A N 1
ATOM 2434 C CA . ASN A 1 348 ? -21.570 2.780 21.654 1.00 98.19 348 ASN A CA 1
ATOM 2435 C C . ASN A 1 348 ? -20.887 4.143 21.492 1.00 98.19 348 ASN A C 1
ATOM 2437 O O . ASN A 1 348 ? -20.144 4.351 20.536 1.00 98.19 348 ASN A O 1
ATOM 2441 N N . SER A 1 349 ? -21.124 5.062 22.422 1.00 97.50 349 SER A N 1
ATOM 2442 C CA . SER A 1 349 ? -20.496 6.383 22.464 1.00 97.50 349 SER A CA 1
ATOM 2443 C C . SER A 1 349 ? -19.914 6.668 23.846 1.00 97.50 349 SER A C 1
ATOM 2445 O O . SER A 1 349 ? -20.573 6.410 24.849 1.00 97.50 349 SER A O 1
ATOM 2447 N N . G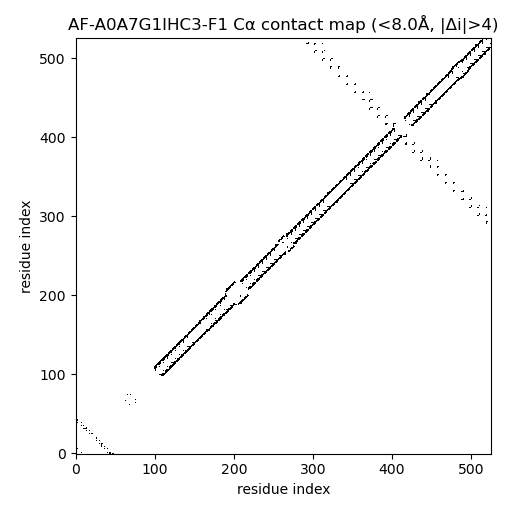LY A 1 350 ? -18.727 7.258 23.905 1.00 96.62 350 GLY A N 1
ATOM 2448 C CA . GLY A 1 350 ? -18.013 7.465 25.166 1.00 96.62 350 GLY A CA 1
ATOM 2449 C C . GLY A 1 350 ? -16.920 6.421 25.324 1.00 96.62 350 GLY A C 1
ATOM 2450 O O . GLY A 1 350 ? -16.298 6.063 24.322 1.00 96.62 350 GLY A O 1
ATOM 2451 N N . ASP A 1 351 ? -16.698 5.948 26.547 1.00 97.38 351 ASP A N 1
ATOM 2452 C CA . ASP A 1 351 ? -15.484 5.218 26.898 1.00 97.38 351 ASP A CA 1
ATOM 2453 C C . ASP A 1 351 ? -15.789 3.823 27.465 1.00 97.38 351 ASP A C 1
ATOM 2455 O O . ASP A 1 351 ? -16.694 3.646 28.278 1.00 97.38 351 ASP A O 1
ATOM 2459 N N . ALA A 1 352 ? -15.023 2.820 27.040 1.00 97.06 352 ALA A N 1
ATOM 2460 C CA . ALA A 1 352 ? -14.980 1.492 27.653 1.00 97.06 352 ALA A CA 1
ATOM 2461 C C . ALA A 1 352 ? -16.321 0.727 27.732 1.00 97.06 352 ALA A C 1
ATOM 2463 O O . ALA A 1 352 ? -16.493 -0.145 28.579 1.00 97.06 352 ALA A O 1
ATOM 2464 N N . ASN A 1 353 ? -17.280 0.976 26.833 1.00 97.94 353 ASN A N 1
ATOM 2465 C CA . ASN A 1 353 ? -18.578 0.291 26.864 1.00 97.94 353 ASN A CA 1
ATOM 2466 C C . ASN A 1 353 ? -18.564 -1.051 26.113 1.00 97.94 353 ASN A C 1
ATOM 2468 O O . ASN A 1 353 ? -18.047 -1.143 25.000 1.00 97.94 353 ASN A O 1
ATOM 2472 N N . LEU A 1 354 ? -19.236 -2.072 26.653 1.00 98.19 354 LEU A N 1
ATOM 2473 C CA . LEU A 1 354 ? -19.511 -3.343 25.978 1.00 98.19 354 LEU A CA 1
ATOM 2474 C C . LEU A 1 354 ? -20.992 -3.466 25.596 1.00 98.19 354 LEU A C 1
ATOM 2476 O O . LEU A 1 354 ? -21.877 -3.422 26.447 1.00 98.19 354 LEU A O 1
ATOM 2480 N N . GLY A 1 355 ? -21.256 -3.770 24.329 1.00 97.62 355 GLY A N 1
ATOM 2481 C CA . GLY A 1 355 ? -22.548 -4.220 23.827 1.00 97.62 355 GLY A CA 1
ATOM 2482 C C . GLY A 1 355 ? -23.180 -3.235 22.849 1.00 97.62 355 GLY A C 1
ATOM 2483 O O . GLY A 1 355 ? -22.568 -2.949 21.823 1.00 97.62 355 GLY A O 1
ATOM 2484 N N . LEU A 1 356 ? -24.420 -2.804 23.077 1.00 98.25 356 LEU A N 1
ATOM 2485 C CA . LEU A 1 356 ? -25.235 -2.123 22.060 1.00 98.25 356 LEU A CA 1
ATOM 2486 C C . LEU A 1 356 ? -25.679 -0.726 22.496 1.00 98.25 356 LEU A C 1
ATOM 2488 O O . LEU A 1 356 ? -26.507 -0.616 23.387 1.00 98.25 356 LEU A O 1
ATOM 2492 N N . GLY A 1 357 ? -25.262 0.330 21.803 1.00 97.75 357 GLY A N 1
ATOM 2493 C CA . GLY A 1 357 ? -25.871 1.657 21.934 1.00 97.75 357 GLY A CA 1
ATOM 2494 C C . GLY A 1 357 ? -25.742 2.286 23.320 1.00 97.75 357 GLY A C 1
ATOM 2495 O O . GLY A 1 357 ? -26.639 3.022 23.729 1.00 97.75 357 GLY A O 1
ATOM 2496 N N . ASN A 1 358 ? -24.690 1.957 24.068 1.00 98.19 358 ASN A N 1
ATOM 2497 C CA . ASN A 1 358 ? -24.426 2.573 25.363 1.00 98.19 358 ASN A CA 1
ATOM 2498 C C . ASN A 1 358 ? -23.803 3.965 25.196 1.00 98.19 358 ASN A C 1
ATOM 2500 O O . ASN A 1 358 ? -23.079 4.216 24.232 1.00 98.19 358 ASN A O 1
ATOM 2504 N N . ALA A 1 359 ? -24.067 4.857 26.146 1.00 97.81 359 ALA A N 1
ATOM 2505 C CA . ALA A 1 359 ? -23.497 6.194 26.217 1.00 97.81 359 ALA A CA 1
ATOM 2506 C C . ALA A 1 359 ? -22.854 6.445 27.588 1.00 97.81 359 ALA A C 1
ATOM 2508 O O . ALA A 1 359 ? -23.456 6.154 28.615 1.00 97.81 359 ALA A O 1
ATOM 2509 N N . GLY A 1 360 ? -21.671 7.047 27.627 1.00 96.94 360 GLY A N 1
ATOM 2510 C CA . GLY A 1 360 ? -20.952 7.280 28.884 1.00 96.94 360 GLY A CA 1
ATOM 2511 C C . GLY A 1 360 ? -19.828 6.272 29.070 1.00 96.94 360 GLY A C 1
ATOM 2512 O O . GLY A 1 360 ? -19.128 5.994 28.096 1.00 96.94 360 GLY A O 1
ATOM 2513 N N . ILE A 1 361 ? -19.628 5.779 30.292 1.00 98.00 361 ILE A N 1
ATOM 2514 C CA . ILE A 1 361 ? -18.404 5.063 30.672 1.00 98.00 361 ILE A CA 1
ATOM 2515 C C . ILE A 1 361 ? -18.724 3.677 31.243 1.00 98.00 361 ILE A C 1
ATOM 2517 O O . ILE A 1 361 ? -19.639 3.524 32.048 1.00 98.00 361 ILE A O 1
ATOM 2521 N N . ASP A 1 362 ? -17.969 2.656 30.846 1.00 97.56 362 ASP A N 1
ATOM 2522 C CA . ASP A 1 362 ? -17.966 1.337 31.495 1.00 97.56 362 ASP A CA 1
ATOM 2523 C C . ASP A 1 362 ? -19.334 0.641 31.588 1.00 97.56 362 ASP A C 1
ATOM 2525 O O . ASP A 1 362 ? -19.644 -0.059 32.553 1.00 97.56 362 ASP A O 1
ATOM 2529 N N . ASN A 1 363 ? -20.202 0.806 30.589 1.00 98.19 363 ASN A N 1
ATOM 2530 C CA . ASN A 1 363 ? -21.491 0.115 30.573 1.00 98.19 363 ASN A CA 1
ATOM 2531 C C . ASN A 1 363 ? -21.384 -1.241 29.862 1.00 98.19 363 ASN A C 1
ATOM 2533 O O . ASN A 1 363 ? -20.971 -1.310 28.703 1.00 98.19 363 ASN A O 1
ATOM 2537 N N . ALA A 1 364 ? -21.837 -2.313 30.510 1.00 98.19 364 ALA A N 1
ATOM 2538 C CA . ALA A 1 364 ? -21.920 -3.661 29.956 1.00 98.19 364 ALA A CA 1
ATOM 2539 C C . ALA A 1 364 ? -23.379 -4.064 29.677 1.00 98.19 364 ALA A C 1
ATOM 2541 O O . ALA A 1 364 ? -24.153 -4.339 30.592 1.00 98.19 364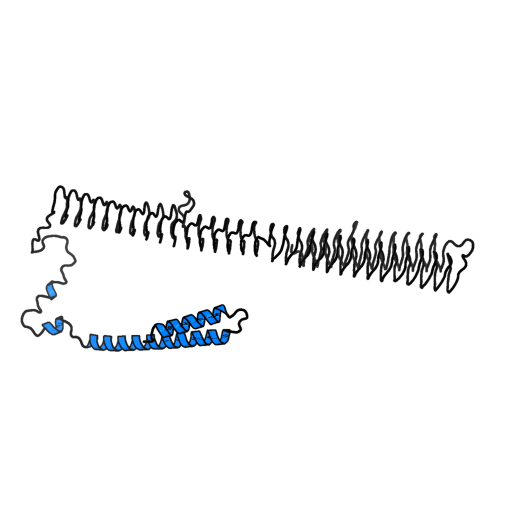 ALA A O 1
ATOM 2542 N N . GLY A 1 365 ? -23.763 -4.172 28.406 1.00 97.00 365 GLY A N 1
ATOM 2543 C CA . GLY A 1 365 ? -25.107 -4.579 27.986 1.00 97.00 365 GLY A CA 1
ATOM 2544 C C . GLY A 1 365 ? -25.633 -3.724 26.840 1.00 97.00 365 GLY A C 1
ATOM 2545 O O . GLY A 1 365 ? -25.090 -3.790 25.740 1.00 97.00 365 GLY A O 1
ATOM 2546 N N . GLY A 1 366 ? -26.693 -2.942 27.031 1.00 97.56 366 GLY A N 1
ATOM 2547 C CA . GLY A 1 366 ? -27.163 -2.084 25.943 1.00 97.56 366 GLY A CA 1
ATOM 2548 C C . GLY A 1 366 ? -28.097 -0.943 26.315 1.00 97.56 366 GLY A C 1
ATOM 2549 O O . GLY A 1 366 ? -28.818 -0.994 27.307 1.00 97.56 366 GLY A O 1
ATOM 2550 N N . PHE A 1 367 ? -28.124 0.084 25.473 1.00 98.25 367 PHE A N 1
ATOM 2551 C CA . PHE A 1 367 ? -28.987 1.259 25.573 1.00 98.25 367 PHE A CA 1
ATOM 2552 C C . PHE A 1 367 ? -28.931 1.946 26.939 1.00 98.25 367 PHE A C 1
ATOM 2554 O O . PHE A 1 367 ? -29.921 2.533 27.369 1.00 98.25 367 PHE A O 1
ATOM 2561 N N . SER A 1 368 ? -27.804 1.828 27.640 1.00 97.94 368 SER A N 1
ATOM 2562 C CA . SER A 1 368 ? -27.615 2.435 28.953 1.00 97.94 368 SER A CA 1
ATOM 2563 C C . SER A 1 368 ? -26.826 3.736 28.832 1.00 97.94 368 SER A C 1
ATOM 2565 O O . SER A 1 368 ? -25.992 3.871 27.940 1.00 97.94 368 SER A O 1
ATOM 2567 N N . SER A 1 369 ? -27.107 4.699 29.706 1.00 97.94 369 SER A N 1
ATOM 2568 C CA . SER A 1 369 ? -26.435 5.997 29.759 1.00 97.94 369 SER A CA 1
ATOM 2569 C C . SER A 1 369 ? -25.895 6.288 31.157 1.00 97.94 369 SER A C 1
ATOM 2571 O O . SER A 1 369 ? -26.615 6.076 32.126 1.00 97.94 369 SER A O 1
ATOM 2573 N N . GLY A 1 370 ? -24.702 6.863 31.265 1.00 97.06 370 GLY A N 1
ATOM 2574 C CA . GLY A 1 370 ? -24.043 7.109 32.554 1.00 97.06 370 GLY A CA 1
ATOM 2575 C C . GLY A 1 370 ? -22.879 6.148 32.742 1.00 97.06 370 GLY A C 1
ATOM 2576 O O . GLY A 1 370 ? -22.261 5.765 31.743 1.00 97.06 370 GLY A O 1
ATOM 2577 N N . ASN A 1 371 ? -22.571 5.782 33.983 1.00 97.94 371 ASN A N 1
ATOM 2578 C CA . ASN A 1 371 ? -21.359 5.031 34.298 1.00 97.94 371 ASN A CA 1
ATOM 2579 C C . ASN A 1 371 ? -21.655 3.653 34.891 1.00 97.94 371 ASN A C 1
ATOM 2581 O O . ASN A 1 371 ? -22.583 3.489 35.678 1.00 97.94 371 ASN A O 1
ATOM 2585 N N . LEU A 1 372 ? -20.825 2.659 34.574 1.00 97.94 372 LEU A N 1
ATOM 2586 C CA . LEU A 1 372 ? -20.780 1.377 35.288 1.00 97.94 372 LEU A CA 1
ATOM 2587 C C . LEU A 1 372 ? -22.118 0.626 35.319 1.00 97.94 372 LEU A C 1
ATOM 2589 O O . LEU A 1 372 ? -22.399 -0.091 36.276 1.00 97.94 372 LEU A O 1
ATOM 2593 N N . ASN A 1 373 ? -22.977 0.743 34.305 1.00 98.19 373 ASN A N 1
ATOM 2594 C CA . ASN A 1 373 ? -24.241 0.006 34.292 1.00 98.19 373 ASN A CA 1
ATOM 2595 C C . ASN A 1 373 ? -24.082 -1.387 33.675 1.00 98.19 373 ASN A C 1
ATOM 2597 O O . ASN A 1 373 ? -23.527 -1.541 32.591 1.00 98.19 373 ASN A O 1
ATOM 2601 N N . THR A 1 374 ? -24.668 -2.399 34.309 1.00 98.44 374 THR A N 1
ATOM 2602 C CA . THR A 1 374 ? -24.803 -3.752 33.765 1.00 98.44 374 THR A CA 1
ATOM 2603 C C . THR A 1 374 ? -26.254 -4.040 33.379 1.00 98.44 374 THR A C 1
ATOM 2605 O O . THR A 1 374 ? -27.160 -3.983 34.209 1.00 98.44 374 THR A O 1
ATOM 2608 N N . GLY A 1 375 ? -26.500 -4.429 32.132 1.00 97.81 375 GLY A N 1
ATOM 2609 C CA . GLY A 1 375 ? -27.824 -4.779 31.616 1.00 97.81 375 GLY A CA 1
ATOM 2610 C C . GLY A 1 375 ? -28.340 -3.774 30.591 1.00 97.81 375 GLY A C 1
ATOM 2611 O O . GLY A 1 375 ? -27.576 -3.318 29.745 1.00 97.81 375 GLY A O 1
ATOM 2612 N N . PHE A 1 376 ? -29.643 -3.484 30.595 1.00 98.38 376 PHE A N 1
ATOM 2613 C CA . PHE A 1 376 ? -30.275 -2.736 29.506 1.00 98.38 376 PHE A CA 1
ATOM 2614 C C . PHE A 1 376 ? -31.079 -1.519 29.958 1.00 98.38 376 PHE A C 1
ATOM 2616 O O . PHE A 1 376 ? -31.789 -1.585 30.954 1.00 98.38 376 PHE A O 1
ATOM 2623 N N . TYR A 1 377 ? -31.060 -0.444 29.167 1.00 98.31 377 TYR A N 1
ATOM 2624 C CA . TYR A 1 377 ? -31.880 0.759 29.382 1.00 98.31 377 TYR A CA 1
ATOM 2625 C C . TYR A 1 377 ? -31.697 1.420 30.754 1.00 98.31 377 TYR A C 1
ATOM 2627 O O . TYR A 1 377 ? -32.634 2.024 31.273 1.00 98.31 377 TYR A O 1
ATOM 2635 N N . ASN A 1 378 ? -30.523 1.283 31.367 1.00 98.00 378 ASN A N 1
ATOM 2636 C CA . ASN A 1 378 ? -30.251 1.934 32.642 1.00 98.00 378 ASN A CA 1
ATOM 2637 C C . ASN A 1 378 ? -29.744 3.362 32.408 1.00 98.00 378 ASN A C 1
ATOM 2639 O O . ASN A 1 378 ? -29.009 3.605 31.454 1.00 98.00 378 ASN A O 1
ATOM 2643 N N . ALA A 1 379 ? -30.119 4.303 33.264 1.00 97.81 379 ALA A N 1
ATOM 2644 C CA . ALA A 1 379 ? -29.663 5.683 33.213 1.00 97.81 379 ALA A CA 1
ATOM 2645 C C . ALA A 1 379 ? -29.229 6.164 34.602 1.00 97.81 379 ALA A C 1
ATOM 2647 O O . ALA A 1 379 ? -30.000 6.063 35.552 1.00 97.81 379 ALA A O 1
ATOM 2648 N N . GLY A 1 380 ? -28.031 6.730 34.702 1.00 96.81 380 GLY A N 1
ATOM 2649 C CA . GLY A 1 380 ? -27.370 7.003 35.982 1.00 96.81 380 GLY A CA 1
ATOM 2650 C C . GLY A 1 380 ? -26.193 6.055 36.174 1.00 96.81 380 GLY A C 1
ATOM 2651 O O . GLY A 1 380 ? -25.700 5.497 35.189 1.00 96.81 380 GLY A O 1
ATOM 2652 N N . ASP A 1 381 ? -25.758 5.862 37.413 1.00 97.38 381 ASP A N 1
ATOM 2653 C CA . ASP A 1 381 ? -24.497 5.187 37.704 1.00 97.38 381 ASP A CA 1
ATOM 2654 C C . ASP A 1 381 ? -24.679 3.850 38.435 1.00 97.38 381 ASP A C 1
ATOM 2656 O O . ASP A 1 381 ? -25.545 3.679 39.292 1.00 97.38 381 ASP A O 1
ATOM 2660 N N . SER A 1 382 ? -23.829 2.873 38.122 1.00 97.25 382 SER A N 1
ATOM 2661 C CA . SER A 1 382 ? -23.718 1.599 38.839 1.00 97.25 382 SER A CA 1
ATOM 2662 C C . SER A 1 382 ? -25.026 0.811 38.942 1.00 97.25 382 SER A C 1
ATOM 2664 O O . SER A 1 382 ? -25.263 0.162 39.956 1.00 97.25 382 SER A O 1
ATOM 2666 N N . ASN A 1 383 ? -25.899 0.810 37.932 1.00 97.81 383 ASN A N 1
ATOM 2667 C CA . ASN A 1 383 ? -27.134 0.016 37.960 1.00 97.81 383 ASN A CA 1
ATOM 2668 C C . ASN A 1 383 ? -26.946 -1.386 37.371 1.00 97.81 383 ASN A C 1
ATOM 2670 O O . ASN A 1 383 ? -26.279 -1.563 36.361 1.00 97.81 383 ASN A O 1
ATOM 2674 N N . THR A 1 384 ? -27.622 -2.384 37.935 1.00 98.38 384 THR A N 1
ATOM 2675 C CA . THR A 1 384 ? -27.700 -3.754 37.422 1.00 98.38 384 THR A CA 1
ATOM 2676 C C . THR A 1 384 ? -29.142 -4.128 37.090 1.00 98.38 384 THR A C 1
ATOM 2678 O O . THR A 1 384 ? -30.002 -4.176 37.967 1.00 98.38 384 THR A O 1
ATOM 2681 N N . GLY A 1 385 ? -29.419 -4.489 35.839 1.00 97.50 385 GLY A N 1
ATOM 2682 C CA . GLY A 1 385 ? -30.717 -5.009 35.408 1.00 97.50 385 GLY A CA 1
ATOM 2683 C C . GLY A 1 385 ? -31.311 -4.233 34.238 1.00 97.50 385 GLY A C 1
ATOM 2684 O O . GLY A 1 385 ? -30.605 -3.969 33.267 1.00 97.50 385 GLY A O 1
ATOM 2685 N N . PHE A 1 386 ? -32.610 -3.935 34.284 1.00 98.19 386 PHE A N 1
ATOM 2686 C CA . PHE A 1 386 ? -33.341 -3.358 33.153 1.00 98.19 386 PHE A CA 1
ATOM 2687 C C . PHE A 1 386 ? -34.092 -2.079 33.529 1.00 98.19 386 PHE A C 1
ATOM 2689 O O . PHE A 1 386 ? -34.950 -2.108 34.410 1.00 98.19 386 PHE A O 1
ATOM 2696 N N . GLY A 1 387 ? -33.879 -0.993 32.791 1.00 97.06 387 GLY A N 1
ATOM 2697 C CA . GLY A 1 387 ? -34.731 0.193 32.878 1.00 97.06 387 GLY A CA 1
ATOM 2698 C C . GLY A 1 387 ? -34.605 0.965 34.190 1.00 97.06 387 GLY A C 1
ATOM 2699 O O . GLY A 1 387 ? -35.585 1.580 34.596 1.00 97.06 387 GLY A O 1
ATOM 2700 N N . ASN A 1 388 ? -33.478 0.872 34.899 1.00 97.62 388 ASN A N 1
ATOM 2701 C CA . ASN A 1 388 ? -33.288 1.587 36.160 1.00 97.62 388 ASN A CA 1
ATOM 2702 C C . ASN A 1 388 ? -32.789 3.013 35.908 1.00 97.62 388 ASN A C 1
ATOM 2704 O O . ASN A 1 388 ? -31.865 3.207 35.128 1.00 97.62 388 ASN A O 1
ATOM 2708 N N . PHE A 1 389 ? -33.381 3.984 36.591 1.00 96.38 389 PHE A N 1
ATOM 2709 C CA . PHE A 1 389 ? -33.013 5.394 36.585 1.00 96.38 389 PHE A CA 1
ATOM 2710 C C . PHE A 1 389 ? -32.541 5.792 37.991 1.00 96.38 389 PHE A C 1
ATOM 2712 O O . PHE A 1 389 ? -33.177 5.397 38.967 1.00 96.38 389 PHE A O 1
ATOM 2719 N N . GLY A 1 390 ? -31.477 6.585 38.092 1.00 94.81 390 GLY A N 1
ATOM 2720 C CA . GLY A 1 390 ? -30.809 6.883 39.368 1.00 94.81 390 GLY A CA 1
ATOM 2721 C C . GLY A 1 390 ? -29.609 5.966 39.588 1.00 94.81 390 GLY A C 1
ATOM 2722 O O . GLY A 1 390 ? -29.179 5.300 38.645 1.00 94.81 390 GLY A O 1
ATOM 2723 N N . ASP A 1 391 ? -29.082 5.912 40.809 1.00 95.94 391 ASP A N 1
ATOM 2724 C CA . ASP A 1 391 ? -27.775 5.301 41.055 1.00 95.94 391 ASP A CA 1
ATOM 2725 C C . ASP A 1 391 ? -27.847 4.023 41.903 1.00 95.94 391 ASP A C 1
ATOM 2727 O O . ASP A 1 391 ? -28.636 3.879 42.838 1.00 95.94 391 ASP A O 1
ATOM 2731 N N . VAL A 1 392 ? -26.954 3.078 41.617 1.00 97.19 392 VAL A N 1
ATOM 2732 C CA . VAL A 1 392 ? -26.723 1.869 42.417 1.00 97.19 392 VAL A CA 1
ATOM 2733 C C . VAL A 1 392 ? -27.980 1.002 42.550 1.00 97.19 392 VAL A C 1
ATOM 2735 O O . VAL A 1 392 ? -28.242 0.446 43.611 1.00 97.19 392 VAL A O 1
ATOM 2738 N N . ASN A 1 393 ? -28.791 0.837 41.506 1.00 97.44 393 ASN A N 1
ATOM 2739 C CA . ASN A 1 393 ? -30.009 0.015 41.566 1.00 97.44 393 ASN A CA 1
ATOM 2740 C C . ASN A 1 393 ? -29.796 -1.417 41.068 1.00 97.44 393 ASN A C 1
ATOM 2742 O O . ASN A 1 393 ? -29.031 -1.651 40.145 1.00 97.44 393 ASN A O 1
ATOM 2746 N N . THR A 1 394 ? -30.529 -2.385 41.618 1.00 97.81 394 THR A N 1
ATOM 2747 C CA . THR A 1 394 ? -30.559 -3.781 41.163 1.00 97.81 394 THR A CA 1
ATOM 2748 C C . THR A 1 394 ? -31.985 -4.224 40.862 1.00 97.81 394 THR A C 1
ATOM 2750 O O . THR A 1 394 ? -32.806 -4.355 41.768 1.00 97.81 394 THR A O 1
ATOM 2753 N N . GLY A 1 395 ? -32.282 -4.559 39.610 1.00 96.06 395 GLY A N 1
ATOM 2754 C CA . GLY A 1 395 ? -33.565 -5.134 39.208 1.00 96.06 395 GLY A CA 1
ATOM 2755 C C . GLY A 1 395 ? -34.199 -4.407 38.029 1.00 96.06 395 GLY A C 1
ATOM 2756 O O . GLY A 1 395 ? -33.520 -4.175 37.031 1.00 96.06 395 GLY A O 1
ATOM 2757 N N . LEU A 1 396 ? -35.504 -4.133 38.093 1.00 97.25 396 LEU A N 1
ATOM 2758 C CA . LEU A 1 396 ? -36.292 -3.663 36.951 1.00 97.25 396 LEU A CA 1
ATOM 2759 C C . LEU A 1 396 ? -37.018 -2.347 37.263 1.00 97.25 396 LEU A C 1
ATOM 2761 O O . LEU A 1 396 ? -37.779 -2.286 38.227 1.00 97.25 396 LEU A O 1
ATOM 2765 N N . PHE A 1 397 ? -36.892 -1.346 36.392 1.00 96.69 397 PHE A N 1
ATOM 2766 C CA . PHE A 1 397 ? -37.704 -0.119 36.410 1.00 96.69 397 PHE A CA 1
ATOM 2767 C C . PHE A 1 397 ? -37.649 0.693 37.712 1.00 96.69 397 PHE A C 1
ATOM 2769 O O . PHE A 1 397 ? -38.654 1.280 38.115 1.00 96.69 397 PHE A O 1
ATOM 2776 N N . ASN A 1 398 ? -36.507 0.712 38.395 1.00 96.00 398 ASN A N 1
ATOM 2777 C CA . ASN A 1 398 ? -36.331 1.566 39.570 1.00 96.00 398 ASN A CA 1
ATOM 2778 C C . ASN A 1 398 ? -36.076 3.025 39.151 1.00 96.00 398 ASN A C 1
ATOM 2780 O O . ASN A 1 398 ? -35.602 3.261 38.045 1.00 96.00 398 ASN A O 1
ATOM 2784 N N . SER A 1 399 ? -36.420 3.998 39.994 1.00 93.50 399 SER A N 1
ATOM 2785 C CA . SER A 1 399 ? -36.246 5.434 39.702 1.00 93.50 399 SER A CA 1
ATOM 2786 C C . SER A 1 399 ? -35.653 6.253 40.857 1.00 93.50 399 SER A C 1
ATOM 2788 O O . SER A 1 399 ? -35.706 7.482 40.810 1.00 93.50 399 SER A O 1
ATOM 2790 N N . GLY A 1 400 ? -35.215 5.598 41.933 1.00 90.81 400 GLY A N 1
ATOM 2791 C CA . GLY A 1 400 ? -34.473 6.204 43.041 1.00 90.81 400 GLY A CA 1
ATOM 2792 C C . GLY A 1 400 ? -33.061 5.627 43.109 1.00 90.81 400 GLY A C 1
ATOM 2793 O O . GLY A 1 400 ? -32.606 5.026 42.141 1.00 90.81 400 GLY A O 1
ATOM 2794 N N . ASP A 1 401 ? -32.397 5.768 44.257 1.00 94.56 401 ASP A N 1
ATOM 2795 C CA . ASP A 1 401 ? -31.041 5.240 44.443 1.00 94.56 401 ASP A CA 1
ATOM 2796 C C . ASP A 1 401 ? -31.035 4.021 45.372 1.00 94.56 401 ASP A C 1
ATOM 2798 O O . ASP A 1 401 ? -31.877 3.891 46.271 1.00 94.56 401 ASP A O 1
ATOM 2802 N N . PHE A 1 402 ? -30.055 3.133 45.198 1.00 96.00 402 PHE A N 1
ATOM 2803 C CA . PHE A 1 402 ? -29.844 1.941 46.031 1.00 96.00 402 PHE A CA 1
ATOM 2804 C C . PHE A 1 402 ? -31.055 0.992 46.089 1.00 96.00 402 PHE A C 1
ATOM 2806 O O . PHE A 1 402 ? -31.249 0.237 47.049 1.00 96.00 402 PHE A O 1
ATOM 2813 N N . ASN A 1 403 ? -31.916 1.006 45.074 1.00 95.38 403 ASN A N 1
ATOM 2814 C CA . ASN A 1 403 ? -33.120 0.190 45.040 1.00 95.38 403 ASN A CA 1
ATOM 2815 C C . ASN A 1 403 ? -32.846 -1.253 44.625 1.00 95.38 403 ASN A C 1
ATOM 2817 O O . ASN A 1 403 ? -32.003 -1.525 43.781 1.00 95.38 403 ASN A O 1
ATOM 2821 N N . THR A 1 404 ? -33.605 -2.194 45.192 1.00 95.12 404 THR A N 1
ATOM 2822 C CA . THR A 1 404 ? -33.569 -3.613 44.807 1.00 95.12 404 THR A CA 1
ATOM 2823 C C . THR A 1 404 ? -34.965 -4.085 44.400 1.00 95.12 404 THR A C 1
ATOM 2825 O O . THR A 1 404 ? -35.948 -3.681 45.019 1.00 95.12 404 THR A O 1
ATOM 2828 N N . ALA A 1 405 ? -35.041 -4.994 43.424 1.00 91.94 405 ALA A N 1
ATOM 2829 C CA . ALA A 1 405 ? -36.254 -5.580 42.845 1.00 91.94 405 ALA A CA 1
ATOM 2830 C C . ALA A 1 405 ? -36.938 -4.694 41.787 1.00 91.94 405 ALA A C 1
ATOM 2832 O O . ALA A 1 405 ? -36.273 -4.259 40.849 1.00 91.94 405 ALA A O 1
ATOM 2833 N N . ILE A 1 406 ? -38.264 -4.538 41.837 1.00 94.88 406 ILE A N 1
ATOM 2834 C CA . ILE A 1 406 ? -39.063 -4.019 40.719 1.00 94.88 406 ILE A CA 1
ATOM 2835 C C . ILE A 1 406 ? -39.780 -2.728 41.125 1.00 94.88 406 ILE A C 1
ATOM 2837 O O . ILE A 1 406 ? -40.539 -2.739 42.094 1.00 94.88 406 ILE A O 1
ATOM 2841 N N . GLY A 1 407 ? -39.621 -1.661 40.336 1.00 91.06 407 GLY A N 1
ATOM 2842 C CA . GLY A 1 407 ? -40.474 -0.468 40.381 1.00 91.06 407 GLY A CA 1
ATOM 2843 C C . GLY A 1 407 ? -40.320 0.413 41.624 1.00 91.06 407 GLY A C 1
ATOM 2844 O O . GLY A 1 407 ? -41.260 1.125 41.979 1.00 91.06 407 GLY A O 1
ATOM 2845 N N . SER A 1 408 ? -39.190 0.345 42.327 1.00 89.75 408 SER A N 1
ATOM 2846 C CA . SER A 1 408 ? -38.945 1.168 43.513 1.00 89.75 408 SER A CA 1
ATOM 2847 C C . SER A 1 408 ? -38.476 2.569 43.123 1.00 89.75 408 SER A C 1
ATOM 2849 O O . SER A 1 408 ? -37.636 2.727 42.244 1.00 89.75 408 SER A O 1
ATOM 2851 N N . ALA A 1 409 ? -39.006 3.586 43.802 1.00 89.88 409 ALA A N 1
ATOM 2852 C CA . ALA A 1 409 ? -38.706 4.997 43.538 1.00 89.88 409 ALA A CA 1
ATOM 2853 C C . ALA A 1 409 ? -38.144 5.747 44.761 1.00 89.88 409 ALA A C 1
ATOM 2855 O O . ALA A 1 409 ? -37.947 6.957 44.703 1.00 89.88 409 ALA A O 1
ATOM 2856 N N . ALA A 1 410 ? -37.947 5.066 45.894 1.00 88.69 410 ALA A N 1
ATOM 2857 C CA . ALA A 1 410 ? -37.544 5.691 47.153 1.00 88.69 410 ALA A CA 1
ATOM 2858 C C . ALA A 1 410 ? -36.176 5.182 47.603 1.00 88.69 410 ALA A C 1
ATOM 2860 O O . ALA A 1 410 ? -35.999 3.975 47.749 1.00 88.69 410 ALA A O 1
ATOM 2861 N N . THR A 1 411 ? -35.238 6.086 47.880 1.00 89.38 411 THR A N 1
ATOM 2862 C CA . THR A 1 411 ? -33.902 5.728 48.370 1.00 89.38 411 THR A CA 1
ATOM 2863 C C . THR A 1 411 ? -33.977 5.136 49.784 1.00 89.38 411 THR A C 1
ATOM 2865 O O . THR A 1 411 ? -34.453 5.814 50.705 1.00 89.38 411 THR A O 1
ATOM 2868 N N . PRO A 1 412 ? -33.527 3.887 50.008 1.00 87.44 412 PRO A N 1
ATOM 2869 C CA . PRO A 1 412 ? -33.478 3.303 51.342 1.00 87.44 412 PRO A CA 1
ATOM 2870 C C . PRO A 1 412 ? -32.470 4.040 52.236 1.00 87.44 412 PRO A C 1
ATOM 2872 O O . PRO A 1 412 ? -31.338 4.310 51.840 1.00 87.44 412 PRO A O 1
ATOM 2875 N N . ALA A 1 413 ? -32.862 4.354 53.472 1.00 87.00 413 ALA A N 1
ATOM 2876 C CA . ALA A 1 413 ? -31.996 5.082 54.395 1.00 87.00 413 ALA A CA 1
ATOM 2877 C C . ALA A 1 413 ? -30.763 4.250 54.799 1.00 87.00 413 ALA A C 1
ATOM 2879 O O . ALA A 1 413 ? -30.900 3.135 55.300 1.00 87.00 413 ALA A O 1
ATOM 2880 N N . GLY A 1 414 ? -29.568 4.825 54.628 1.00 86.00 414 GLY A N 1
ATOM 2881 C CA . GLY A 1 414 ? -28.296 4.216 55.035 1.00 86.00 414 GLY A CA 1
ATOM 2882 C C . GLY A 1 414 ? -27.801 3.080 54.135 1.00 86.00 414 GLY A C 1
ATOM 2883 O O . GLY A 1 414 ? -26.848 2.399 54.510 1.00 86.00 414 GLY A O 1
ATOM 2884 N N . ALA A 1 415 ? -28.430 2.856 52.978 1.00 90.94 415 ALA A N 1
ATOM 2885 C CA . ALA A 1 415 ? -27.946 1.887 52.006 1.00 90.94 415 ALA A CA 1
ATOM 2886 C C . ALA A 1 415 ? -26.673 2.396 51.314 1.00 90.94 415 ALA A C 1
ATOM 2888 O O . ALA A 1 415 ? -26.578 3.562 50.945 1.00 90.94 415 ALA A O 1
ATOM 2889 N N . THR A 1 416 ? -25.703 1.500 51.144 1.00 90.94 416 THR A N 1
ATOM 2890 C CA . THR A 1 416 ? -24.466 1.740 50.380 1.00 90.94 416 THR A CA 1
ATOM 2891 C C . THR A 1 416 ? -24.330 0.784 49.197 1.00 90.94 416 THR A C 1
ATOM 2893 O O . THR A 1 416 ? -23.346 0.835 48.469 1.00 90.94 416 THR A O 1
ATOM 2896 N N . SER A 1 417 ? -25.289 -0.124 49.021 1.00 94.69 417 SER A N 1
ATOM 2897 C CA . SER A 1 417 ? -25.355 -1.087 47.925 1.00 94.69 417 SER A CA 1
ATOM 2898 C C . SER A 1 417 ? -26.803 -1.516 47.692 1.00 94.69 417 SER A C 1
ATOM 2900 O O . SER A 1 417 ? -27.659 -1.350 48.566 1.00 94.69 417 SER A O 1
ATOM 2902 N N . SER A 1 418 ? -27.075 -2.082 46.522 1.00 96.50 418 SER A N 1
ATOM 2903 C CA . SER A 1 418 ? -28.317 -2.791 46.209 1.00 96.50 418 SER A CA 1
ATOM 2904 C C . SER A 1 418 ? -28.023 -4.215 45.747 1.00 96.50 418 SER A C 1
ATOM 2906 O O . SER A 1 418 ? -26.879 -4.559 45.460 1.00 96.50 418 SER A O 1
ATOM 2908 N N . GLY A 1 419 ? -29.053 -5.058 45.672 1.00 95.81 419 GLY A N 1
ATOM 2909 C CA . GLY A 1 419 ? -28.912 -6.452 45.263 1.00 95.81 419 GLY A CA 1
ATOM 2910 C C . GLY A 1 419 ? -28.494 -7.374 46.410 1.00 95.81 419 GLY A C 1
ATOM 2911 O O . GLY A 1 419 ? -28.889 -7.161 47.557 1.00 95.81 419 GLY A O 1
ATOM 2912 N N . PHE A 1 420 ? -27.761 -8.449 46.106 1.00 96.00 420 PHE A N 1
ATOM 2913 C CA . PHE A 1 420 ? -27.501 -9.529 47.068 1.00 96.00 420 PHE A CA 1
ATOM 2914 C C . PHE A 1 420 ? -26.038 -9.959 47.108 1.00 96.00 420 PHE A C 1
ATOM 2916 O O . PHE A 1 420 ? -25.430 -10.230 46.080 1.00 96.00 420 PHE A O 1
ATOM 2923 N N . GLY A 1 421 ? -25.503 -10.126 48.321 1.00 96.50 421 GLY A N 1
ATOM 2924 C CA . GLY A 1 421 ? -24.168 -10.693 48.532 1.00 96.50 421 GLY A CA 1
ATOM 2925 C C . GLY A 1 421 ? -23.013 -9.770 48.140 1.00 96.50 421 GLY A C 1
ATOM 2926 O O . GLY A 1 421 ? -21.905 -10.262 47.968 1.00 96.50 421 GLY A O 1
ATOM 2927 N N . ASN A 1 422 ? -23.271 -8.470 47.994 1.00 96.88 422 ASN A N 1
ATOM 2928 C CA . ASN A 1 422 ? -22.266 -7.479 47.628 1.00 96.88 422 ASN A CA 1
ATOM 2929 C C . ASN A 1 422 ? -21.472 -6.992 48.852 1.00 96.88 422 ASN A C 1
ATOM 2931 O O . ASN A 1 422 ? -22.029 -6.875 49.948 1.00 96.88 422 ASN A O 1
ATOM 2935 N N . THR A 1 423 ? -20.193 -6.667 48.666 1.00 96.50 423 THR A N 1
ATOM 2936 C CA . THR A 1 423 ? -19.327 -6.046 49.681 1.00 96.50 423 THR A CA 1
ATOM 2937 C C . THR A 1 423 ? -18.630 -4.810 49.118 1.00 96.50 423 THR A C 1
ATOM 2939 O O . THR A 1 423 ? -17.996 -4.908 48.076 1.00 96.50 423 THR A O 1
ATOM 2942 N N . GLY A 1 424 ? -18.718 -3.680 49.831 1.00 95.50 424 GLY A N 1
ATOM 2943 C CA . GLY A 1 424 ? -18.130 -2.390 49.439 1.00 95.50 424 GLY A CA 1
ATOM 2944 C C . GLY A 1 424 ? -19.150 -1.245 49.426 1.00 95.50 424 GLY A C 1
ATOM 2945 O O . GLY A 1 424 ? -20.221 -1.351 50.039 1.00 95.50 424 GLY A O 1
ATOM 2946 N N . THR A 1 425 ? -18.811 -0.142 48.757 1.00 95.50 425 THR A N 1
ATOM 2947 C CA . THR A 1 425 ? -19.675 1.041 48.582 1.00 95.50 425 THR A CA 1
ATOM 2948 C C . THR A 1 425 ? -20.047 1.265 47.121 1.00 95.50 425 THR A C 1
ATOM 2950 O O . THR A 1 425 ? -19.235 1.027 46.236 1.00 95.50 425 THR A O 1
ATOM 2953 N N . ASN A 1 426 ? -21.266 1.749 46.877 1.00 96.19 426 ASN A N 1
ATOM 2954 C CA . ASN A 1 426 ? -21.835 1.996 45.548 1.00 96.19 426 ASN A CA 1
ATOM 2955 C C . ASN A 1 426 ? -21.875 0.742 44.662 1.00 96.19 426 ASN A C 1
ATOM 2957 O O . ASN A 1 426 ? -21.572 0.782 43.472 1.00 96.19 426 ASN A O 1
ATOM 2961 N N . VAL A 1 427 ? -22.255 -0.388 45.262 1.00 97.94 427 VAL A N 1
ATOM 2962 C CA . VAL A 1 427 ? -22.283 -1.686 44.578 1.00 97.94 427 VAL A CA 1
ATOM 2963 C C . VAL A 1 427 ? -23.713 -2.101 44.258 1.00 97.94 427 VAL A C 1
ATOM 2965 O O . VAL A 1 427 ? -24.561 -2.123 45.151 1.00 97.94 427 VAL A O 1
ATOM 2968 N N . SER A 1 428 ? -23.992 -2.488 43.018 1.00 97.88 428 SER A N 1
ATOM 2969 C CA . SER A 1 428 ? -25.257 -3.130 42.638 1.00 97.88 428 SER A CA 1
ATOM 2970 C C . SER A 1 428 ? -25.020 -4.526 42.071 1.00 97.88 428 SER A C 1
ATOM 2972 O O . SER A 1 428 ? -23.894 -4.907 41.767 1.00 97.88 428 SER A O 1
ATOM 2974 N N . GLY A 1 429 ? -26.081 -5.312 41.925 1.00 97.81 429 GLY A N 1
ATOM 2975 C CA . GLY A 1 429 ? -26.046 -6.632 41.316 1.00 97.81 429 GLY A CA 1
ATOM 2976 C C . GLY A 1 429 ? -25.882 -7.755 42.332 1.00 97.81 429 GLY A C 1
ATOM 2977 O O . GLY A 1 429 ? -26.522 -7.744 43.387 1.00 97.81 429 GLY A O 1
ATOM 2978 N N . PHE A 1 430 ? -25.084 -8.766 42.004 1.00 97.88 430 PHE A N 1
ATOM 2979 C CA . PHE A 1 430 ? -25.009 -9.992 42.793 1.00 97.88 430 PHE A CA 1
ATOM 2980 C C . PHE A 1 430 ? -23.570 -10.449 43.020 1.00 97.88 430 PHE A C 1
ATOM 2982 O O . PHE A 1 430 ? -22.836 -10.715 42.070 1.00 97.88 430 PHE A O 1
ATOM 2989 N N . PHE A 1 431 ? -23.223 -10.666 44.287 1.00 98.06 431 PHE A N 1
ATOM 2990 C CA . PHE A 1 431 ? -21.953 -11.251 44.720 1.00 98.06 431 PHE A CA 1
ATOM 2991 C C . PHE A 1 431 ? -20.702 -10.488 44.257 1.00 98.06 431 PHE A C 1
ATOM 2993 O O . PHE A 1 431 ? -19.662 -11.102 44.023 1.00 98.06 431 PHE A O 1
ATOM 3000 N N . ASN A 1 432 ? -20.799 -9.167 44.123 1.00 97.94 432 ASN A N 1
ATOM 3001 C CA . ASN A 1 432 ? -19.680 -8.298 43.763 1.00 97.94 432 ASN A CA 1
ATOM 3002 C C . ASN A 1 432 ? -18.855 -7.909 45.000 1.00 97.94 432 ASN A C 1
ATOM 3004 O O . ASN A 1 432 ? -19.406 -7.729 46.088 1.00 97.94 432 ASN A O 1
ATOM 3008 N N . ASN A 1 433 ? -17.544 -7.754 44.833 1.00 97.75 433 ASN A N 1
ATOM 3009 C CA . ASN A 1 433 ? -16.625 -7.350 45.894 1.00 97.75 433 ASN A CA 1
ATOM 3010 C C . ASN A 1 433 ? -15.696 -6.233 45.411 1.00 97.75 433 ASN A C 1
ATOM 3012 O O . ASN A 1 433 ? -14.859 -6.471 44.545 1.00 97.75 433 ASN A O 1
ATOM 3016 N N . GLY A 1 434 ? -15.836 -5.049 46.000 1.00 96.19 434 GLY A N 1
ATOM 3017 C CA . GLY A 1 434 ? -15.136 -3.832 45.595 1.00 96.19 434 GLY A CA 1
ATOM 3018 C C . GLY A 1 434 ? -16.057 -2.623 45.704 1.00 96.19 434 GLY A C 1
ATOM 3019 O O . GLY A 1 434 ? -17.187 -2.735 46.181 1.00 96.19 434 GLY A O 1
ATOM 3020 N N . ASN A 1 435 ? -15.586 -1.463 45.281 1.00 97.19 435 ASN A N 1
ATOM 3021 C CA . ASN A 1 435 ? -16.352 -0.221 45.242 1.00 97.19 435 ASN A CA 1
ATOM 3022 C C . ASN A 1 435 ? -16.752 0.127 43.806 1.00 97.19 435 ASN A C 1
ATOM 3024 O O . ASN A 1 435 ? -16.096 -0.298 42.856 1.00 97.19 435 ASN A O 1
ATOM 3028 N N . ASP A 1 436 ? -17.843 0.882 43.651 1.00 97.31 436 ASP A N 1
ATOM 3029 C CA . ASP A 1 436 ? -18.324 1.375 42.351 1.00 97.31 436 ASP A CA 1
ATOM 3030 C C . ASP A 1 436 ? -18.402 0.240 41.312 1.00 97.31 436 ASP A C 1
ATOM 3032 O O . ASP A 1 436 ? -17.742 0.240 40.279 1.00 97.31 436 ASP A O 1
ATOM 3036 N N . THR A 1 437 ? -19.150 -0.810 41.652 1.00 97.69 437 THR A N 1
ATOM 3037 C CA . THR A 1 437 ? -19.184 -2.055 40.876 1.00 97.69 437 THR A CA 1
ATOM 3038 C C . THR A 1 437 ? -20.618 -2.506 40.637 1.00 97.69 437 THR A C 1
ATOM 3040 O O . THR A 1 437 ? -21.455 -2.483 41.540 1.00 97.69 437 THR A O 1
ATOM 3043 N N . SER A 1 438 ? -20.918 -2.964 39.427 1.00 98.12 438 SER A N 1
ATOM 3044 C CA . SER A 1 438 ? -22.230 -3.501 39.059 1.00 98.12 438 SER A CA 1
ATOM 3045 C C . SER A 1 438 ? -22.109 -4.874 38.403 1.00 98.12 438 SER A C 1
ATOM 3047 O O . SER A 1 438 ? -21.028 -5.299 38.007 1.00 98.12 438 SER A O 1
ATOM 3049 N N . GLY A 1 439 ? -23.223 -5.592 38.275 1.00 98.06 439 GLY A N 1
ATOM 3050 C CA . GLY A 1 439 ? -23.290 -6.853 37.543 1.00 98.06 439 GLY A CA 1
ATOM 3051 C C . GLY A 1 439 ? -23.207 -8.086 38.435 1.00 98.06 439 GLY A C 1
ATOM 3052 O O . GLY A 1 439 ? -23.934 -8.182 39.424 1.00 98.06 439 GLY A O 1
ATOM 3053 N N . PHE A 1 440 ? -22.396 -9.074 38.069 1.00 98.25 440 PHE A N 1
ATOM 3054 C CA . PHE A 1 440 ? -22.377 -10.375 38.738 1.00 98.25 440 PHE A CA 1
ATOM 3055 C C . PHE A 1 440 ? -20.956 -10.884 38.975 1.00 98.25 440 PHE A C 1
ATOM 3057 O O . PHE A 1 440 ? -20.219 -11.131 38.023 1.00 98.25 440 PHE A O 1
ATOM 3064 N N . GLN A 1 441 ? -20.623 -11.154 40.238 1.00 97.94 441 GLN A N 1
ATOM 3065 C CA . GLN A 1 441 ? -19.357 -11.760 40.661 1.00 97.94 441 GLN A CA 1
ATOM 3066 C C . GLN A 1 441 ? -18.090 -11.030 40.191 1.00 97.94 441 GLN A C 1
ATOM 3068 O O . GLN A 1 441 ? -17.068 -11.666 39.945 1.00 97.94 441 GLN A O 1
ATOM 3073 N N . ASN A 1 442 ? -18.132 -9.707 40.100 1.00 97.94 442 ASN A N 1
ATOM 3074 C CA . ASN A 1 442 ? -16.948 -8.898 39.833 1.00 97.94 442 ASN A CA 1
ATOM 3075 C C . ASN A 1 442 ? -16.128 -8.706 41.121 1.00 97.94 442 ASN A C 1
ATOM 3077 O O . ASN A 1 442 ? -16.696 -8.542 42.206 1.00 97.94 442 ASN A O 1
ATOM 3081 N N . HIS A 1 443 ? -14.803 -8.779 41.009 1.00 97.88 443 HIS A N 1
ATOM 3082 C CA . HIS A 1 443 ? -13.846 -8.572 42.100 1.00 97.88 443 HIS A CA 1
ATOM 3083 C C . HIS A 1 443 ? -12.847 -7.485 41.716 1.00 97.88 443 HIS A C 1
ATOM 3085 O O . HIS A 1 443 ? -12.023 -7.719 40.837 1.00 97.88 443 HIS A O 1
ATOM 3091 N N . GLY A 1 444 ? -12.878 -6.355 42.412 1.00 96.56 444 GLY A N 1
ATOM 3092 C CA . GLY A 1 444 ? -12.114 -5.155 42.076 1.00 96.56 444 GLY A CA 1
ATOM 3093 C C . GLY A 1 444 ? -13.018 -3.929 42.064 1.00 96.56 444 GLY A C 1
ATOM 3094 O O . GLY A 1 444 ? -14.241 -4.056 42.149 1.00 96.56 444 GLY A O 1
ATOM 3095 N N . ASP A 1 445 ? -12.413 -2.754 41.986 1.00 97.69 445 ASP A N 1
ATOM 3096 C CA . ASP A 1 445 ? -13.134 -1.483 41.940 1.00 97.69 445 ASP A CA 1
ATOM 3097 C C . ASP A 1 445 ? -13.493 -1.104 40.485 1.00 97.69 445 ASP A C 1
ATOM 3099 O O . ASP A 1 445 ? -12.900 -1.615 39.528 1.00 97.69 445 ASP A O 1
ATOM 3103 N N . PHE A 1 446 ? -14.467 -0.206 40.295 1.00 97.31 446 PHE A N 1
ATOM 3104 C CA . PHE A 1 446 ? -14.832 0.366 38.982 1.00 97.31 446 PHE A CA 1
ATOM 3105 C C . PHE A 1 446 ? -15.121 -0.686 37.902 1.00 97.31 446 PHE A C 1
ATOM 3107 O O . PHE A 1 446 ? -14.610 -0.605 36.789 1.00 97.31 446 PHE A O 1
ATOM 3114 N N . SER A 1 447 ? -15.901 -1.716 38.233 1.00 97.62 447 SER A N 1
ATOM 3115 C CA . SER A 1 447 ? -16.131 -2.841 37.321 1.00 97.62 447 SER A CA 1
ATOM 3116 C C . SER A 1 447 ? -17.609 -3.081 37.018 1.00 97.62 447 SER A C 1
ATOM 3118 O O . SER A 1 447 ? -18.472 -2.999 37.891 1.00 97.62 447 SER A O 1
ATOM 3120 N N . SER A 1 448 ? -17.922 -3.447 35.779 1.00 98.12 448 SER A N 1
ATOM 3121 C CA . SER A 1 448 ? -19.270 -3.799 35.332 1.00 98.12 448 SER A CA 1
ATOM 3122 C C . SER A 1 448 ? -19.273 -5.077 34.486 1.00 98.12 448 SER A C 1
ATOM 3124 O O . SER A 1 448 ? -18.290 -5.453 33.845 1.00 98.12 448 SER A O 1
ATOM 3126 N N . GLY A 1 449 ? -20.401 -5.787 34.472 1.00 98.06 449 GLY A N 1
ATOM 3127 C CA . GLY A 1 449 ? -20.586 -7.010 33.693 1.00 98.06 449 GLY A CA 1
ATOM 3128 C C . GLY A 1 449 ? -20.529 -8.284 34.536 1.00 98.06 449 GLY A C 1
ATOM 3129 O O . GLY A 1 449 ? -21.245 -8.399 35.530 1.00 98.06 449 GLY A O 1
ATOM 3130 N N . PHE A 1 450 ? -19.759 -9.285 34.118 1.00 98.25 450 PHE A N 1
ATOM 3131 C CA . PHE A 1 450 ? -19.824 -10.644 34.653 1.00 98.25 450 PHE A CA 1
ATOM 3132 C C . PHE A 1 450 ? -18.436 -11.253 34.874 1.00 98.25 450 PHE A C 1
ATOM 3134 O O . PHE A 1 450 ? -17.679 -11.454 33.923 1.00 98.25 450 PHE A O 1
ATOM 3141 N N . GLN A 1 451 ? -18.172 -11.665 36.114 1.00 98.00 451 GLN A N 1
ATOM 3142 C CA . GLN A 1 451 ? -16.991 -12.429 36.526 1.00 98.00 451 GLN A CA 1
ATOM 3143 C C . GLN A 1 451 ? -15.653 -11.804 36.112 1.00 98.00 451 GLN A C 1
ATOM 3145 O O . GLN A 1 451 ? -14.751 -12.500 35.646 1.00 98.00 451 GLN A O 1
ATOM 3150 N N . ASN A 1 452 ? -15.514 -10.496 36.295 1.00 97.94 452 ASN A N 1
ATOM 3151 C CA . ASN A 1 452 ? -14.253 -9.797 36.085 1.00 97.94 452 ASN A CA 1
ATOM 3152 C C . ASN A 1 452 ? -13.375 -9.806 37.348 1.00 97.94 452 ASN A C 1
ATOM 3154 O O . ASN A 1 452 ? -13.887 -9.822 38.470 1.00 97.94 452 ASN A O 1
ATOM 3158 N N . MET A 1 453 ? -12.053 -9.791 37.157 1.00 98.06 453 MET A N 1
ATOM 3159 C CA . MET A 1 453 ? -11.052 -9.832 38.227 1.00 98.06 453 MET A CA 1
ATOM 3160 C C . MET A 1 453 ? -9.998 -8.726 38.065 1.00 98.06 453 MET A C 1
ATOM 3162 O O . MET A 1 453 ? -9.241 -8.721 37.094 1.00 98.06 453 MET A O 1
ATOM 3166 N N . GLY A 1 454 ? -9.883 -7.861 39.067 1.00 97.06 454 GLY A N 1
ATOM 3167 C CA . GLY A 1 454 ? -9.078 -6.640 39.051 1.00 97.06 454 GLY A CA 1
ATOM 3168 C C . GLY A 1 454 ? -9.920 -5.404 38.721 1.00 97.06 454 GLY A C 1
ATOM 3169 O O . GLY A 1 454 ? -11.135 -5.508 38.572 1.00 97.06 454 GLY A O 1
ATOM 3170 N N . ASP A 1 455 ? -9.279 -4.241 38.649 1.00 96.69 455 ASP A N 1
ATOM 3171 C CA . ASP A 1 455 ? -9.973 -2.947 38.638 1.00 96.69 455 ASP A CA 1
ATOM 3172 C C . ASP A 1 455 ? -10.290 -2.462 37.208 1.00 96.69 455 ASP A C 1
ATOM 3174 O O . ASP A 1 455 ? -9.592 -2.820 36.255 1.00 96.69 455 ASP A O 1
ATOM 3178 N N . GLY A 1 456 ? -11.325 -1.632 37.041 1.00 96.31 456 GLY A N 1
ATOM 3179 C CA . GLY A 1 456 ? -11.628 -0.969 35.759 1.00 96.31 456 GLY A CA 1
ATOM 3180 C C . GLY A 1 456 ? -12.169 -1.902 34.669 1.00 96.31 456 GLY A C 1
ATOM 3181 O O . GLY A 1 456 ? -11.899 -1.713 33.486 1.00 96.31 456 GLY A O 1
ATOM 3182 N N . GLN A 1 457 ? -12.848 -2.991 35.029 1.00 97.44 457 GLN A N 1
ATOM 3183 C CA . GLN A 1 457 ? -13.219 -4.023 34.062 1.00 97.44 457 GLN A CA 1
ATOM 3184 C C . GLN A 1 457 ? -14.642 -3.848 33.544 1.00 97.44 457 GLN A C 1
ATOM 3186 O O . GLN A 1 457 ? -15.589 -3.915 34.324 1.00 97.44 457 GLN A O 1
ATOM 3191 N N . THR A 1 458 ? -14.815 -3.792 32.223 1.00 98.19 458 THR A N 1
ATOM 3192 C CA . THR A 1 458 ? -16.144 -3.779 31.596 1.00 98.19 458 THR A CA 1
ATOM 3193 C C . THR A 1 458 ? -16.356 -5.005 30.720 1.00 98.19 458 THR A C 1
ATOM 3195 O O . THR A 1 458 ? -15.694 -5.218 29.705 1.00 98.19 458 THR A O 1
ATOM 3198 N N . GLY A 1 459 ? -17.338 -5.830 31.068 1.00 97.69 459 GLY A N 1
ATOM 3199 C CA . GLY A 1 459 ? -17.744 -6.958 30.237 1.00 97.69 459 GLY A CA 1
ATOM 3200 C C . GLY A 1 459 ? -17.609 -8.306 30.913 1.00 97.69 459 GLY A C 1
ATOM 3201 O O . GLY A 1 459 ? -18.159 -8.482 31.992 1.00 97.69 459 GLY A O 1
ATOM 3202 N N . LEU A 1 460 ? -17.003 -9.288 30.247 1.00 98.06 460 LEU A N 1
ATOM 3203 C CA . LEU A 1 460 ? -17.101 -10.695 30.632 1.00 98.06 460 LEU A CA 1
ATOM 3204 C C . LEU A 1 460 ? -15.719 -11.322 30.831 1.00 98.06 460 LEU A C 1
ATOM 3206 O O . LEU A 1 460 ? -14.933 -11.385 29.887 1.00 98.06 460 LEU A O 1
ATOM 3210 N N . PHE A 1 461 ? -15.480 -11.915 31.998 1.00 97.94 461 PHE A N 1
ATOM 3211 C CA . PHE A 1 461 ? -14.299 -12.747 32.272 1.00 97.94 461 PHE A CA 1
ATOM 3212 C C . PHE A 1 461 ? -12.948 -12.051 32.038 1.00 97.94 461 PHE A C 1
ATOM 3214 O O . PHE A 1 461 ? -11.967 -12.708 31.682 1.00 97.94 461 PHE A O 1
ATOM 3221 N N . ASN A 1 462 ? -12.883 -10.731 32.196 1.00 97.62 462 ASN A N 1
ATOM 3222 C CA . ASN A 1 462 ? -11.637 -9.989 32.042 1.00 97.62 462 ASN A CA 1
ATOM 3223 C C . ASN A 1 462 ? -10.768 -10.105 33.300 1.00 97.62 462 ASN A C 1
ATOM 3225 O O . ASN A 1 462 ? -11.276 -10.250 34.415 1.00 97.62 462 ASN A O 1
ATOM 3229 N N . SER A 1 463 ? -9.449 -10.032 33.120 1.00 97.31 463 SER A N 1
ATOM 3230 C CA . SER A 1 463 ? -8.478 -10.088 34.214 1.00 97.31 463 SER A CA 1
ATOM 3231 C C . SER A 1 463 ? -7.344 -9.073 34.058 1.00 97.31 463 SER A C 1
ATOM 3233 O O . SER A 1 463 ? -6.846 -8.851 32.954 1.00 97.31 463 SER A O 1
ATOM 3235 N N . GLY A 1 464 ? -6.902 -8.482 35.168 1.00 95.50 464 GLY A N 1
ATOM 3236 C CA . GLY A 1 464 ? -5.899 -7.411 35.179 1.00 95.50 464 GLY A CA 1
ATOM 3237 C C . GLY A 1 464 ? -6.566 -6.060 35.414 1.00 95.50 464 GLY A C 1
ATOM 3238 O O . GLY A 1 464 ? -7.382 -5.975 36.325 1.00 95.50 464 GLY A O 1
ATOM 3239 N N . ASN A 1 465 ? -6.276 -5.040 34.599 1.00 95.25 465 ASN A N 1
ATOM 3240 C CA . ASN A 1 465 ? -6.782 -3.676 34.814 1.00 95.25 465 ASN A CA 1
ATOM 3241 C C . ASN A 1 465 ? -7.352 -3.051 33.528 1.00 95.25 465 ASN A C 1
ATOM 3243 O O . ASN A 1 465 ? -6.749 -3.208 32.470 1.00 95.25 465 ASN A O 1
ATOM 3247 N N . ASP A 1 466 ? -8.436 -2.284 33.613 1.00 95.69 466 ASP A N 1
ATOM 3248 C CA . ASP A 1 466 ? -8.913 -1.409 32.524 1.00 95.69 466 ASP A CA 1
ATOM 3249 C C . ASP A 1 466 ? -9.179 -2.137 31.186 1.00 95.69 466 ASP A C 1
ATOM 3251 O O . ASP A 1 466 ? -8.732 -1.691 30.127 1.00 95.69 466 ASP A O 1
ATOM 3255 N N . ASN A 1 467 ? -9.852 -3.297 31.199 1.00 96.56 467 ASN A N 1
ATOM 3256 C CA . ASN A 1 467 ? -10.171 -4.036 29.969 1.00 96.56 467 ASN A CA 1
ATOM 3257 C C . ASN A 1 467 ? -11.670 -3.994 29.654 1.00 96.56 467 ASN A C 1
ATOM 3259 O O . ASN A 1 467 ? -12.511 -4.265 30.515 1.00 96.56 467 ASN A O 1
ATOM 3263 N N . THR A 1 468 ? -12.006 -3.790 28.375 1.00 97.31 468 THR A N 1
ATOM 3264 C CA . THR A 1 468 ? -13.389 -3.908 27.885 1.00 97.31 468 THR A CA 1
ATOM 3265 C C . THR A 1 468 ? -13.534 -5.075 26.923 1.00 97.31 468 THR A C 1
ATOM 3267 O O . THR A 1 468 ? -12.832 -5.174 25.918 1.00 97.31 468 THR A O 1
ATOM 3270 N N . GLY A 1 469 ? -14.505 -5.947 27.165 1.00 97.38 469 GLY A N 1
ATOM 3271 C CA . GLY A 1 469 ? -14.840 -7.015 26.229 1.00 97.38 469 GLY A CA 1
ATOM 3272 C C . GLY A 1 469 ? -14.937 -8.375 26.882 1.00 97.38 469 GLY A C 1
ATOM 3273 O O . GLY A 1 469 ? -15.635 -8.512 27.885 1.00 97.38 469 GLY A O 1
ATOM 3274 N N . ILE A 1 470 ? -14.331 -9.390 26.264 1.00 97.81 470 ILE A N 1
ATOM 3275 C CA . ILE A 1 470 ? -14.532 -10.790 26.640 1.00 97.81 470 ILE A CA 1
ATOM 3276 C C . ILE A 1 470 ? -13.196 -11.512 26.781 1.00 97.81 470 ILE A C 1
ATOM 3278 O O . ILE A 1 470 ? -12.493 -11.722 25.792 1.00 97.81 470 ILE A O 1
ATOM 3282 N N . GLY A 1 471 ? -12.905 -11.999 27.985 1.00 96.88 471 GLY A N 1
ATOM 3283 C CA . GLY A 1 471 ? -11.776 -12.892 28.237 1.00 96.88 471 GLY A CA 1
ATOM 3284 C C . GLY A 1 471 ? -10.416 -12.246 27.981 1.00 96.88 471 GLY A C 1
ATOM 3285 O O . GLY A 1 471 ? -9.487 -12.941 27.571 1.00 96.88 471 GLY A O 1
ATOM 3286 N N . ASN A 1 472 ? -10.305 -10.930 28.161 1.00 96.44 472 ASN A N 1
ATOM 3287 C CA . ASN A 1 472 ? -9.047 -10.213 27.997 1.00 96.44 472 ASN A CA 1
ATOM 3288 C C . ASN A 1 472 ? -8.180 -10.351 29.254 1.00 96.44 472 ASN A C 1
ATOM 3290 O O . ASN A 1 472 ? -8.686 -10.416 30.378 1.00 96.44 472 ASN A O 1
ATOM 3294 N N . SER A 1 473 ? -6.861 -10.385 29.066 1.00 95.56 473 SER A N 1
ATOM 3295 C CA . SER A 1 473 ? -5.894 -10.457 30.162 1.00 95.56 473 SER A CA 1
ATOM 3296 C C . SER A 1 473 ? -4.811 -9.399 30.008 1.00 95.56 473 SER A C 1
ATOM 3298 O O . SER A 1 473 ? -4.160 -9.312 28.963 1.00 95.56 473 SER A O 1
ATOM 3300 N N . GLY A 1 474 ? -4.548 -8.674 31.093 1.00 94.06 474 GLY A N 1
ATOM 3301 C CA . GLY A 1 474 ? -3.514 -7.647 31.156 1.00 94.06 474 GLY A CA 1
ATOM 3302 C C . GLY A 1 474 ? -4.091 -6.261 31.404 1.00 94.06 474 GLY A C 1
ATOM 3303 O O . GLY A 1 474 ? -4.992 -6.134 32.233 1.00 94.06 474 GLY A O 1
ATOM 3304 N N . SER A 1 475 ? -3.544 -5.234 30.750 1.00 93.75 475 SER A N 1
ATOM 3305 C CA . SER A 1 475 ? -3.940 -3.844 31.001 1.00 93.75 475 SER A CA 1
ATOM 3306 C C . SER A 1 475 ? -4.205 -3.045 29.728 1.00 93.75 475 SER A C 1
ATOM 3308 O O . SER A 1 475 ? -3.342 -3.001 28.844 1.00 93.75 475 SER A O 1
ATOM 3310 N N . PHE A 1 476 ? -5.365 -2.377 29.676 1.00 93.19 476 PHE A N 1
ATOM 3311 C CA . PHE A 1 476 ? -5.852 -1.597 28.531 1.00 93.19 476 PHE A CA 1
ATOM 3312 C C . PHE A 1 476 ? -6.096 -2.448 27.275 1.00 93.19 476 PHE A C 1
ATOM 3314 O O . PHE A 1 476 ? -5.629 -2.121 26.181 1.00 93.19 476 PHE A O 1
ATOM 3321 N N . VAL A 1 477 ? -6.835 -3.547 27.421 1.00 93.94 477 VAL A N 1
ATOM 3322 C CA . VAL A 1 477 ? -7.081 -4.523 26.351 1.00 93.94 477 VAL A CA 1
ATOM 3323 C C . VAL A 1 477 ? -8.560 -4.593 25.978 1.00 93.94 477 VAL A C 1
ATOM 3325 O O . VAL A 1 477 ? -9.422 -4.799 26.833 1.00 93.94 477 VAL A O 1
ATOM 3328 N N . TYR A 1 478 ? -8.855 -4.488 24.680 1.00 94.94 478 TYR A N 1
ATOM 3329 C CA . TYR A 1 478 ? -10.221 -4.323 24.188 1.00 94.94 478 TYR A CA 1
ATOM 3330 C C . TYR A 1 478 ? -10.568 -5.360 23.121 1.00 94.94 478 TYR A C 1
ATOM 3332 O O . TYR A 1 478 ? -9.759 -5.681 22.253 1.00 94.94 478 TYR A O 1
ATOM 3340 N N . GLY A 1 479 ? -11.777 -5.916 23.164 1.00 95.94 479 GLY A N 1
ATOM 3341 C CA . GLY A 1 479 ? -12.206 -6.965 22.231 1.00 95.94 479 GLY A CA 1
ATOM 3342 C C . GLY A 1 479 ? -12.257 -8.352 22.867 1.00 95.94 479 GLY A C 1
ATOM 3343 O O . GLY A 1 479 ? -12.819 -8.495 23.952 1.00 95.94 479 GLY A O 1
ATOM 3344 N N . ILE A 1 480 ? -11.763 -9.384 22.176 1.00 97.06 480 ILE A N 1
ATOM 3345 C CA . ILE A 1 480 ? -11.983 -10.787 22.565 1.00 97.06 480 ILE A CA 1
ATOM 3346 C C . ILE A 1 480 ? -10.675 -11.566 22.666 1.00 97.06 480 ILE A C 1
ATOM 3348 O O . ILE A 1 480 ? -9.983 -11.763 21.666 1.00 97.06 480 ILE A O 1
ATOM 3352 N N . GLY A 1 481 ? -10.415 -12.128 23.847 1.00 95.88 481 GLY A N 1
ATOM 3353 C CA . GLY A 1 481 ? -9.341 -13.098 24.064 1.00 95.88 481 GLY A CA 1
ATOM 3354 C C . GLY A 1 481 ? -7.948 -12.530 23.807 1.00 95.88 481 GLY A C 1
ATOM 3355 O O . GLY A 1 481 ? -7.065 -13.265 23.367 1.00 95.88 481 GLY A O 1
ATOM 3356 N N . ASN A 1 482 ? -7.769 -11.229 24.015 1.00 94.56 482 ASN A N 1
ATOM 3357 C CA . ASN A 1 482 ? -6.518 -10.532 23.759 1.00 94.56 482 ASN A CA 1
ATOM 3358 C C . ASN A 1 482 ? -5.624 -10.548 25.004 1.00 94.56 482 ASN A C 1
ATOM 3360 O O . ASN A 1 482 ? -6.105 -10.562 26.144 1.00 94.56 482 ASN A O 1
ATOM 3364 N N . THR A 1 483 ? -4.310 -10.525 24.784 1.00 92.56 483 THR A N 1
ATOM 3365 C CA . THR A 1 483 ? -3.311 -10.522 25.862 1.00 92.56 483 THR A CA 1
ATOM 3366 C C . THR A 1 483 ? -2.264 -9.435 25.639 1.00 92.56 483 THR A C 1
ATOM 3368 O O . THR A 1 483 ? -1.575 -9.425 24.620 1.00 92.56 483 THR A O 1
ATOM 3371 N N . ALA A 1 484 ? -2.117 -8.515 26.592 1.00 86.25 484 ALA A N 1
ATOM 3372 C CA . ALA A 1 484 ? -1.100 -7.466 26.517 1.00 86.25 484 ALA A CA 1
ATOM 3373 C C . ALA A 1 484 ? -0.664 -7.028 27.917 1.00 86.25 484 ALA A C 1
ATOM 3375 O O . ALA A 1 484 ? -1.501 -6.756 28.770 1.00 86.25 484 ALA A O 1
ATOM 3376 N N . MET A 1 485 ? 0.646 -6.940 28.169 1.00 80.38 485 MET A N 1
ATOM 3377 C CA . MET A 1 485 ? 1.141 -6.534 29.491 1.00 80.38 485 MET A CA 1
ATOM 3378 C C . MET A 1 485 ? 0.723 -5.100 29.840 1.00 80.38 485 MET A C 1
ATOM 3380 O O . MET A 1 485 ? 0.198 -4.877 30.927 1.00 80.38 485 MET A O 1
ATOM 3384 N N . THR A 1 486 ? 0.929 -4.152 28.920 1.00 80.38 486 THR A N 1
ATOM 3385 C CA . THR A 1 486 ? 0.499 -2.754 29.061 1.00 80.38 486 THR A CA 1
ATOM 3386 C C . THR A 1 486 ? 0.280 -2.119 27.692 1.00 80.38 486 THR A C 1
ATOM 3388 O O . THR A 1 486 ? 1.241 -1.981 26.935 1.00 80.38 486 THR A O 1
ATOM 3391 N N . GLY A 1 487 ? -0.938 -1.661 27.409 1.00 81.69 487 GLY A N 1
ATOM 3392 C CA . GLY A 1 487 ? -1.210 -0.702 26.340 1.00 81.69 487 GLY A CA 1
ATOM 3393 C C . GLY A 1 487 ? -2.362 -1.088 25.416 1.00 81.69 487 GLY A C 1
ATOM 3394 O O . GLY A 1 487 ? -2.794 -2.234 25.350 1.00 81.69 487 GLY A O 1
ATOM 3395 N N . PHE A 1 488 ? -2.844 -0.078 24.698 1.00 91.31 488 PHE A N 1
ATOM 3396 C CA . PHE A 1 488 ? -4.115 -0.096 23.984 1.00 91.31 488 PHE A CA 1
ATOM 3397 C C . PHE A 1 488 ? -4.114 -1.016 22.773 1.00 91.31 488 PHE A C 1
ATOM 3399 O O . PHE A 1 488 ? -3.367 -0.785 21.829 1.00 91.31 488 PHE A O 1
ATOM 3406 N N . SER A 1 489 ? -4.985 -2.019 22.768 1.00 93.75 489 SER A N 1
ATOM 3407 C CA . SER A 1 489 ? -5.145 -2.904 21.612 1.00 93.75 489 SER A CA 1
ATOM 3408 C C . SER A 1 489 ? -6.597 -3.319 21.419 1.00 93.75 489 SER A C 1
ATOM 3410 O O . SER A 1 489 ? -7.331 -3.441 22.400 1.00 93.75 489 SER A O 1
ATOM 3412 N N . SER A 1 490 ? -7.013 -3.536 20.171 1.00 95.06 490 SER A N 1
ATOM 3413 C CA . SER A 1 490 ? -8.374 -3.958 19.838 1.00 95.06 490 SER A CA 1
ATOM 3414 C C . SER A 1 490 ? -8.396 -5.200 18.947 1.00 95.06 490 SER A C 1
ATOM 3416 O O . SER A 1 490 ? -7.453 -5.485 18.217 1.00 95.06 490 SER A O 1
ATOM 3418 N N . GLY A 1 491 ? -9.510 -5.930 18.946 1.00 95.94 491 GLY A N 1
ATOM 3419 C CA . GLY A 1 491 ? -9.742 -7.013 17.987 1.00 95.94 491 GLY A CA 1
ATOM 3420 C C . GLY A 1 491 ? -9.848 -8.380 18.640 1.00 95.94 491 GLY A C 1
ATOM 3421 O O . GLY A 1 491 ? -10.495 -8.510 19.681 1.00 95.94 491 GLY A O 1
ATOM 3422 N N . LEU A 1 492 ? -9.278 -9.409 18.011 1.00 96.56 492 LEU A N 1
ATOM 3423 C CA . LEU A 1 492 ? -9.428 -10.797 18.451 1.00 96.56 492 LEU A CA 1
ATOM 3424 C C . LEU A 1 492 ? -8.099 -11.540 18.546 1.00 96.56 492 LEU A C 1
ATOM 3426 O O . LEU A 1 492 ? -7.331 -11.573 17.584 1.00 96.56 492 LEU A O 1
ATOM 3430 N N . PHE A 1 493 ? -7.915 -12.258 19.650 1.00 94.81 493 PHE A N 1
ATOM 3431 C CA . PHE A 1 493 ? -6.844 -13.231 19.861 1.00 94.81 493 PHE A CA 1
ATOM 3432 C C . PHE A 1 493 ? -5.434 -12.732 19.535 1.00 94.81 493 PHE A C 1
ATOM 3434 O O . PHE A 1 493 ? -4.618 -13.505 19.034 1.00 94.81 493 PHE A O 1
ATOM 3441 N N . HIS A 1 494 ? -5.134 -11.458 19.772 1.00 89.56 494 HIS A N 1
ATOM 3442 C CA . HIS A 1 494 ? -3.784 -10.950 19.556 1.00 89.56 494 HIS A CA 1
ATOM 3443 C C . HIS A 1 494 ? -2.957 -10.992 20.857 1.00 89.56 494 HIS A C 1
ATOM 3445 O O . HIS A 1 494 ? -3.485 -10.965 21.976 1.00 89.56 494 HIS A O 1
ATOM 3451 N N . SER A 1 495 ? -1.638 -11.041 20.697 1.00 89.44 495 SER A N 1
ATOM 3452 C CA . SER A 1 495 ? -0.642 -10.890 21.755 1.00 89.44 495 SER A CA 1
ATOM 3453 C C . SER A 1 495 ? 0.295 -9.740 21.391 1.00 89.44 495 SER A C 1
ATOM 3455 O O . SER A 1 495 ? 0.839 -9.741 20.296 1.00 89.44 495 SER A O 1
ATOM 3457 N N . GLY A 1 496 ? 0.469 -8.753 22.265 1.00 86.25 496 GLY A N 1
ATOM 3458 C CA . GLY A 1 496 ? 1.231 -7.532 21.953 1.00 86.25 496 GLY A CA 1
ATOM 3459 C C . GLY A 1 496 ? 0.400 -6.267 22.146 1.00 86.25 496 GLY A C 1
ATOM 3460 O O . GLY A 1 496 ? -0.753 -6.338 22.575 1.00 86.25 496 GLY A O 1
ATOM 3461 N N . VAL A 1 497 ? 0.998 -5.113 21.871 1.00 90.81 497 VAL A N 1
ATOM 3462 C CA . VAL A 1 497 ? 0.498 -3.780 22.233 1.00 90.81 497 VAL A CA 1
ATOM 3463 C C . VAL A 1 497 ? 0.239 -2.933 20.987 1.00 90.81 497 VAL A C 1
ATOM 3465 O O . VAL A 1 497 ? 1.007 -2.974 20.034 1.00 90.81 497 VAL A O 1
ATOM 3468 N N . GLY A 1 498 ? -0.804 -2.099 20.981 1.00 92.19 498 GLY A N 1
ATOM 3469 C CA . GLY A 1 498 ? -1.027 -1.144 19.886 1.00 92.19 498 GLY A CA 1
ATOM 3470 C C . GLY A 1 498 ? -1.589 -1.778 18.616 1.00 92.19 498 GLY A C 1
ATOM 3471 O O . GLY A 1 498 ? -1.539 -1.159 17.554 1.00 92.19 498 GLY A O 1
ATOM 3472 N N . SER A 1 499 ? -2.088 -3.011 18.708 1.00 94.62 499 SER A N 1
ATOM 3473 C CA . SER A 1 499 ? -2.487 -3.813 17.552 1.00 94.62 499 SER A CA 1
ATOM 3474 C C . SER A 1 499 ? -4.005 -3.854 17.368 1.00 94.62 499 SER A C 1
ATOM 3476 O O . SER A 1 499 ? -4.773 -3.754 18.327 1.00 94.62 499 SER A O 1
ATOM 3478 N N . SER A 1 500 ? -4.433 -3.997 16.115 1.00 96.00 500 SER A N 1
ATOM 3479 C CA . SER A 1 500 ? -5.826 -4.169 15.702 1.00 96.00 500 SER A CA 1
ATOM 3480 C C . SER A 1 500 ? -5.980 -5.380 14.778 1.00 96.00 500 SER A C 1
ATOM 3482 O O . SER A 1 500 ? -5.022 -5.825 14.149 1.00 96.00 500 SER A O 1
ATOM 3484 N N . GLY A 1 501 ? -7.191 -5.915 14.645 1.00 96.12 501 GLY A N 1
ATOM 3485 C CA . GLY A 1 501 ? -7.485 -7.027 13.744 1.00 96.12 501 GLY A CA 1
ATOM 3486 C C . GLY A 1 501 ? -7.539 -8.375 14.456 1.00 96.12 501 GLY A C 1
ATOM 3487 O O . GLY A 1 501 ? -8.232 -8.514 15.463 1.00 96.12 501 GLY A O 1
ATOM 3488 N N . VAL A 1 502 ? -6.908 -9.402 13.886 1.00 96.31 502 VAL A N 1
ATOM 3489 C CA . VAL A 1 502 ? -7.071 -10.792 14.337 1.00 96.31 502 VAL A CA 1
ATOM 3490 C C . VAL A 1 502 ? -5.737 -11.516 14.396 1.00 96.31 502 VAL A C 1
ATOM 3492 O O . VAL A 1 502 ? -5.056 -11.645 13.384 1.00 96.31 502 VAL A O 1
ATOM 3495 N N . GLY A 1 503 ? -5.411 -12.082 15.557 1.00 94.56 503 GLY A N 1
ATOM 3496 C CA . GLY A 1 503 ? -4.337 -13.065 15.687 1.00 94.56 503 GLY A CA 1
ATOM 3497 C C . GLY A 1 503 ? -2.923 -12.511 15.523 1.00 94.56 503 GLY A C 1
ATOM 3498 O O . GLY A 1 503 ? -2.029 -13.275 15.172 1.00 94.56 503 GLY A O 1
ATOM 3499 N N . ASN A 1 504 ? -2.715 -11.209 15.722 1.00 93.19 504 ASN A N 1
ATOM 3500 C CA . ASN A 1 504 ? -1.390 -10.593 15.610 1.00 93.19 504 ASN A CA 1
ATOM 3501 C C . ASN A 1 504 ? -0.540 -10.892 16.855 1.00 93.19 504 ASN A C 1
ATOM 3503 O O . ASN A 1 504 ? -1.079 -10.936 17.956 1.00 93.19 504 ASN A O 1
ATOM 3507 N N . SER A 1 505 ? 0.771 -11.094 16.701 1.00 90.94 505 SER A N 1
ATOM 3508 C CA . SER A 1 505 ? 1.687 -11.385 17.816 1.00 90.94 505 SER A CA 1
ATOM 3509 C C . SER A 1 505 ? 2.789 -10.342 18.053 1.00 90.94 505 SER A C 1
ATOM 3511 O O . SER A 1 505 ? 3.605 -10.539 18.951 1.00 90.94 505 SER A O 1
ATOM 3513 N N . GLY A 1 506 ? 2.829 -9.279 17.244 1.00 87.12 506 GLY A N 1
ATOM 3514 C CA . GLY A 1 506 ? 3.730 -8.131 17.393 1.00 87.12 506 GLY A CA 1
ATOM 3515 C C . GLY A 1 506 ? 2.988 -6.839 17.739 1.00 87.12 506 GLY A C 1
ATOM 3516 O O . GLY A 1 506 ? 1.749 -6.795 17.768 1.00 87.12 506 GLY A O 1
ATOM 3517 N N . ASP A 1 507 ? 3.755 -5.783 17.981 1.00 92.12 507 ASP A N 1
ATOM 3518 C CA . ASP A 1 507 ? 3.248 -4.479 18.399 1.00 92.12 507 ASP A CA 1
ATOM 3519 C C . ASP A 1 507 ? 2.866 -3.602 17.194 1.00 92.12 507 ASP A C 1
ATOM 3521 O O . ASP A 1 507 ? 3.412 -3.735 16.097 1.00 92.12 507 ASP A O 1
ATOM 3525 N N . GLY A 1 508 ? 1.911 -2.689 17.369 1.00 92.56 508 GLY A N 1
ATOM 3526 C CA . GLY A 1 508 ? 1.561 -1.684 16.359 1.00 92.56 508 GLY A CA 1
ATOM 3527 C C . GLY A 1 508 ? 1.059 -2.259 15.030 1.00 92.56 508 GLY A C 1
ATOM 3528 O O . GLY A 1 508 ? 1.278 -1.649 13.986 1.00 92.56 508 GLY A O 1
ATOM 3529 N N . SER A 1 509 ? 0.443 -3.443 15.034 1.00 94.56 509 SER A N 1
ATOM 3530 C CA . SER A 1 509 ? 0.099 -4.167 13.805 1.00 94.56 509 SER A CA 1
ATOM 3531 C C . SER A 1 509 ? -1.402 -4.223 13.536 1.00 94.56 509 SER A C 1
ATOM 3533 O O . SER A 1 509 ? -2.197 -4.460 14.444 1.00 94.56 509 SER A O 1
ATOM 3535 N N . ALA A 1 510 ? -1.790 -4.072 12.271 1.00 95.56 510 ALA A N 1
ATOM 3536 C CA . ALA A 1 510 ? -3.166 -4.155 11.792 1.00 95.56 510 ALA A CA 1
ATOM 3537 C C . ALA A 1 510 ? -3.347 -5.290 10.773 1.00 95.56 510 ALA A C 1
ATOM 3539 O O . ALA A 1 510 ? -2.500 -5.544 9.917 1.00 95.56 510 ALA A O 1
ATOM 3540 N N . GLY A 1 511 ? -4.495 -5.953 10.813 1.00 95.31 511 GLY A N 1
ATOM 3541 C CA . GLY A 1 511 ? -4.862 -7.001 9.869 1.00 95.31 511 GLY A CA 1
ATOM 3542 C C . GLY A 1 511 ? -4.869 -8.383 10.496 1.00 95.31 511 GLY A C 1
ATOM 3543 O O . GLY A 1 511 ? -5.453 -8.563 11.564 1.00 95.31 511 GLY A O 1
ATOM 3544 N N . LEU A 1 512 ? -4.332 -9.378 9.793 1.00 95.50 512 LEU A N 1
ATOM 3545 C CA . LEU A 1 512 ? -4.567 -10.788 10.101 1.00 95.50 512 LEU A CA 1
ATOM 3546 C C . LEU A 1 512 ? -3.254 -11.560 10.261 1.00 95.50 512 LEU A C 1
ATOM 3548 O O . LEU A 1 512 ? -2.531 -11.782 9.290 1.00 95.50 512 LEU A O 1
ATOM 3552 N N . PHE A 1 513 ? -3.018 -12.090 11.458 1.00 95.12 513 PHE A N 1
ATOM 3553 C CA . PHE A 1 513 ? -1.937 -13.034 11.756 1.00 95.12 513 PHE A CA 1
ATOM 3554 C C . PHE A 1 513 ? -0.524 -12.496 11.483 1.00 95.12 513 PHE A C 1
ATOM 3556 O O . PHE A 1 513 ? 0.357 -13.235 11.035 1.00 95.12 513 PHE A O 1
ATOM 3563 N N . ASN A 1 514 ? -0.301 -11.210 11.739 1.00 93.56 514 ASN A N 1
ATOM 3564 C CA . ASN A 1 514 ? 1.020 -10.592 11.662 1.00 93.56 514 ASN A CA 1
ATOM 3565 C C . ASN A 1 514 ? 1.885 -11.006 12.852 1.00 93.56 514 ASN A C 1
ATOM 3567 O O . ASN A 1 514 ? 1.383 -11.141 13.966 1.00 93.56 514 ASN A O 1
ATOM 3571 N N . GLN A 1 515 ? 3.182 -11.210 12.620 1.00 92.12 515 GLN A N 1
ATOM 3572 C CA . GLN A 1 515 ? 4.106 -11.697 13.655 1.00 92.12 515 GLN A CA 1
ATOM 3573 C C . GLN A 1 515 ? 5.223 -10.718 14.014 1.00 92.12 515 GLN A C 1
ATOM 3575 O O . GLN A 1 515 ? 5.895 -10.924 15.021 1.00 92.12 515 GLN A O 1
ATOM 3580 N N . GLY A 1 516 ? 5.443 -9.692 13.194 1.00 90.00 516 GLY A N 1
ATOM 3581 C CA . GLY A 1 516 ? 6.380 -8.610 13.475 1.00 90.00 516 GLY A CA 1
ATOM 3582 C C . GLY A 1 516 ? 5.663 -7.348 13.937 1.00 90.00 516 GLY A C 1
ATOM 3583 O O . GLY A 1 516 ? 4.435 -7.292 13.959 1.00 90.00 516 GLY A O 1
ATOM 3584 N N . ASP A 1 517 ? 6.455 -6.333 14.264 1.00 92.38 517 ASP A N 1
ATOM 3585 C CA . ASP A 1 517 ? 5.943 -5.037 14.695 1.00 92.38 517 ASP A CA 1
ATOM 3586 C C . ASP A 1 517 ? 5.656 -4.119 13.499 1.00 92.38 517 ASP A C 1
ATOM 3588 O O . ASP A 1 517 ? 6.333 -4.193 12.469 1.00 92.38 517 ASP A O 1
ATOM 3592 N N . ASN A 1 518 ? 4.706 -3.198 13.666 1.00 92.44 518 ASN A N 1
ATOM 3593 C CA . ASN A 1 518 ? 4.346 -2.155 12.700 1.00 92.44 518 ASN A CA 1
ATOM 3594 C C . ASN A 1 518 ? 3.949 -2.701 11.317 1.00 92.44 518 ASN A C 1
ATOM 3596 O O . ASN A 1 518 ? 4.326 -2.138 10.288 1.00 92.44 518 ASN A O 1
ATOM 3600 N N . GLN A 1 519 ? 3.214 -3.815 11.285 1.00 93.06 519 GLN A N 1
ATOM 3601 C CA . GLN A 1 519 ? 2.782 -4.462 10.045 1.00 93.06 519 GLN A CA 1
ATOM 3602 C C . GLN A 1 519 ? 1.309 -4.183 9.756 1.00 93.06 519 GLN A C 1
ATOM 3604 O O . GLN A 1 519 ? 0.465 -4.334 10.640 1.00 93.06 519 GLN A O 1
ATOM 3609 N N . ALA A 1 520 ? 0.978 -3.876 8.503 1.00 94.00 520 ALA A N 1
ATOM 3610 C CA . ALA A 1 520 ? -0.395 -3.892 8.013 1.00 94.00 520 ALA A CA 1
ATOM 3611 C C . ALA A 1 520 ? -0.531 -4.961 6.932 1.00 94.00 520 ALA A C 1
ATOM 3613 O O . ALA A 1 520 ? 0.212 -4.944 5.961 1.00 94.00 520 ALA A O 1
ATOM 3614 N N . GLY A 1 521 ? -1.486 -5.884 7.062 1.00 93.50 521 GLY A N 1
ATOM 3615 C CA . GLY A 1 521 ? -1.649 -6.926 6.047 1.00 93.50 521 GLY A CA 1
ATOM 3616 C C . GLY A 1 521 ? -2.043 -8.284 6.595 1.00 93.50 521 GLY A C 1
ATOM 3617 O O . GLY A 1 521 ? -2.857 -8.398 7.511 1.00 93.50 521 GLY A O 1
ATOM 3618 N N . ILE A 1 522 ? -1.509 -9.326 5.957 1.00 93.25 522 ILE A N 1
ATOM 3619 C CA . ILE A 1 522 ? -1.831 -10.723 6.242 1.00 93.25 522 ILE A CA 1
ATOM 3620 C C . ILE A 1 522 ? -0.530 -11.522 6.349 1.00 93.25 522 ILE A C 1
ATOM 3622 O O . ILE A 1 522 ? 0.311 -11.446 5.453 1.00 93.25 522 ILE A O 1
ATOM 3626 N N . LEU A 1 523 ? -0.396 -12.340 7.397 1.00 90.81 523 LEU A N 1
ATOM 3627 C CA . LEU A 1 523 ? 0.725 -13.275 7.596 1.00 90.81 523 LEU A CA 1
ATOM 3628 C C . LEU A 1 523 ? 2.107 -12.597 7.563 1.00 90.81 523 LEU A C 1
ATOM 3630 O O . LEU A 1 523 ? 3.072 -13.157 7.037 1.00 90.81 523 LEU A O 1
ATOM 3634 N N . GLY A 1 524 ? 2.203 -11.384 8.110 1.00 77.06 524 GLY A N 1
ATOM 3635 C CA . GLY A 1 524 ? 3.458 -10.643 8.219 1.00 77.06 524 GLY A CA 1
ATOM 3636 C C . GLY A 1 524 ? 4.034 -10.163 6.888 1.00 77.06 524 GLY A C 1
ATOM 3637 O O . GLY A 1 524 ? 5.231 -9.879 6.816 1.00 77.06 524 GLY A O 1
ATOM 3638 N N . GLN A 1 525 ? 3.209 -10.088 5.840 1.00 69.62 525 GLN A N 1
ATOM 3639 C CA . GLN A 1 525 ? 3.541 -9.307 4.652 1.00 69.62 525 GLN A CA 1
ATOM 3640 C C . GLN A 1 525 ? 3.490 -7.809 5.009 1.00 69.62 525 GLN A C 1
ATOM 3642 O O . GLN A 1 525 ? 2.550 -7.416 5.705 1.00 69.62 525 GLN A O 1
ATOM 3647 N N . PRO A 1 526 ? 4.497 -7.014 4.598 1.00 55.47 526 PRO A N 1
ATOM 3648 C CA . PRO A 1 526 ? 4.478 -5.562 4.752 1.00 55.47 526 PRO A CA 1
ATOM 3649 C C . PRO A 1 526 ? 3.369 -4.904 3.930 1.00 55.47 526 PRO A C 1
ATOM 3651 O O . PRO A 1 526 ? 2.909 -5.537 2.949 1.00 55.47 526 PRO A O 1
#

Secondary structure (DSSP, 8-state):
---HHHHHHHHHHHHHHHHT-TTSTTHHHHHHHHHHHHHHHHHHHHHHHHHHHHHHHHHHTSPPHHHHHTTSTTTTTTSTTSTT-SS--S---SS------BSSS-BSSS-BSSS-BSSS-BSSS-BSSS-BSSS-BSSS-BSSS-BSSS-BSSS-BSSS-BSS--BS-SS-BSS--BS-SS-BSS--BS--S-BSSS-B--TT--S----BSSS-BSSS-EEES-BSSS-EEES-BSSS-EEES-BSSS-EEES-BSSS-EEETTT-BSSS-EEES-EEES-EEES-EEES-EEES-EEES-EEES-EEES-EEES-EEES-EEES-EEES-EEES-EEES-EEES-EEES-EEES-EEES-EEES-EEES-EEES-BSSS-EEES-BSSS-EEES--SSS-EEES--SPPTT-SB-SBS-BSSSB-SBS-BSSSB-SBS-BSSSBEEES-BSSS-EEES-EEES-EEES-EEESBEEES-EESSS-B-SBS-BSSS-EEES--SSS-EEES--SSS-EEETT--

Radius of gyration: 46.09 Å; Cα contacts (8 Å, |Δi|>4): 1816; chains: 1; bounding box: 97×47×140 Å

Organism: Mycobacterium kansasii (NCBI:txid1768)

pLDDT: mean 91.26, std 12.24, range [36.28, 98.5]

Solvent-accessible surface area (backbone atoms only — not comparable to full-atom values): 21883 Å² total; per-residue (Å²): 105,70,57,70,67,59,56,51,50,48,52,55,51,39,52,55,41,60,76,68,31,85,84,58,83,36,53,72,59,46,53,49,44,51,52,54,50,51,52,47,50,52,46,32,52,52,42,51,52,51,49,48,54,53,52,51,54,57,53,70,70,56,76,52,70,70,66,70,38,66,82,46,94,82,58,65,72,64,64,70,67,68,78,76,69,87,82,69,78,99,72,82,71,99,67,85,73,78,58,60,56,43,64,56,72,57,45,69,35,43,30,38,40,31,44,27,39,39,32,48,26,41,36,33,45,27,38,39,29,47,28,36,41,31,46,27,38,42,31,47,29,38,37,32,45,28,36,40,37,47,27,37,40,30,44,29,28,39,33,48,29,37,42,36,42,27,33,61,27,33,49,28,39,40,31,42,28,28,50,24,36,46,26,39,35,35,44,21,32,35,21,17,47,22,47,34,27,45,27,29,29,62,89,90,46,90,74,59,20,41,25,40,34,32,45,26,38,38,26,49,26,37,41,30,45,28,35,40,33,48,28,39,38,33,46,28,36,40,35,48,28,38,39,34,42,29,40,37,34,49,27,41,31,38,46,31,55,44,38,53,32,39,42,42,24,97,40,30,37,50,39,52,29,41,49,44,44,28,34,43,30,42,26,37,40,33,42,24,35,39,36,35,28,24,37,33,48,24,32,40,34,19,24,13,39,35,45,27,35,38,32,13,25,12,40,33,46,26,31,40,34,18,24,14,39,36,44,28,35,41,32,23,24,17,39,33,45,26,34,39,37,29,26,20,38,37,46,26,36,40,32,29,27,19,36,37,43,28,35,41,33,26,28,13,39,24,51,24,35,41,32,23,27,11,38,32,46,30,34,41,33,14,23,13,39,36,43,30,31,42,34,14,22,13,37,34,48,25,58,23,32,36,28,60,51,69,62,39,62,65,59,57,87,89,60,47,42,16,56,46,75,61,46,66,43,45,21,9,20,35,46,26,38,32,33,48,19,9,21,33,45,29,37,32,34,52,20,10,21,38,47,24,38,38,35,41,24,10,20,34,48,28,35,44,35,44,28,18,25,35,47,23,40,33,22,35,35,22,22,35,48,30,38,21,83,66,38,57,19,12,21,34,50,28,35,44,30,38,18,9,24,35,44,26,54,20,33,38,17,6,23,37,43,26,63,49,61,66,27,7,33,53,68,54,40,107

Foldseek 3Di:
DDDVVVLVVLVVVLVVLVVPCPPPPSVVVNVVSVVVNVVVVVVVVVVVVVVCVVVVVVVVPDDDPLVVCPPPPPDNVVVVPPPPPPDDDDDDDPDPPPQDEDEECEDEGVHDEYNEDEYNEDEYNEDYYCEYYECEDYYCEYEYNEYYENEYYYCDYYYPEYEENQYCEECEDEYCNELEYNEDEENEYLAYQEDEYCEYEDVVDSDHANEDYYNEYHHCEDYYCEDEYNEYEENEDYENEYYECEDEEVEDEYNDDEYDYYYHNVQDDDYCEDETREDHDCEYYHVEYHEFEYEYCEYDAFEAYENEYDAFEAYYCEYHAQEYEENEYHYQEYYYCEYDEQEYEYCEYEYQEYYENEYYEQEYAYPEYEAAEYYECEYYFQEYEYNDDYFQEYEENEHYYQHYYYNHDDDDPPDQHHDECEDDGRHYEYNEYEYRHHEECDYEYRHHEYNEEYYCYHYECEYDYNEHEYNEYAEQHHYYNEYEPDERHYEECEDEYRHHYYCEDEYRHHYENADYYRHHDYVNDD